Protein AF-A0A9P5AHZ1-F1 (afdb_monomer_lite)

pLDDT: mean 82.45, std 12.11, range [40.56, 97.31]

Radius of gyration: 24.43 Å; chains: 1; bounding box: 64×46×70 Å

InterPro domains:
  IPR015422 Pyridoxal phosphate-dependent transferase, small domain [G3DSA:3.90.1150.10] (1-144)
  IPR015424 Pyridoxal phosphate-dependent transferase [SSF53383] (1-138)
  IPR043519 Nucleotidyltransferase superfamily [SSF81301] (161-242)

Organism: NCBI:txid44412

Secondary structure (DSSP, 8-state):
--HHHHHHHHHHHHHHHHHHHHHHHT-TTEEEESSPPTTEEEEEE--HHHHHHHHHHT----HHHHHHHHHHHHHHHHHHHHH-S---EEEEES---BTTTB-TT--EEEEEEE---TT--HHHHHHHHHHHHHHHHHHHHHTT-EETT-SSSTTHHHHHHHHHHHHHHHHHHHHHTTS-EEEEEEGGGG-TT-SEE---EEEEEES---HHHHHHHHHHHHHHHHHTT------TTHHHHHEEEHHHHHHHHHS-TTB-TTSSB------HHHHTSHHHHHHHHHHHHSS--EEEEE-HHHHHHHHHHHHHHHHHHHHHHHHHHT-SS--HHHHHHHHHB-SS-BGGGTTS--S-HHHHHHHHHHHHHHHHS---

Sequence (376 aa):
MGKEQLGQMIDQRLGLTDRIRSEVDRRPNLVLLGGTGINSCMMIYVPTRVQKHFVEHKIRLSDADLEKINKLTVQLQDDIRQDGSYYIHGLSLESCPHENLIEPDKKLFVLRTLNGNPRSSKSHIMNLLDKVEEVGEALFRDGEYFCMGDGDEEGSFTSHIARVRKKLSRKLFELFGEKDFVAMVYGSFARCNNAIISNIDLMVFGNAAEPSQSQYILSIFRSIVHEEGLSINVEVSTHRKLLVTFKFANEAAESESPLDGVEHVSSIHKTGEYLESDEILKRPVFNVLATPNRVIAASPVGYDILRGLETKASRKLVGAIRQLGELENITVDKFGKLAISNGDRSGKKYLGHKSRQDVRETLRTIVYEVQYTPLE

Structure (mmCIF, N/CA/C/O backbone):
data_AF-A0A9P5AHZ1-F1
#
_entry.id   AF-A0A9P5AHZ1-F1
#
loop_
_atom_site.group_PDB
_atom_site.id
_atom_site.type_symbol
_atom_site.label_atom_id
_atom_site.label_alt_id
_atom_site.label_comp_id
_atom_site.label_asym_id
_atom_site.label_entity_id
_atom_site.label_seq_id
_atom_site.pdbx_PDB_ins_code
_atom_site.Cartn_x
_atom_site.Cartn_y
_atom_site.Cartn_z
_atom_site.occupancy
_atom_site.B_iso_or_equiv
_atom_site.auth_seq_id
_atom_site.auth_comp_id
_atom_site.auth_asym_id
_atom_site.auth_atom_id
_atom_site.pdbx_PDB_model_num
ATOM 1 N N . MET A 1 1 ? 40.002 6.319 -37.198 1.00 59.41 1 MET A N 1
ATOM 2 C CA . MET A 1 1 ? 38.636 6.742 -37.576 1.00 59.41 1 MET A CA 1
ATOM 3 C C . MET A 1 1 ? 38.688 8.188 -38.034 1.00 59.41 1 MET A C 1
ATOM 5 O O . MET A 1 1 ? 39.242 9.005 -37.309 1.00 59.41 1 MET A O 1
ATOM 9 N N . GLY A 1 2 ? 38.182 8.487 -39.232 1.00 85.12 2 GLY A N 1
ATOM 10 C CA . GLY A 1 2 ? 38.037 9.864 -39.735 1.00 85.12 2 GLY A CA 1
ATOM 11 C C . GLY A 1 2 ? 36.728 10.522 -39.272 1.00 85.12 2 GLY A C 1
ATOM 12 O O . GLY A 1 2 ? 35.839 9.830 -38.776 1.00 85.12 2 GLY A O 1
ATOM 13 N N . LYS A 1 3 ? 36.586 11.846 -39.450 1.00 84.69 3 LYS A N 1
ATOM 14 C CA . LYS A 1 3 ? 35.370 12.603 -39.067 1.00 84.69 3 LYS A CA 1
ATOM 15 C C . LYS A 1 3 ? 34.084 12.020 -39.669 1.00 84.69 3 LYS A C 1
ATOM 17 O O . LYS A 1 3 ? 33.085 11.919 -38.968 1.00 84.69 3 LYS A O 1
ATOM 22 N N . GLU A 1 4 ? 34.124 11.580 -40.925 1.00 83.81 4 GLU A N 1
ATOM 23 C CA . GLU A 1 4 ? 32.972 10.974 -41.611 1.00 83.81 4 GLU A CA 1
ATOM 24 C C . GLU A 1 4 ? 32.527 9.653 -40.972 1.00 83.81 4 GLU A C 1
ATOM 26 O O . GLU A 1 4 ? 31.338 9.427 -40.773 1.00 83.81 4 GLU A O 1
ATOM 31 N N . GLN A 1 5 ? 33.478 8.803 -40.573 1.00 82.75 5 GLN A N 1
ATOM 32 C CA . GLN A 1 5 ? 33.179 7.532 -39.905 1.00 82.75 5 GLN A CA 1
ATOM 33 C C . GLN A 1 5 ? 32.573 7.758 -38.515 1.00 82.75 5 GLN A C 1
ATOM 35 O O . GLN A 1 5 ? 31.669 7.031 -38.112 1.00 82.75 5 GLN A O 1
ATOM 40 N N . LEU A 1 6 ? 33.036 8.785 -37.791 1.00 82.94 6 LEU A N 1
ATOM 41 C CA . LEU A 1 6 ? 32.431 9.186 -36.517 1.00 82.94 6 LEU A CA 1
ATOM 42 C C . LEU A 1 6 ? 31.000 9.706 -36.711 1.00 82.94 6 LEU A C 1
ATOM 44 O O . LEU A 1 6 ? 30.129 9.347 -35.922 1.00 82.94 6 LEU A O 1
ATOM 48 N N . GLY A 1 7 ? 30.751 10.487 -37.768 1.00 82.75 7 GLY A N 1
ATOM 49 C CA . GLY A 1 7 ? 29.407 10.936 -38.146 1.00 82.75 7 GLY A CA 1
ATOM 50 C C . GLY A 1 7 ? 28.461 9.764 -38.417 1.00 82.75 7 GLY A C 1
ATOM 51 O O . GLY A 1 7 ? 27.440 9.636 -37.751 1.00 82.75 7 GLY A O 1
ATOM 52 N N . GLN A 1 8 ? 28.864 8.827 -39.281 1.00 84.06 8 GLN A N 1
ATOM 53 C CA . GLN A 1 8 ? 28.075 7.624 -39.586 1.00 84.06 8 GLN A CA 1
ATOM 54 C C . GLN A 1 8 ? 27.773 6.778 -38.340 1.00 84.06 8 GLN A C 1
ATOM 56 O O . GLN A 1 8 ? 26.671 6.253 -38.193 1.00 84.06 8 GLN A O 1
ATOM 61 N N . MET A 1 9 ? 28.731 6.651 -37.416 1.00 81.88 9 MET A N 1
ATOM 62 C CA . MET A 1 9 ? 28.509 5.945 -36.151 1.00 81.88 9 MET A CA 1
ATOM 63 C C . MET A 1 9 ? 27.486 6.649 -35.250 1.00 81.88 9 MET A C 1
ATOM 65 O O . MET A 1 9 ? 26.742 5.974 -34.539 1.00 81.88 9 MET A O 1
ATOM 69 N N . ILE A 1 10 ? 27.453 7.984 -35.243 1.00 83.44 10 ILE A N 1
ATOM 70 C CA . ILE A 1 10 ? 26.454 8.756 -34.493 1.00 83.44 10 ILE A CA 1
ATOM 71 C C . ILE A 1 10 ? 25.069 8.550 -35.114 1.00 83.44 10 ILE A C 1
ATOM 73 O O . ILE A 1 10 ? 24.145 8.189 -34.387 1.00 83.44 10 ILE A O 1
ATOM 77 N N . ASP A 1 11 ? 24.941 8.664 -36.436 1.00 84.00 11 ASP A N 1
ATOM 78 C CA . ASP A 1 11 ? 23.666 8.475 -37.141 1.00 84.00 11 ASP A CA 1
ATOM 79 C C . ASP A 1 11 ? 23.100 7.062 -36.939 1.00 84.00 11 ASP A C 1
ATOM 81 O O . ASP A 1 11 ? 21.910 6.881 -36.680 1.00 84.00 11 ASP A O 1
ATOM 85 N N . GLN A 1 12 ? 23.960 6.039 -36.964 1.00 82.19 12 GLN A N 1
ATOM 86 C CA . GLN A 1 12 ? 23.559 4.662 -36.663 1.00 82.19 12 GLN A CA 1
ATOM 87 C C . GLN A 1 12 ? 23.044 4.501 -35.224 1.00 82.19 12 GLN A C 1
ATOM 89 O O . GLN A 1 12 ? 22.088 3.759 -34.990 1.00 82.19 12 GLN A O 1
ATOM 94 N N . ARG A 1 13 ? 23.646 5.197 -34.251 1.00 80.75 13 ARG A N 1
ATOM 95 C CA . ARG A 1 13 ? 23.209 5.171 -32.842 1.00 80.75 13 ARG A CA 1
ATOM 96 C C . ARG A 1 13 ? 21.885 5.896 -32.633 1.00 80.75 13 ARG A C 1
ATOM 98 O O . ARG A 1 13 ? 21.053 5.408 -31.864 1.00 80.75 13 ARG A O 1
ATOM 105 N N . LEU A 1 14 ? 21.686 7.018 -33.323 1.00 82.94 14 LEU A N 1
ATOM 106 C CA . LEU A 1 14 ? 20.407 7.726 -33.364 1.00 82.94 14 LEU A CA 1
ATOM 107 C C . LEU A 1 14 ? 19.321 6.801 -33.922 1.00 82.94 14 LEU A C 1
ATOM 109 O O . LEU A 1 14 ? 18.347 6.506 -33.233 1.00 82.94 14 LEU A O 1
ATOM 113 N N . GLY A 1 15 ? 19.564 6.214 -35.098 1.00 82.81 15 GLY A N 1
ATOM 114 C CA . GLY A 1 15 ? 18.622 5.296 -35.738 1.00 82.81 15 GLY A CA 1
ATOM 115 C C . GLY A 1 15 ? 18.318 4.042 -34.912 1.00 82.81 15 GLY A C 1
ATOM 116 O O . GLY A 1 15 ? 17.189 3.552 -34.926 1.00 82.81 15 GLY A O 1
ATOM 117 N N . LEU A 1 16 ? 19.287 3.511 -34.156 1.00 83.19 16 LEU A N 1
ATOM 118 C CA . LEU A 1 16 ? 19.033 2.413 -33.218 1.00 83.19 16 LEU A CA 1
ATOM 119 C C . LEU A 1 16 ? 18.155 2.863 -32.040 1.00 83.19 16 LEU A C 1
ATOM 121 O O . LEU A 1 16 ? 17.256 2.126 -31.641 1.00 83.19 16 LEU A O 1
ATOM 125 N N . THR A 1 17 ? 18.386 4.065 -31.511 1.00 86.19 17 THR A N 1
ATOM 126 C CA . THR A 1 17 ? 17.594 4.636 -30.411 1.00 86.19 17 THR A CA 1
ATOM 127 C C . THR A 1 17 ? 16.143 4.852 -30.831 1.00 86.19 17 THR A C 1
ATOM 129 O O . THR A 1 17 ? 15.245 4.422 -30.113 1.00 86.19 17 THR A O 1
ATOM 132 N N . ASP A 1 18 ? 15.898 5.393 -32.024 1.00 85.56 18 ASP A N 1
ATOM 133 C CA . ASP A 1 18 ? 14.539 5.579 -32.553 1.00 85.56 18 ASP A CA 1
ATOM 134 C C . ASP A 1 18 ? 13.803 4.254 -32.770 1.00 85.56 18 ASP A C 1
ATOM 136 O O . ASP A 1 18 ? 12.603 4.137 -32.500 1.00 85.56 18 ASP A O 1
ATOM 140 N N . ARG A 1 19 ? 14.532 3.215 -33.190 1.00 84.06 19 ARG A N 1
ATOM 141 C CA . ARG A 1 19 ? 13.979 1.860 -33.283 1.00 84.06 19 ARG A CA 1
ATOM 142 C C . ARG A 1 19 ? 13.608 1.320 -31.909 1.00 84.06 19 ARG A C 1
ATOM 144 O O . ARG A 1 19 ? 12.511 0.804 -31.772 1.00 84.06 19 ARG A O 1
ATOM 151 N N . ILE A 1 20 ? 14.469 1.468 -30.898 1.00 87.56 20 ILE A N 1
ATOM 152 C CA . ILE A 1 20 ? 14.154 1.041 -29.524 1.00 87.56 20 ILE A CA 1
ATOM 153 C C . ILE A 1 20 ? 12.884 1.725 -29.032 1.00 87.56 20 ILE A C 1
ATOM 155 O O . ILE A 1 20 ? 11.997 1.043 -28.536 1.00 87.56 20 ILE A O 1
ATOM 159 N N . ARG A 1 21 ? 12.763 3.044 -29.221 1.00 88.12 21 ARG A N 1
ATOM 160 C CA . ARG A 1 21 ? 11.548 3.784 -28.850 1.00 88.12 21 ARG A CA 1
ATOM 161 C C . ARG A 1 21 ? 10.312 3.194 -29.513 1.00 88.12 21 ARG A C 1
ATOM 163 O O . ARG A 1 21 ? 9.337 2.922 -28.831 1.00 88.12 21 ARG A O 1
ATOM 170 N N . SER A 1 22 ? 10.386 2.977 -30.825 1.00 88.69 22 SER A N 1
ATOM 171 C CA . SER A 1 22 ? 9.275 2.430 -31.605 1.00 88.69 22 SER A CA 1
ATOM 172 C C . SER A 1 22 ? 8.880 1.028 -31.141 1.00 88.69 22 SER A C 1
ATOM 174 O O . SER A 1 22 ? 7.707 0.684 -31.183 1.00 88.69 22 SER A O 1
ATOM 176 N N . GLU A 1 23 ? 9.840 0.204 -30.716 1.00 91.19 23 GLU A N 1
ATOM 177 C CA . GLU A 1 23 ? 9.546 -1.134 -30.192 1.00 91.19 23 GLU A CA 1
ATOM 178 C C . GLU A 1 23 ? 9.010 -1.093 -28.753 1.00 91.19 23 GLU A C 1
ATOM 180 O O . GLU A 1 23 ? 8.144 -1.894 -28.424 1.00 91.19 23 GLU A O 1
ATOM 185 N N . VAL A 1 24 ? 9.462 -0.158 -27.908 1.00 91.69 24 VAL A N 1
ATOM 186 C CA . VAL A 1 24 ? 8.875 0.063 -26.571 1.00 91.69 24 VAL A CA 1
ATOM 187 C C . VAL A 1 24 ? 7.428 0.539 -26.697 1.00 91.69 24 VAL A C 1
ATOM 189 O O . VAL A 1 24 ? 6.559 -0.013 -26.040 1.00 91.69 24 VAL A O 1
ATOM 192 N N . ASP A 1 25 ? 7.158 1.498 -27.582 1.00 89.75 25 ASP A N 1
ATOM 193 C CA . ASP A 1 25 ? 5.821 2.066 -27.815 1.00 89.75 25 ASP A CA 1
ATOM 194 C C . ASP A 1 25 ? 4.811 1.032 -28.356 1.00 89.75 25 ASP A C 1
ATOM 196 O O . ASP A 1 25 ? 3.609 1.130 -28.136 1.00 89.75 25 ASP A O 1
ATOM 200 N N . ARG A 1 26 ? 5.301 -0.012 -29.039 1.00 91.19 26 ARG A N 1
ATOM 201 C CA . ARG A 1 26 ? 4.482 -1.134 -29.531 1.00 91.19 26 ARG A CA 1
ATOM 202 C C . ARG A 1 26 ? 4.228 -2.219 -28.490 1.00 91.19 26 ARG A C 1
ATOM 204 O O . ARG A 1 26 ? 3.382 -3.082 -28.728 1.00 91.19 26 ARG A O 1
ATOM 211 N N . ARG A 1 27 ? 4.979 -2.234 -27.387 1.00 93.62 27 ARG A N 1
ATOM 212 C CA . ARG A 1 27 ? 4.872 -3.268 -26.355 1.00 93.62 27 ARG A CA 1
ATOM 213 C C . ARG A 1 27 ? 3.848 -2.841 -25.315 1.00 93.62 27 ARG A C 1
ATOM 215 O O . ARG A 1 27 ? 4.060 -1.854 -24.619 1.00 93.62 27 ARG A O 1
ATOM 222 N N . PRO A 1 28 ? 2.750 -3.590 -25.160 1.00 90.44 28 PRO A N 1
ATOM 223 C CA . PRO A 1 28 ? 1.604 -3.105 -24.407 1.00 90.44 28 PRO A CA 1
ATOM 224 C C . PRO A 1 28 ? 1.847 -3.087 -22.885 1.00 90.44 28 PRO A C 1
ATOM 226 O O . PRO A 1 28 ? 1.124 -2.397 -22.173 1.00 90.44 28 PRO A O 1
ATOM 229 N N . ASN A 1 29 ? 2.875 -3.784 -22.372 1.00 94.38 29 ASN A N 1
ATOM 230 C CA . ASN A 1 29 ? 3.245 -3.753 -20.948 1.00 94.38 29 ASN A CA 1
ATOM 231 C C . ASN A 1 29 ? 4.387 -2.782 -20.618 1.00 94.38 29 ASN A C 1
ATOM 233 O O . ASN A 1 29 ? 4.830 -2.719 -19.469 1.00 94.38 29 ASN A O 1
ATOM 237 N N . LEU A 1 30 ? 4.898 -2.044 -21.603 1.00 95.12 30 LEU A N 1
ATOM 238 C CA . LEU A 1 30 ? 5.944 -1.055 -21.386 1.00 95.12 30 LEU A CA 1
ATOM 239 C C . LEU A 1 30 ? 5.379 0.345 -21.587 1.00 95.12 30 LEU A C 1
ATOM 241 O O . LEU A 1 30 ? 4.560 0.584 -22.466 1.00 95.12 30 LEU A O 1
ATOM 245 N N . VAL A 1 31 ? 5.841 1.278 -20.764 1.00 93.69 31 VAL A N 1
ATOM 246 C CA . VAL A 1 31 ? 5.512 2.698 -20.902 1.00 93.69 31 VAL A CA 1
ATOM 247 C C . VAL A 1 31 ? 6.790 3.435 -21.243 1.00 93.69 31 VAL A C 1
ATOM 249 O O . VAL A 1 31 ? 7.749 3.414 -20.466 1.00 93.69 31 VAL A O 1
ATOM 252 N N . LEU A 1 32 ? 6.803 4.091 -22.401 1.00 92.56 32 LEU A N 1
ATOM 253 C CA . LEU A 1 32 ? 7.880 4.984 -22.805 1.00 92.56 32 LEU A CA 1
ATOM 254 C C . LEU A 1 32 ? 7.809 6.282 -21.989 1.00 92.56 32 LEU A C 1
ATOM 256 O O . LEU A 1 32 ? 6.755 6.902 -21.888 1.00 92.56 32 LEU A O 1
ATOM 260 N N . LEU A 1 33 ? 8.935 6.719 -21.426 1.00 90.19 33 LEU A N 1
ATOM 261 C CA . LEU A 1 33 ? 8.996 7.914 -20.584 1.00 90.19 33 LEU A CA 1
ATOM 262 C C . LEU A 1 33 ? 9.858 9.016 -21.210 1.00 90.19 33 LEU A C 1
ATOM 264 O O . LEU A 1 33 ? 11.004 8.782 -21.600 1.00 90.19 33 LEU A O 1
ATOM 268 N N . GLY A 1 34 ? 9.320 10.241 -21.217 1.00 75.69 34 GLY A N 1
ATOM 269 C CA . GLY A 1 34 ? 10.013 11.466 -21.624 1.00 75.69 34 GLY A CA 1
ATOM 270 C C . GLY A 1 34 ? 10.357 11.587 -23.118 1.00 75.69 34 GLY A C 1
ATOM 271 O O . GLY A 1 34 ? 10.217 10.661 -23.915 1.00 75.69 34 GLY A O 1
ATOM 272 N N . GLY A 1 35 ? 10.840 12.777 -23.495 1.00 62.06 35 GLY A N 1
ATOM 273 C CA . GLY A 1 35 ? 11.505 13.026 -24.775 1.00 62.06 35 GLY A CA 1
ATOM 274 C C . GLY A 1 35 ? 12.970 12.600 -24.691 1.00 62.06 35 GLY A C 1
ATOM 275 O O . GLY A 1 35 ? 13.686 12.974 -23.765 1.00 62.06 35 GLY A O 1
ATOM 276 N N . THR A 1 36 ? 13.419 11.770 -25.624 1.00 53.06 36 THR A N 1
ATOM 277 C CA . THR A 1 36 ? 14.743 11.143 -25.583 1.00 53.06 36 THR A CA 1
ATOM 278 C C . THR A 1 36 ? 15.904 12.128 -25.617 1.00 53.06 36 THR A C 1
ATOM 280 O O . THR A 1 36 ? 15.915 13.066 -26.411 1.00 53.06 36 THR A O 1
ATOM 283 N N . GLY A 1 37 ? 16.954 11.822 -24.853 1.00 58.06 37 GLY A N 1
ATOM 284 C CA . GLY A 1 37 ? 18.310 12.238 -25.211 1.00 58.06 37 GLY A CA 1
ATOM 285 C C . GLY A 1 37 ? 18.837 11.416 -26.394 1.00 58.06 37 GLY A C 1
ATOM 286 O O . GLY A 1 37 ? 18.390 10.294 -26.617 1.00 58.06 37 GLY A O 1
ATOM 287 N N . ILE A 1 38 ? 19.819 11.966 -27.112 1.00 62.03 38 ILE A N 1
ATOM 288 C CA . ILE A 1 38 ? 20.423 11.465 -28.366 1.00 62.03 38 ILE A CA 1
ATOM 289 C C . ILE A 1 38 ? 20.605 9.927 -28.417 1.00 62.03 38 ILE A C 1
ATOM 291 O O . ILE A 1 38 ? 20.379 9.319 -29.454 1.00 62.03 38 ILE A O 1
ATOM 295 N N . ASN A 1 39 ? 20.980 9.255 -27.325 1.00 75.69 39 ASN A N 1
ATOM 296 C CA . ASN A 1 39 ? 21.304 7.820 -27.334 1.00 75.69 39 ASN A CA 1
ATOM 297 C C . ASN A 1 39 ? 20.634 6.989 -26.225 1.00 75.69 39 ASN A C 1
ATOM 299 O O . ASN A 1 39 ? 21.183 5.953 -25.831 1.00 75.69 39 ASN A O 1
ATOM 303 N N . SER A 1 40 ? 19.495 7.433 -25.683 1.00 84.81 40 SER A N 1
ATOM 304 C CA . SER A 1 40 ? 18.859 6.724 -24.568 1.00 84.81 40 SER A CA 1
ATOM 305 C C . SER A 1 40 ? 17.342 6.683 -24.625 1.00 84.81 40 SER A C 1
ATOM 307 O O . SER A 1 40 ? 16.708 7.700 -24.897 1.00 84.81 40 SER A O 1
ATOM 309 N N . CYS A 1 41 ? 16.780 5.537 -24.247 1.00 89.06 41 CYS A N 1
ATOM 310 C CA . CYS A 1 41 ? 15.346 5.326 -24.080 1.00 89.06 41 CYS A CA 1
ATOM 311 C C . CYS A 1 41 ? 15.053 5.046 -22.603 1.00 89.06 41 CYS A C 1
ATOM 313 O O . CYS A 1 41 ? 15.737 4.213 -22.007 1.00 89.06 41 CYS A O 1
ATOM 315 N N . MET A 1 42 ? 14.072 5.736 -22.017 1.00 92.44 42 MET A N 1
ATOM 316 C CA . MET A 1 42 ? 13.609 5.488 -20.647 1.00 92.44 42 MET A CA 1
ATOM 317 C C . MET A 1 42 ? 12.255 4.792 -20.685 1.00 92.44 42 MET A C 1
ATOM 319 O O . MET A 1 42 ? 11.404 5.155 -21.492 1.00 92.44 42 MET A O 1
ATOM 323 N N . MET A 1 43 ? 12.065 3.793 -19.833 1.00 94.25 43 MET A N 1
ATOM 324 C CA . MET A 1 43 ? 10.831 3.020 -19.778 1.00 94.25 43 MET A CA 1
ATOM 325 C C . MET A 1 43 ? 10.555 2.499 -18.370 1.00 94.25 43 MET A C 1
ATOM 327 O O . MET A 1 43 ? 11.461 2.395 -17.540 1.00 94.25 43 MET A O 1
ATOM 331 N N . ILE A 1 44 ? 9.307 2.121 -18.128 1.00 95.25 44 ILE A N 1
ATOM 332 C CA . ILE A 1 44 ? 8.894 1.318 -16.974 1.00 95.25 44 ILE A CA 1
ATOM 333 C C . ILE A 1 44 ? 8.040 0.145 -17.448 1.00 95.25 44 ILE A C 1
ATOM 335 O O . ILE A 1 44 ? 7.383 0.228 -18.487 1.00 95.25 44 ILE A O 1
ATOM 339 N N . TYR A 1 45 ? 8.046 -0.931 -16.666 1.00 95.38 45 TYR A N 1
ATOM 340 C CA . TYR A 1 45 ? 7.097 -2.023 -16.823 1.00 95.38 45 TYR A CA 1
ATOM 341 C C . TYR A 1 45 ? 5.802 -1.676 -16.084 1.00 95.38 45 TYR A C 1
ATOM 343 O O . TYR A 1 45 ? 5.812 -1.458 -14.871 1.00 95.38 45 TYR A O 1
ATOM 351 N N . VAL A 1 46 ? 4.690 -1.623 -16.812 1.00 93.56 46 VAL A N 1
ATOM 352 C CA . VAL A 1 46 ? 3.341 -1.476 -16.258 1.00 93.56 46 VAL A CA 1
ATOM 353 C C . VAL A 1 46 ? 2.437 -2.417 -17.046 1.00 93.56 46 VAL A C 1
ATOM 355 O O . VAL A 1 46 ? 2.245 -2.176 -18.237 1.00 93.56 46 VAL A O 1
ATOM 358 N N . PRO A 1 47 ? 1.857 -3.465 -16.434 1.00 91.38 47 PRO A N 1
ATOM 359 C CA . PRO A 1 47 ? 1.017 -4.408 -17.164 1.00 91.38 47 PRO A CA 1
ATOM 360 C C . PRO A 1 47 ? -0.075 -3.705 -17.970 1.00 91.38 47 PRO A C 1
ATOM 362 O O . PRO A 1 47 ? -0.711 -2.771 -17.478 1.00 91.38 47 PRO A O 1
ATOM 365 N N . THR A 1 48 ? -0.343 -4.194 -19.180 1.00 89.50 48 THR A N 1
ATOM 366 C CA . THR A 1 48 ? -1.337 -3.611 -20.100 1.00 89.50 48 THR A CA 1
ATOM 367 C C . THR A 1 48 ? -2.690 -3.394 -19.417 1.00 89.50 48 THR A C 1
ATOM 369 O O . THR A 1 48 ? -3.330 -2.363 -19.606 1.00 89.50 48 THR A O 1
ATOM 372 N N . ARG A 1 49 ? -3.116 -4.354 -18.585 1.00 83.50 49 ARG A N 1
ATOM 373 C CA . ARG A 1 49 ? -4.349 -4.288 -17.777 1.00 83.50 49 ARG A CA 1
ATOM 374 C C . ARG A 1 49 ? -4.404 -3.051 -16.876 1.00 83.50 49 ARG A C 1
ATOM 376 O O . ARG A 1 49 ? -5.405 -2.342 -16.869 1.00 83.50 49 ARG A O 1
ATOM 383 N N . VAL A 1 50 ? -3.292 -2.736 -16.212 1.00 86.19 50 VAL A N 1
ATOM 384 C CA . VAL A 1 50 ? -3.148 -1.553 -15.354 1.00 86.19 50 VAL A CA 1
ATOM 385 C C . VAL A 1 50 ? -3.244 -0.289 -16.195 1.00 86.19 50 VAL A C 1
ATOM 387 O O . VAL A 1 50 ? -4.003 0.615 -15.855 1.00 86.19 50 VAL A O 1
ATOM 390 N N . GLN A 1 51 ? -2.538 -0.242 -17.327 1.00 88.19 51 GLN A N 1
ATOM 391 C CA . GLN A 1 51 ? -2.583 0.911 -18.229 1.00 88.19 51 GLN A CA 1
ATOM 392 C C . GLN A 1 51 ? -4.000 1.178 -18.763 1.00 88.19 51 GLN A C 1
ATOM 394 O O . GLN A 1 51 ? -4.456 2.321 -18.734 1.00 88.19 51 GLN A O 1
ATOM 399 N N . LYS A 1 52 ? -4.719 0.132 -19.198 1.00 84.31 52 LYS A N 1
ATOM 400 C CA . LYS A 1 52 ? -6.102 0.237 -19.694 1.00 84.31 52 LYS A CA 1
ATOM 401 C C . LYS A 1 52 ? -7.044 0.820 -18.647 1.00 84.31 52 LYS A C 1
ATOM 403 O O . LYS A 1 52 ? -7.748 1.779 -18.953 1.00 84.31 52 LYS A O 1
ATOM 408 N N . HIS A 1 53 ? -6.993 0.314 -17.411 1.00 79.50 53 HIS A N 1
ATOM 409 C CA . HIS A 1 53 ? -7.839 0.810 -16.326 1.00 79.50 53 HIS A CA 1
ATOM 410 C C . HIS A 1 53 ? -7.698 2.327 -16.131 1.00 79.50 53 HIS A C 1
ATOM 412 O O . HIS A 1 53 ? -8.702 3.035 -16.024 1.00 79.50 53 HIS A O 1
ATOM 418 N N . PHE A 1 54 ? -6.461 2.838 -16.148 1.00 79.56 54 PHE A N 1
ATOM 419 C CA . PHE A 1 54 ? -6.187 4.269 -15.999 1.00 79.56 54 PHE A CA 1
ATOM 420 C C . PHE A 1 54 ? -6.717 5.110 -17.158 1.00 79.56 54 PHE A C 1
ATOM 422 O O . PHE A 1 54 ? -7.337 6.151 -16.931 1.00 79.56 54 PHE A O 1
ATOM 429 N N . VAL A 1 55 ? -6.511 4.644 -18.392 1.00 81.19 55 VAL A N 1
ATOM 430 C CA . VAL A 1 55 ? -6.985 5.334 -19.597 1.00 81.19 55 VAL A CA 1
ATOM 431 C C . VAL A 1 55 ? -8.515 5.387 -19.632 1.00 81.19 55 VAL A C 1
ATOM 433 O O . VAL A 1 55 ? -9.081 6.455 -19.866 1.00 81.19 55 VAL A O 1
ATOM 436 N N . GLU A 1 56 ? -9.191 4.273 -19.347 1.00 81.94 56 GLU A N 1
ATOM 437 C CA . GLU A 1 56 ? -10.658 4.170 -19.359 1.00 81.94 56 GLU A CA 1
ATOM 438 C C . GLU A 1 56 ? -11.314 5.072 -18.307 1.00 81.94 56 GLU A C 1
ATOM 440 O O . GLU A 1 56 ? -12.282 5.776 -18.596 1.00 81.94 56 GLU A O 1
ATOM 445 N N . HIS A 1 57 ? -10.758 5.098 -17.095 1.00 76.19 57 HIS A N 1
ATOM 446 C CA . HIS A 1 57 ? -11.318 5.847 -15.968 1.00 76.19 57 HIS A CA 1
ATOM 447 C C . HIS A 1 57 ? -10.774 7.281 -15.869 1.00 76.19 57 HIS A C 1
ATOM 449 O O . HIS A 1 57 ? -11.167 8.021 -14.967 1.00 76.19 57 HIS A O 1
ATOM 455 N N . LYS A 1 58 ? -9.889 7.691 -16.791 1.00 81.25 58 LYS A N 1
ATOM 456 C CA . LYS A 1 58 ? -9.223 9.007 -16.814 1.00 81.25 58 LYS A CA 1
ATOM 457 C C . LYS A 1 58 ? -8.571 9.370 -15.474 1.00 81.25 58 LYS A C 1
ATOM 459 O O . LYS A 1 58 ? -8.608 10.522 -15.042 1.00 81.25 58 LYS A O 1
ATOM 464 N N . ILE A 1 59 ? -7.976 8.377 -14.822 1.00 81.94 59 ILE A N 1
ATOM 465 C CA . ILE A 1 59 ? -7.225 8.537 -13.573 1.00 81.94 59 ILE A CA 1
ATOM 466 C C . ILE A 1 59 ? -5.733 8.315 -13.831 1.00 81.94 59 ILE A C 1
ATOM 468 O O . ILE A 1 59 ? -5.347 7.690 -14.815 1.00 81.94 59 ILE A O 1
ATOM 472 N N . ARG A 1 60 ? -4.881 8.843 -12.950 1.00 86.94 60 ARG A N 1
ATOM 473 C CA . ARG A 1 60 ? -3.419 8.674 -12.998 1.00 86.94 60 ARG A CA 1
ATOM 474 C C . ARG A 1 60 ? -2.948 7.737 -11.890 1.00 86.94 60 ARG A C 1
ATOM 476 O O . ARG A 1 60 ? -3.675 7.518 -10.922 1.00 86.94 60 ARG A O 1
ATOM 483 N N . LEU A 1 61 ? -1.724 7.221 -12.015 1.00 88.00 61 LEU A N 1
ATOM 484 C CA . LEU A 1 61 ? -1.095 6.396 -10.986 1.00 88.00 61 LEU A CA 1
ATOM 485 C C . LEU A 1 61 ? -1.029 7.158 -9.659 1.00 88.00 61 LEU A C 1
ATOM 487 O O . LEU A 1 61 ? -0.423 8.228 -9.570 1.00 88.00 61 LEU A O 1
ATOM 491 N N . SER A 1 62 ? -1.629 6.580 -8.620 1.00 85.62 62 SER A N 1
ATOM 492 C CA . SER A 1 62 ? -1.516 7.102 -7.260 1.00 85.62 62 SER A CA 1
ATOM 493 C C . SER A 1 62 ? -0.084 6.961 -6.728 1.00 85.62 62 SER A C 1
ATOM 495 O O . SER A 1 62 ? 0.690 6.120 -7.193 1.00 85.62 62 SER A O 1
ATOM 497 N N . ASP A 1 63 ? 0.260 7.697 -5.665 1.00 85.12 63 ASP A N 1
ATOM 498 C CA . ASP A 1 63 ? 1.539 7.513 -4.957 1.00 85.12 63 ASP A CA 1
ATOM 499 C C . ASP A 1 63 ? 1.742 6.050 -4.515 1.00 85.12 63 ASP A C 1
ATOM 501 O O . ASP A 1 63 ? 2.858 5.533 -4.509 1.00 85.12 63 ASP A O 1
ATOM 505 N N . ALA A 1 64 ? 0.657 5.354 -4.156 1.00 82.69 64 ALA A N 1
ATOM 506 C CA . ALA A 1 64 ? 0.708 3.958 -3.743 1.00 82.69 64 ALA A CA 1
ATOM 507 C C . ALA A 1 64 ? 0.968 2.994 -4.910 1.00 82.69 64 ALA A C 1
ATOM 509 O O . ALA A 1 64 ? 1.603 1.959 -4.701 1.00 82.69 64 ALA A O 1
ATOM 510 N N . ASP A 1 65 ? 0.467 3.301 -6.107 1.00 87.94 65 ASP A N 1
ATOM 511 C CA . ASP A 1 65 ? 0.759 2.527 -7.315 1.00 87.94 65 ASP A CA 1
ATOM 512 C C . ASP A 1 65 ? 2.203 2.760 -7.761 1.00 87.94 65 ASP A C 1
ATOM 514 O O . ASP A 1 65 ? 2.927 1.802 -8.029 1.00 87.94 65 ASP A O 1
ATOM 518 N N . LEU A 1 66 ? 2.662 4.014 -7.730 1.00 90.31 66 LEU A N 1
ATOM 519 C CA . LEU A 1 66 ? 4.041 4.382 -8.051 1.00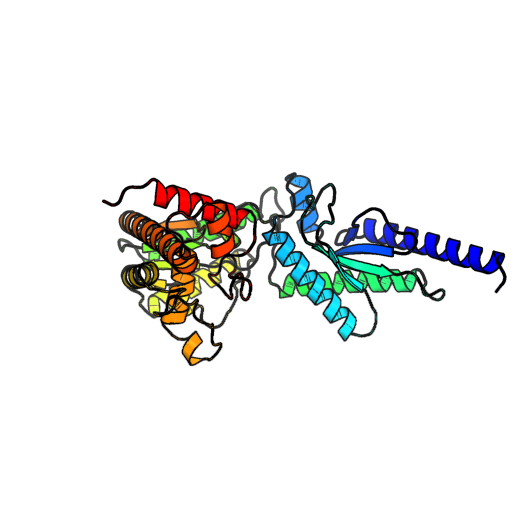 90.31 66 LEU A CA 1
ATOM 520 C C . LEU A 1 66 ? 5.053 3.727 -7.109 1.00 90.31 66 LEU A C 1
ATOM 522 O O . LEU A 1 66 ? 6.090 3.257 -7.562 1.00 90.31 66 LEU A O 1
ATOM 526 N N . GLU A 1 67 ? 4.762 3.624 -5.809 1.00 88.88 67 GLU A N 1
ATOM 527 C CA . GLU A 1 67 ? 5.608 2.870 -4.875 1.00 88.88 67 GLU A CA 1
ATOM 528 C C . GLU A 1 67 ? 5.749 1.389 -5.270 1.00 88.88 67 GLU A C 1
ATOM 530 O O . GLU A 1 67 ? 6.837 0.822 -5.137 1.00 88.88 67 GLU A O 1
ATOM 535 N N . LYS A 1 68 ? 4.669 0.756 -5.750 1.00 89.25 68 LYS A N 1
ATOM 536 C CA . LYS A 1 68 ? 4.685 -0.651 -6.190 1.00 89.25 68 LYS A CA 1
ATOM 537 C C . LYS A 1 68 ? 5.463 -0.801 -7.489 1.00 89.25 68 LYS A C 1
ATOM 539 O O . LYS A 1 68 ? 6.321 -1.674 -7.560 1.00 89.25 68 LYS A O 1
ATOM 544 N N . ILE A 1 69 ? 5.226 0.085 -8.457 1.00 92.75 69 ILE A N 1
ATOM 545 C CA . ILE A 1 69 ? 5.982 0.134 -9.713 1.00 92.75 69 ILE A CA 1
ATOM 546 C C . ILE A 1 69 ? 7.465 0.349 -9.420 1.00 92.75 69 ILE A C 1
ATOM 548 O O . ILE A 1 69 ? 8.283 -0.418 -9.898 1.00 92.75 69 ILE A O 1
ATOM 552 N N . ASN A 1 70 ? 7.832 1.312 -8.573 1.00 93.56 70 ASN A N 1
ATOM 553 C CA . ASN A 1 70 ? 9.228 1.566 -8.214 1.00 93.56 70 ASN A CA 1
ATOM 554 C C . ASN A 1 70 ? 9.891 0.334 -7.595 1.00 93.56 70 ASN A C 1
ATOM 556 O O . ASN A 1 70 ? 11.004 -0.020 -7.977 1.00 93.56 70 ASN A O 1
ATOM 560 N N . LYS A 1 71 ? 9.206 -0.340 -6.661 1.00 91.62 71 LYS A N 1
ATOM 561 C CA . LYS A 1 71 ? 9.708 -1.580 -6.058 1.00 91.62 71 LYS A CA 1
ATOM 562 C C . LYS A 1 71 ? 9.896 -2.676 -7.113 1.00 91.62 71 LYS A C 1
ATOM 564 O O . LYS A 1 71 ? 10.933 -3.331 -7.109 1.00 91.62 71 LYS A O 1
ATOM 569 N N . LEU A 1 72 ? 8.916 -2.854 -8.000 1.00 93.56 72 LEU A N 1
ATOM 570 C CA . LEU A 1 72 ? 8.971 -3.832 -9.084 1.00 93.56 72 LEU A CA 1
ATOM 571 C C . LEU A 1 72 ? 10.123 -3.519 -10.042 1.00 93.56 72 LEU A C 1
ATOM 573 O O . LEU A 1 72 ? 10.911 -4.405 -10.336 1.00 93.56 72 LEU A O 1
ATOM 577 N N . THR A 1 73 ? 10.280 -2.267 -10.472 1.00 94.44 73 THR A N 1
ATOM 578 C CA . THR A 1 73 ? 11.332 -1.854 -11.409 1.00 94.44 73 THR A CA 1
ATOM 579 C C . THR A 1 73 ? 12.735 -2.035 -10.827 1.00 94.44 73 THR A C 1
ATOM 581 O O . THR A 1 73 ? 13.638 -2.452 -11.550 1.00 94.44 73 THR A O 1
ATOM 584 N N . VAL A 1 74 ? 12.934 -1.754 -9.532 1.00 95.25 74 VAL A N 1
ATOM 585 C CA . VAL A 1 74 ? 14.213 -2.023 -8.847 1.00 95.25 74 VAL A CA 1
ATOM 586 C C . VAL A 1 74 ? 14.516 -3.521 -8.849 1.00 95.25 74 VAL A C 1
ATOM 588 O O . VAL A 1 74 ? 15.602 -3.918 -9.262 1.00 95.25 74 VAL A O 1
ATOM 591 N N . GLN A 1 75 ? 13.546 -4.349 -8.450 1.00 94.88 75 GLN A N 1
ATOM 592 C CA . GLN A 1 75 ? 13.723 -5.802 -8.419 1.00 94.88 75 GLN A CA 1
ATOM 593 C C . GLN A 1 75 ? 13.973 -6.369 -9.823 1.00 94.88 75 GLN A C 1
ATOM 595 O O . GLN A 1 75 ? 14.883 -7.164 -10.010 1.00 94.88 75 GLN A O 1
ATOM 600 N N . LEU A 1 76 ? 13.236 -5.893 -10.826 1.00 95.75 76 LEU A N 1
ATOM 601 C CA . LEU A 1 76 ? 13.408 -6.266 -12.229 1.00 95.75 76 LEU A CA 1
ATOM 602 C C . LEU A 1 76 ? 14.835 -5.971 -12.700 1.00 95.75 76 LEU A C 1
ATOM 604 O O . LEU A 1 76 ? 15.475 -6.822 -13.315 1.00 95.75 76 LEU A O 1
ATOM 608 N N . GLN A 1 77 ? 15.355 -4.776 -12.399 1.00 96.00 77 GLN A N 1
ATOM 609 C CA . GLN A 1 77 ? 16.731 -4.420 -12.736 1.00 96.00 77 GLN A CA 1
ATOM 610 C C . GLN A 1 77 ? 17.735 -5.368 -12.065 1.00 96.00 77 GLN A C 1
ATOM 612 O O . GLN A 1 77 ? 18.693 -5.804 -12.710 1.00 96.00 77 GLN A O 1
ATOM 617 N N . ASP A 1 78 ? 17.535 -5.662 -10.781 1.00 95.19 78 ASP A N 1
ATOM 618 C CA . ASP A 1 78 ? 18.408 -6.547 -10.018 1.00 95.19 78 ASP A CA 1
ATOM 619 C C . ASP A 1 78 ? 18.386 -7.978 -10.571 1.00 95.19 78 ASP A C 1
ATOM 621 O O . ASP A 1 78 ? 19.458 -8.558 -10.742 1.00 95.19 78 ASP A O 1
ATOM 625 N N . ASP A 1 79 ? 17.216 -8.508 -10.927 1.00 95.38 79 ASP A N 1
ATOM 626 C CA . ASP A 1 79 ? 17.047 -9.859 -11.470 1.00 95.38 79 ASP A CA 1
ATOM 627 C C . ASP A 1 79 ? 17.675 -9.989 -12.865 1.00 95.38 79 ASP A C 1
ATOM 629 O O . ASP A 1 79 ? 18.432 -10.927 -13.116 1.00 95.38 79 ASP A O 1
ATOM 633 N N . ILE A 1 80 ? 17.467 -9.007 -13.755 1.00 94.69 80 ILE A N 1
ATOM 634 C CA . ILE A 1 80 ? 18.142 -8.975 -15.066 1.00 94.69 80 ILE A CA 1
ATOM 635 C C . ILE A 1 80 ? 19.664 -8.912 -14.891 1.00 94.69 80 ILE A C 1
ATOM 637 O O . ILE A 1 80 ? 20.405 -9.584 -15.610 1.00 94.69 80 ILE A O 1
ATOM 641 N N . ARG A 1 81 ? 20.152 -8.118 -13.928 1.00 93.62 81 ARG A N 1
ATOM 642 C CA . ARG A 1 81 ? 21.589 -8.008 -13.645 1.00 93.62 81 ARG A CA 1
ATOM 643 C C . ARG A 1 81 ? 22.164 -9.314 -13.092 1.00 93.62 81 ARG A C 1
ATOM 645 O O . ARG A 1 81 ? 23.298 -9.643 -13.429 1.00 93.62 81 ARG A O 1
ATOM 652 N N . GLN A 1 82 ? 21.430 -10.015 -12.229 1.00 93.00 82 GLN A N 1
ATOM 653 C CA . GLN A 1 82 ? 21.860 -11.283 -11.632 1.00 93.00 82 GLN A CA 1
ATOM 654 C C . GLN A 1 82 ? 21.870 -12.432 -12.643 1.00 93.00 82 GLN A C 1
ATOM 656 O O . GLN A 1 82 ? 22.790 -13.244 -12.611 1.00 93.00 82 GLN A O 1
ATOM 661 N N . ASP A 1 83 ? 20.898 -12.468 -13.557 1.00 93.19 83 ASP A N 1
ATOM 662 C CA . ASP A 1 83 ? 20.860 -13.419 -14.675 1.00 93.19 83 ASP A CA 1
ATOM 663 C C . ASP A 1 83 ? 22.092 -13.281 -15.591 1.00 93.19 83 ASP A C 1
ATOM 665 O O . ASP A 1 83 ? 22.587 -14.260 -16.146 1.00 93.19 83 ASP A O 1
ATOM 669 N N . GLY A 1 84 ? 22.632 -12.064 -15.721 1.00 91.19 84 GLY A N 1
ATOM 670 C CA . GLY A 1 84 ? 23.893 -11.794 -16.417 1.00 91.19 84 GLY A CA 1
ATOM 671 C C . GLY A 1 84 ? 23.799 -11.806 -17.946 1.00 91.19 84 GLY A C 1
ATOM 672 O O . GLY A 1 84 ? 24.759 -11.404 -18.608 1.00 91.19 84 GLY A O 1
ATOM 673 N N . SER A 1 85 ? 22.654 -12.191 -18.524 1.00 89.38 85 SER A N 1
ATOM 674 C CA . SER A 1 85 ? 22.441 -12.181 -19.979 1.00 89.38 85 SER A CA 1
ATOM 675 C C . SER A 1 85 ? 22.362 -10.768 -20.558 1.00 89.38 85 SER A C 1
ATOM 677 O O . SER A 1 85 ? 22.737 -10.542 -21.710 1.00 89.38 85 SER A O 1
ATOM 679 N N . TYR A 1 86 ? 21.884 -9.802 -19.767 1.00 91.12 86 TYR A N 1
ATOM 680 C CA . TYR A 1 86 ? 21.738 -8.411 -20.182 1.00 91.12 86 TYR A CA 1
ATOM 681 C C . TYR A 1 86 ? 22.101 -7.439 -19.061 1.00 91.12 86 TYR A C 1
ATOM 683 O O . TYR A 1 86 ? 22.120 -7.773 -17.880 1.00 91.12 86 TYR A O 1
ATOM 691 N N . TYR A 1 87 ? 22.346 -6.189 -19.446 1.00 89.44 87 TYR A N 1
ATOM 692 C CA . TYR A 1 87 ? 22.490 -5.080 -18.515 1.00 89.44 87 TYR A CA 1
ATOM 693 C C . TYR A 1 87 ? 21.575 -3.937 -18.940 1.00 89.44 87 TYR A C 1
ATOM 695 O O . TYR A 1 87 ? 21.669 -3.438 -20.064 1.00 89.44 87 TYR A O 1
ATOM 703 N N . ILE A 1 88 ? 20.717 -3.500 -18.021 1.00 91.75 88 ILE A N 1
ATOM 704 C CA . ILE A 1 88 ? 19.884 -2.311 -18.175 1.00 91.75 88 ILE A CA 1
ATOM 705 C C . ILE A 1 88 ? 20.148 -1.366 -17.006 1.00 91.75 88 ILE A C 1
ATOM 707 O O . ILE A 1 88 ? 20.283 -1.782 -15.852 1.00 91.75 88 ILE A O 1
ATOM 711 N N . HIS A 1 89 ? 20.288 -0.078 -17.311 1.00 92.31 89 HIS A N 1
ATOM 712 C CA . HIS A 1 89 ? 20.538 0.914 -16.279 1.00 92.31 89 HIS A CA 1
ATOM 713 C C . HIS A 1 89 ? 19.223 1.265 -15.580 1.00 92.31 89 HIS A C 1
ATOM 715 O O . HIS A 1 89 ? 18.195 1.396 -16.234 1.00 92.31 89 HIS A O 1
ATOM 721 N N . GLY A 1 90 ? 19.261 1.431 -14.265 1.00 93.12 90 GLY A N 1
ATOM 722 C CA . GLY A 1 90 ? 18.132 1.861 -13.452 1.00 93.12 90 GLY A CA 1
ATOM 723 C C . GLY A 1 90 ? 18.518 3.113 -12.686 1.00 93.12 90 GLY A C 1
ATOM 724 O O . GLY A 1 90 ? 19.633 3.197 -12.163 1.00 93.12 90 GLY A O 1
ATOM 725 N N . LEU A 1 91 ? 17.625 4.096 -12.649 1.00 93.00 91 LEU A N 1
ATOM 726 C CA . LEU A 1 91 ? 17.844 5.331 -11.908 1.00 93.00 91 LEU A CA 1
ATOM 727 C C . LEU A 1 91 ? 16.541 5.879 -11.338 1.00 93.00 91 LEU A C 1
ATOM 729 O O . LEU A 1 91 ? 15.472 5.729 -11.926 1.00 93.00 91 LEU A O 1
ATOM 733 N N . SER A 1 92 ? 16.658 6.565 -10.205 1.00 92.94 92 SER A N 1
ATOM 734 C CA . SER A 1 92 ? 15.552 7.303 -9.610 1.00 92.94 92 SER A CA 1
ATOM 735 C C . SER A 1 92 ? 15.533 8.733 -10.137 1.00 92.94 92 SER A C 1
ATOM 737 O O . SER A 1 92 ? 16.535 9.440 -10.054 1.00 92.94 92 SER A O 1
ATOM 739 N N . LEU A 1 93 ? 14.374 9.172 -10.613 1.00 90.31 93 LEU A N 1
ATOM 740 C CA . LEU A 1 93 ? 14.103 10.542 -11.029 1.00 90.31 93 LEU A CA 1
ATOM 741 C C . LEU A 1 93 ? 13.102 11.168 -10.060 1.00 90.31 93 LEU A C 1
ATOM 743 O O . LEU A 1 93 ? 12.138 10.516 -9.670 1.00 90.31 93 LEU A O 1
ATOM 747 N N . GLU A 1 94 ? 13.328 12.421 -9.671 1.00 87.00 94 GLU A N 1
ATOM 748 C CA . GLU A 1 94 ? 12.407 13.158 -8.788 1.00 87.00 94 GLU A CA 1
ATOM 749 C C . GLU A 1 94 ? 11.132 13.605 -9.526 1.00 87.00 94 GLU A C 1
ATOM 751 O O . GLU A 1 94 ? 10.093 13.797 -8.904 1.00 87.00 94 GLU A O 1
ATOM 756 N N . SER A 1 95 ? 11.191 13.720 -10.856 1.00 86.81 95 SER A N 1
ATOM 757 C CA . SER A 1 95 ? 10.045 14.043 -11.706 1.00 86.81 95 SER A CA 1
ATOM 758 C C . SER A 1 95 ? 10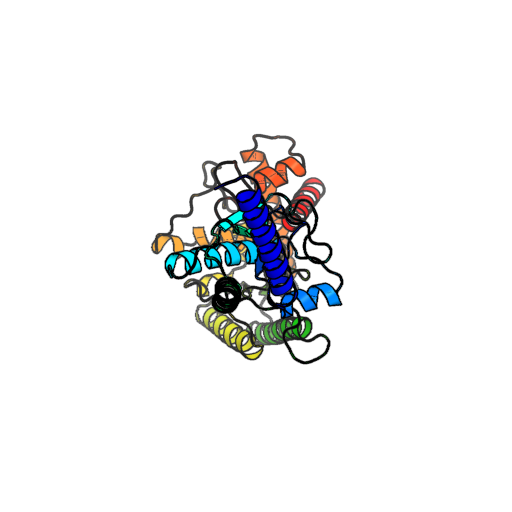.242 13.424 -13.091 1.00 86.81 95 SER A C 1
ATOM 760 O O . SER A 1 95 ? 11.253 13.671 -13.753 1.00 86.81 95 SER A O 1
ATOM 762 N N . CYS A 1 96 ? 9.299 12.582 -13.517 1.00 87.69 96 CYS A N 1
ATOM 763 C CA . CYS A 1 96 ? 9.265 11.993 -14.857 1.00 87.69 96 CYS A CA 1
ATOM 764 C C . CYS A 1 96 ? 7.803 11.877 -15.326 1.00 87.69 96 CYS A C 1
ATOM 766 O O . CYS A 1 96 ? 7.221 10.791 -15.269 1.00 87.69 96 CYS A O 1
ATOM 768 N N . PRO A 1 97 ? 7.171 13.003 -15.708 1.00 87.81 97 PRO A N 1
ATOM 769 C CA . PRO A 1 97 ? 5.756 13.015 -16.049 1.00 87.81 97 PRO A CA 1
ATOM 770 C C . PRO A 1 97 ? 5.482 12.216 -17.326 1.00 87.81 97 PRO A C 1
ATOM 772 O O . PRO A 1 97 ? 6.277 12.208 -18.268 1.00 87.81 97 PRO A O 1
ATOM 775 N N . HIS A 1 98 ? 4.308 11.597 -17.366 1.00 90.19 98 HIS A N 1
ATOM 776 C CA . HIS A 1 98 ? 3.759 10.922 -18.534 1.00 90.19 98 HIS A CA 1
ATOM 777 C C . HIS A 1 98 ? 2.315 11.377 -18.703 1.00 90.19 98 HIS A C 1
ATOM 779 O O . HIS A 1 98 ? 1.532 11.264 -17.759 1.00 90.19 98 HIS A O 1
ATOM 785 N N . GLU A 1 99 ? 1.960 11.854 -19.898 1.00 85.31 99 GLU A N 1
ATOM 786 C CA . GLU A 1 99 ? 0.702 12.557 -20.195 1.00 85.31 99 GLU A CA 1
ATOM 787 C C . GLU A 1 99 ? -0.536 11.882 -19.581 1.00 85.31 99 GLU A C 1
ATOM 789 O O . GLU A 1 99 ? -1.361 12.542 -18.941 1.00 85.31 99 GLU A O 1
ATOM 794 N N . ASN A 1 100 ? -0.594 10.552 -19.683 1.00 84.19 100 ASN A N 1
ATOM 795 C CA . ASN A 1 100 ? -1.753 9.758 -19.281 1.00 84.19 100 ASN A CA 1
ATOM 796 C C . ASN A 1 100 ? -1.589 8.984 -17.968 1.00 84.19 100 ASN A C 1
ATOM 798 O O . ASN A 1 100 ? -2.574 8.471 -17.455 1.00 84.19 100 ASN A O 1
ATOM 802 N N . LEU A 1 101 ? -0.373 8.861 -17.424 1.00 87.25 101 LEU A N 1
ATOM 803 C CA . LEU A 1 101 ? -0.115 7.901 -16.336 1.00 87.25 101 LEU A CA 1
ATOM 804 C C . LEU A 1 101 ? 0.519 8.528 -15.101 1.00 87.25 101 LEU A C 1
ATOM 806 O O . LEU A 1 101 ? 0.190 8.119 -13.992 1.00 87.25 101 LEU A O 1
ATOM 810 N N . ILE A 1 102 ? 1.424 9.494 -15.266 1.00 89.94 102 ILE A N 1
ATOM 811 C CA . ILE A 1 102 ? 2.284 9.970 -14.179 1.00 89.94 102 ILE A CA 1
ATOM 812 C C . ILE A 1 102 ? 2.199 11.490 -14.110 1.00 89.94 102 ILE A C 1
ATOM 814 O O . ILE A 1 102 ? 2.491 12.190 -15.080 1.00 89.94 102 ILE A O 1
ATOM 818 N N . GLU A 1 103 ? 1.800 12.003 -12.950 1.00 88.31 103 GLU A N 1
ATOM 819 C CA . GLU A 1 103 ? 1.774 13.440 -12.688 1.00 88.31 103 GLU A CA 1
ATOM 820 C C . GLU A 1 103 ? 3.184 14.054 -12.638 1.00 88.31 103 GLU A C 1
ATOM 822 O O . GLU A 1 103 ? 4.163 13.351 -12.364 1.00 88.31 103 GLU A O 1
ATOM 827 N N . PRO A 1 104 ? 3.307 15.375 -12.861 1.00 85.62 104 PRO A N 1
ATOM 828 C CA . PRO A 1 104 ? 4.520 16.106 -12.514 1.00 85.62 104 PRO A CA 1
ATOM 829 C C . PRO A 1 104 ? 4.905 15.907 -11.041 1.00 85.62 104 PRO A C 1
ATOM 831 O O . PRO A 1 104 ? 4.050 15.677 -10.186 1.00 85.62 104 PRO A O 1
ATOM 834 N N . ASP A 1 105 ? 6.203 16.002 -10.758 1.00 85.94 105 ASP A N 1
ATOM 835 C CA . ASP A 1 105 ? 6.790 15.974 -9.406 1.00 85.94 105 ASP A CA 1
ATOM 836 C C . ASP A 1 105 ? 6.592 14.653 -8.649 1.00 85.94 105 ASP A C 1
ATOM 838 O O . ASP A 1 105 ? 6.714 14.572 -7.423 1.00 85.94 105 ASP A O 1
ATOM 842 N N . LYS A 1 106 ? 6.303 13.585 -9.396 1.00 87.75 106 LYS A N 1
ATOM 843 C CA . LYS A 1 106 ? 6.262 12.223 -8.881 1.00 87.75 106 LYS A CA 1
ATOM 844 C C . LYS A 1 106 ? 7.607 11.538 -9.069 1.00 87.75 106 LYS A C 1
ATOM 846 O O . LYS A 1 106 ? 8.121 11.417 -10.185 1.00 87.75 106 LYS A O 1
ATOM 851 N N . LYS A 1 107 ? 8.127 11.014 -7.960 1.00 90.00 107 LYS A N 1
ATOM 852 C CA . LYS A 1 107 ? 9.349 10.218 -7.941 1.00 90.00 107 LYS A CA 1
ATOM 853 C C . LYS A 1 107 ? 9.132 8.862 -8.607 1.00 90.00 107 LYS A C 1
ATOM 855 O O . LYS A 1 107 ? 8.250 8.099 -8.206 1.00 90.00 107 LYS A O 1
ATOM 860 N N . LEU A 1 108 ? 9.994 8.531 -9.561 1.00 93.12 108 LEU A N 1
ATOM 861 C CA . LEU A 1 108 ? 9.899 7.303 -10.340 1.00 93.12 108 LEU A CA 1
ATOM 862 C C . LEU A 1 108 ? 11.277 6.676 -10.546 1.00 93.12 108 LEU A C 1
ATOM 864 O O . LEU A 1 108 ? 12.238 7.352 -10.909 1.00 93.12 108 LEU A O 1
ATOM 868 N N . PHE A 1 109 ? 11.366 5.373 -10.321 1.00 94.44 109 PHE A N 1
ATOM 869 C CA . PHE A 1 109 ? 12.509 4.556 -10.682 1.00 94.44 109 PHE A CA 1
ATOM 870 C C . PHE A 1 109 ? 12.273 3.989 -12.078 1.00 94.44 109 PHE A C 1
ATOM 872 O O . PHE A 1 109 ? 11.294 3.277 -12.306 1.00 94.44 109 PHE A O 1
ATOM 879 N N . VAL A 1 110 ? 13.152 4.334 -13.015 1.00 94.75 110 VAL A N 1
ATOM 880 C CA . VAL A 1 110 ? 12.994 4.020 -14.439 1.00 94.75 110 VAL A CA 1
ATOM 881 C C . VAL A 1 110 ? 14.117 3.119 -14.917 1.00 94.75 110 VAL A C 1
ATOM 883 O O . VAL A 1 110 ? 15.249 3.211 -14.438 1.00 94.75 110 VAL A O 1
ATOM 886 N N . LEU A 1 111 ? 13.814 2.293 -15.913 1.00 94.88 111 LEU A N 1
ATOM 887 C CA . LEU A 1 111 ? 14.814 1.582 -16.693 1.00 94.88 111 LEU A CA 1
ATOM 888 C C . LEU A 1 111 ? 15.269 2.471 -17.844 1.00 94.88 111 LEU A C 1
ATOM 890 O O . LEU A 1 111 ? 14.473 3.173 -18.466 1.00 94.88 111 LEU A O 1
ATOM 894 N N . ARG A 1 112 ? 16.559 2.429 -18.154 1.00 92.19 112 ARG A N 1
ATOM 895 C CA . ARG A 1 112 ? 17.175 3.223 -19.207 1.00 92.19 112 ARG A CA 1
ATOM 896 C C . ARG A 1 112 ? 18.126 2.373 -20.032 1.00 92.19 112 ARG A C 1
ATOM 898 O O . ARG A 1 112 ? 19.059 1.765 -19.507 1.00 92.19 112 ARG A O 1
ATOM 905 N N . THR A 1 113 ? 17.935 2.397 -21.345 1.00 89.81 113 THR A N 1
ATOM 906 C CA . THR A 1 113 ? 18.924 1.880 -22.296 1.00 89.81 113 THR A CA 1
ATOM 907 C C . THR A 1 113 ? 19.914 2.978 -22.671 1.00 89.81 113 THR A C 1
ATOM 909 O O . THR A 1 113 ? 19.551 4.152 -22.780 1.00 89.81 113 THR A O 1
ATOM 912 N N . LEU A 1 114 ? 21.182 2.601 -22.853 1.00 85.81 114 LEU A N 1
ATOM 913 C CA . LEU A 1 114 ? 22.255 3.482 -23.316 1.00 85.81 114 LEU A CA 1
ATOM 914 C C . LEU A 1 114 ? 22.919 2.853 -24.543 1.00 85.81 114 LEU A C 1
ATOM 916 O O . LEU A 1 114 ? 23.664 1.878 -24.439 1.00 85.81 114 LEU A O 1
ATOM 920 N N . ASN A 1 115 ? 22.672 3.424 -25.719 1.00 80.19 115 ASN A N 1
ATOM 921 C CA . ASN A 1 115 ? 23.087 2.830 -26.990 1.00 80.19 115 ASN A CA 1
ATOM 922 C C . ASN A 1 115 ? 24.490 3.304 -27.384 1.00 80.19 115 ASN A C 1
ATOM 924 O O . ASN A 1 115 ? 24.674 4.136 -28.274 1.00 80.19 115 ASN A O 1
ATOM 928 N N . GLY A 1 116 ? 25.498 2.800 -26.669 1.00 77.56 116 GLY A N 1
ATOM 929 C CA . GLY A 1 116 ? 26.909 3.124 -26.908 1.00 77.56 116 GLY A CA 1
ATOM 930 C C . GLY A 1 116 ? 27.665 2.088 -27.744 1.00 77.56 116 GLY A C 1
ATOM 931 O O . GLY A 1 116 ? 28.604 2.441 -28.463 1.00 77.56 116 GLY A O 1
ATOM 932 N N . ASN A 1 117 ? 27.264 0.815 -27.676 1.00 82.81 117 ASN A N 1
ATOM 933 C CA . ASN A 1 117 ? 28.007 -0.285 -28.285 1.00 82.81 117 ASN A CA 1
ATOM 934 C C . ASN A 1 117 ? 27.640 -0.450 -29.776 1.00 82.81 117 ASN A C 1
ATOM 936 O O . ASN A 1 117 ? 26.500 -0.822 -30.066 1.00 82.81 117 ASN A O 1
ATOM 940 N N . PRO A 1 118 ? 28.583 -0.239 -30.719 1.00 77.25 118 PRO A N 1
ATOM 941 C CA . PRO A 1 118 ? 28.325 -0.341 -32.160 1.00 77.25 118 PRO A CA 1
ATOM 942 C C . PRO A 1 118 ? 28.021 -1.769 -32.637 1.00 77.25 118 PRO A C 1
ATOM 944 O O . PRO A 1 118 ? 27.587 -1.952 -33.767 1.00 77.25 118 PRO A O 1
ATOM 947 N N . ARG A 1 119 ? 28.237 -2.788 -31.794 1.00 83.81 119 ARG A N 1
ATOM 948 C CA . ARG A 1 119 ? 27.859 -4.182 -32.079 1.00 83.81 119 ARG A CA 1
ATOM 949 C C . ARG A 1 119 ? 26.420 -4.515 -31.676 1.00 83.81 119 ARG A C 1
ATOM 951 O O . ARG A 1 119 ? 25.972 -5.641 -31.879 1.00 83.81 119 ARG A O 1
ATOM 958 N N . SER A 1 120 ? 25.699 -3.569 -31.077 1.00 83.69 120 SER A N 1
ATOM 959 C CA . SER A 1 120 ? 24.296 -3.766 -30.711 1.00 83.69 120 SER A CA 1
ATOM 960 C C . SER A 1 120 ? 23.441 -3.832 -31.972 1.00 83.69 120 SER A C 1
ATOM 962 O O . SER A 1 120 ? 23.595 -3.021 -32.881 1.00 83.69 120 SER A O 1
ATOM 964 N N . SER A 1 121 ? 22.531 -4.796 -32.023 1.00 84.56 121 SER A N 1
ATOM 965 C CA . SER A 1 121 ? 21.636 -5.021 -33.151 1.00 84.56 121 SER A CA 1
ATOM 966 C C . SER A 1 121 ? 20.188 -4.876 -32.689 1.00 84.56 121 SER A C 1
ATOM 968 O O . SER A 1 121 ? 19.901 -4.819 -31.490 1.00 84.56 121 SER A O 1
ATOM 970 N N . LYS A 1 122 ? 19.255 -4.876 -33.646 1.00 82.56 122 LYS A N 1
ATOM 971 C CA . LYS A 1 122 ? 17.823 -4.920 -33.339 1.00 82.56 122 LYS A CA 1
ATOM 972 C C . LYS A 1 122 ? 17.456 -6.157 -32.506 1.00 82.56 122 LYS A C 1
ATOM 974 O O . LYS A 1 122 ? 16.669 -6.028 -31.579 1.00 82.56 122 LYS A O 1
ATOM 979 N N . SER A 1 123 ? 18.028 -7.328 -32.800 1.00 88.81 123 SER A N 1
ATOM 980 C CA . SER A 1 123 ? 17.705 -8.561 -32.069 1.00 88.81 123 SER A CA 1
ATOM 981 C C . SER A 1 123 ? 18.122 -8.492 -30.600 1.00 88.81 123 SER A C 1
ATOM 983 O O . SER A 1 123 ? 17.342 -8.881 -29.742 1.00 88.81 123 SER A O 1
ATOM 985 N N . HIS A 1 124 ? 19.292 -7.919 -30.291 1.00 89.38 124 HIS A N 1
ATOM 986 C CA . HIS A 1 124 ? 19.729 -7.737 -28.901 1.00 89.38 124 HIS A CA 1
ATOM 987 C C . HIS A 1 124 ? 18.748 -6.879 -28.093 1.00 89.38 124 HIS A C 1
ATOM 989 O O . HIS A 1 124 ? 18.468 -7.179 -26.937 1.00 89.38 124 HIS A O 1
ATOM 995 N N . ILE A 1 125 ? 18.205 -5.829 -28.713 1.00 87.31 125 ILE A N 1
ATOM 996 C CA . ILE A 1 125 ? 17.197 -4.973 -28.087 1.00 87.31 125 ILE A CA 1
ATOM 997 C C . ILE A 1 125 ? 15.888 -5.721 -27.876 1.00 87.31 125 ILE A C 1
ATOM 999 O O . ILE A 1 125 ? 15.327 -5.637 -26.791 1.00 87.31 125 ILE A O 1
ATOM 1003 N N . MET A 1 126 ? 15.398 -6.432 -28.894 1.00 90.00 126 MET A N 1
ATOM 1004 C CA . MET A 1 126 ? 14.133 -7.159 -28.781 1.00 90.00 126 MET A CA 1
ATOM 1005 C C . MET A 1 126 ? 14.194 -8.177 -27.649 1.00 90.00 126 MET A C 1
ATOM 1007 O O . MET A 1 126 ? 13.331 -8.148 -26.783 1.00 90.00 126 MET A O 1
ATOM 1011 N N . ASN A 1 127 ? 15.274 -8.953 -27.582 1.00 93.12 127 ASN A N 1
ATOM 1012 C CA . ASN A 1 127 ? 15.445 -9.943 -26.528 1.00 93.12 127 ASN A CA 1
ATOM 1013 C C . ASN A 1 127 ? 15.579 -9.303 -25.131 1.00 93.12 127 ASN A C 1
ATOM 1015 O O . ASN A 1 127 ? 15.095 -9.868 -24.155 1.00 93.12 127 ASN A O 1
ATOM 1019 N N . LEU A 1 128 ? 16.212 -8.125 -25.015 1.00 93.38 128 LEU A N 1
ATOM 1020 C CA . LEU A 1 128 ? 16.243 -7.376 -23.753 1.00 93.38 128 LEU A CA 1
ATOM 1021 C C . LEU A 1 128 ? 14.831 -6.947 -23.336 1.00 93.38 128 LEU A C 1
ATOM 1023 O O . LEU A 1 128 ? 14.468 -7.111 -22.177 1.00 93.38 128 LEU A O 1
ATOM 1027 N N . LEU A 1 129 ? 14.041 -6.391 -24.258 1.00 94.69 129 LEU A N 1
ATOM 1028 C CA . LEU A 1 129 ? 12.672 -5.966 -23.961 1.00 94.69 129 LEU A CA 1
ATOM 1029 C C . LEU A 1 129 ? 11.767 -7.164 -23.631 1.00 94.69 129 LEU A C 1
ATOM 1031 O O . LEU A 1 129 ? 10.978 -7.069 -22.696 1.00 94.69 129 LEU A O 1
ATOM 1035 N N . ASP A 1 130 ? 11.940 -8.296 -24.322 1.00 95.19 130 ASP A N 1
ATOM 1036 C CA . ASP A 1 130 ? 11.264 -9.559 -23.995 1.00 95.19 130 ASP A CA 1
ATOM 1037 C C . ASP A 1 130 ? 11.600 -9.992 -22.567 1.00 95.19 130 ASP A C 1
ATOM 1039 O O . ASP A 1 130 ? 10.702 -10.316 -21.793 1.00 95.19 130 ASP A O 1
ATOM 1043 N N . LYS A 1 131 ? 12.880 -9.912 -22.177 1.00 95.50 131 LYS A N 1
ATOM 1044 C CA . LYS A 1 131 ? 13.308 -10.249 -20.817 1.00 95.50 131 LYS A CA 1
ATOM 1045 C C . LYS A 1 131 ? 12.737 -9.291 -19.771 1.00 95.50 131 LYS A C 1
ATOM 1047 O O . LYS A 1 131 ? 12.366 -9.734 -18.688 1.00 95.50 131 LYS A O 1
ATOM 1052 N N . VAL A 1 132 ? 12.646 -7.995 -20.080 1.00 96.38 132 VAL A N 1
ATOM 1053 C CA . VAL A 1 132 ? 12.008 -6.997 -19.202 1.00 96.38 132 VAL A CA 1
ATOM 1054 C C . VAL A 1 132 ? 10.534 -7.334 -18.980 1.00 96.38 132 VAL A C 1
ATOM 1056 O O . VAL A 1 132 ? 10.084 -7.293 -17.840 1.00 96.38 132 VAL A O 1
ATOM 1059 N N . GLU A 1 133 ? 9.786 -7.690 -20.026 1.00 96.19 133 GLU A N 1
ATOM 1060 C CA . GLU A 1 133 ? 8.377 -8.079 -19.880 1.00 96.19 133 GLU A CA 1
ATOM 1061 C C . GLU A 1 133 ? 8.211 -9.423 -19.154 1.00 96.19 133 GLU A C 1
ATOM 1063 O O . GLU A 1 133 ? 7.359 -9.531 -18.277 1.00 96.19 133 GLU A O 1
ATOM 1068 N N . GLU A 1 134 ? 9.046 -10.424 -19.455 1.00 95.25 134 GLU A N 1
ATOM 1069 C CA . GLU A 1 134 ? 9.038 -11.736 -18.790 1.00 95.25 134 GLU A CA 1
ATOM 1070 C C . GLU A 1 134 ? 9.266 -11.601 -17.278 1.00 95.25 134 GLU A C 1
ATOM 1072 O O . GLU A 1 134 ? 8.462 -12.083 -16.476 1.00 95.25 134 GLU A O 1
ATOM 1077 N N . VAL A 1 135 ? 10.347 -10.916 -16.889 1.00 95.75 135 VAL A N 1
ATOM 1078 C CA . VAL A 1 135 ? 10.701 -10.694 -15.481 1.00 95.75 135 VAL A CA 1
ATOM 1079 C C . VAL A 1 135 ? 9.679 -9.775 -14.816 1.00 95.75 135 VAL A C 1
ATOM 1081 O O . VAL A 1 135 ? 9.262 -10.034 -13.691 1.00 95.75 135 VAL A O 1
ATOM 1084 N N . GLY A 1 136 ? 9.230 -8.726 -15.510 1.00 94.88 136 GLY A N 1
ATOM 1085 C CA . GLY A 1 136 ? 8.210 -7.812 -15.006 1.00 94.88 136 GLY A CA 1
ATOM 1086 C C . GLY A 1 136 ? 6.897 -8.519 -14.677 1.00 94.88 136 GLY A C 1
ATOM 1087 O O . GLY A 1 136 ? 6.341 -8.298 -13.601 1.00 94.88 136 GLY A O 1
ATOM 1088 N N . GLU A 1 137 ? 6.422 -9.407 -15.552 1.00 92.31 137 GLU A N 1
ATOM 1089 C CA . GLU A 1 137 ? 5.192 -10.166 -15.318 1.00 92.31 137 GLU A CA 1
ATOM 1090 C C . GLU A 1 137 ? 5.363 -11.212 -14.214 1.00 92.31 137 GLU A C 1
ATOM 1092 O O . GLU A 1 137 ? 4.472 -11.363 -13.378 1.00 92.31 137 GLU A O 1
ATOM 1097 N N . ALA A 1 138 ? 6.509 -11.899 -14.161 1.00 91.12 138 ALA A N 1
ATOM 1098 C CA . ALA A 1 138 ? 6.820 -12.812 -13.064 1.00 91.12 138 ALA A CA 1
ATOM 1099 C C . ALA A 1 138 ? 6.788 -12.081 -11.713 1.00 91.12 138 ALA A C 1
ATOM 1101 O O . ALA A 1 138 ? 6.033 -12.470 -10.828 1.00 91.12 138 ALA A O 1
ATOM 1102 N N . LEU A 1 139 ? 7.486 -10.948 -11.598 1.00 91.06 139 LEU A N 1
ATOM 1103 C CA . LEU A 1 139 ? 7.509 -10.133 -10.382 1.00 91.06 139 LEU A CA 1
ATOM 1104 C C . LEU A 1 139 ? 6.151 -9.532 -10.024 1.00 91.06 139 LEU A C 1
ATOM 1106 O O . LEU A 1 139 ? 5.847 -9.363 -8.843 1.00 91.06 139 LEU A O 1
ATOM 1110 N N . PHE A 1 140 ? 5.329 -9.188 -11.018 1.00 88.38 140 PHE A N 1
ATOM 1111 C CA . PHE A 1 140 ? 3.982 -8.693 -10.760 1.00 88.38 140 PHE A CA 1
ATOM 1112 C C . PHE A 1 140 ? 3.105 -9.779 -10.119 1.00 88.38 140 PHE A C 1
ATOM 1114 O O . PHE A 1 140 ? 2.403 -9.501 -9.145 1.00 88.38 140 PHE A O 1
ATOM 1121 N N . ARG A 1 141 ? 3.193 -11.019 -10.623 1.00 83.62 141 ARG A N 1
ATOM 1122 C CA . ARG A 1 141 ? 2.495 -12.184 -10.058 1.00 83.62 141 ARG A CA 1
ATOM 1123 C C . ARG A 1 141 ? 3.049 -12.592 -8.695 1.00 83.62 141 ARG A C 1
ATOM 1125 O O . ARG A 1 141 ? 2.267 -12.770 -7.768 1.00 83.62 141 ARG A O 1
ATOM 1132 N N . ASP A 1 142 ? 4.369 -12.679 -8.555 1.00 82.50 142 ASP A N 1
ATOM 1133 C CA . ASP A 1 142 ? 5.041 -13.076 -7.309 1.00 82.50 142 ASP A CA 1
ATOM 1134 C C . ASP A 1 142 ? 4.858 -12.030 -6.202 1.00 82.50 142 ASP A C 1
ATOM 1136 O O . ASP A 1 142 ? 4.818 -12.349 -5.015 1.00 82.50 142 ASP A O 1
ATOM 1140 N N . GLY A 1 143 ? 4.710 -10.760 -6.588 1.00 73.94 143 GLY A N 1
ATOM 1141 C CA . GLY A 1 143 ? 4.320 -9.671 -5.697 1.00 73.94 143 GLY A CA 1
ATOM 1142 C C . GLY A 1 143 ? 2.849 -9.701 -5.276 1.00 73.94 143 GLY A C 1
ATOM 1143 O O . GLY A 1 143 ? 2.449 -8.833 -4.494 1.00 73.94 143 GLY A O 1
ATOM 1144 N N . GLU A 1 144 ? 2.069 -10.661 -5.789 1.00 74.75 144 GLU A N 1
ATOM 1145 C CA . GLU A 1 144 ? 0.630 -10.815 -5.567 1.00 74.75 144 GLU A CA 1
ATOM 1146 C C . GLU A 1 144 ? -0.139 -9.519 -5.868 1.00 74.75 144 GLU A C 1
ATOM 1148 O O . GLU A 1 144 ? -1.033 -9.099 -5.127 1.00 74.75 144 GLU A O 1
ATOM 1153 N N . TYR A 1 145 ? 0.262 -8.829 -6.938 1.00 78.81 145 TYR A N 1
ATOM 1154 C CA . TYR A 1 145 ? -0.402 -7.612 -7.375 1.00 78.81 145 TYR A CA 1
ATOM 1155 C C . TYR A 1 145 ? -1.588 -7.936 -8.285 1.00 78.81 145 TYR A C 1
ATOM 1157 O O . TYR A 1 145 ? -1.509 -8.775 -9.181 1.00 78.81 145 TYR A O 1
ATOM 1165 N N . PHE A 1 146 ? -2.680 -7.203 -8.083 1.00 76.00 146 PHE A N 1
ATOM 1166 C CA . PHE A 1 146 ? -3.903 -7.293 -8.876 1.00 76.00 146 PHE A CA 1
ATOM 1167 C C . PHE A 1 146 ? -4.204 -5.955 -9.535 1.00 76.00 146 PHE A C 1
ATOM 1169 O O . PHE A 1 146 ? -3.918 -4.903 -8.959 1.00 76.00 146 PHE A O 1
ATOM 1176 N N . CYS A 1 147 ? -4.798 -5.980 -10.726 1.00 73.62 147 CYS A N 1
ATOM 1177 C CA . CYS A 1 147 ? -5.287 -4.771 -11.370 1.00 73.62 147 CYS A CA 1
ATOM 1178 C C . CYS A 1 147 ? -6.772 -4.552 -11.060 1.00 73.62 147 CYS A C 1
ATOM 1180 O O . CYS A 1 147 ? -7.591 -5.457 -11.218 1.00 73.62 147 CYS A O 1
ATOM 1182 N N . MET A 1 148 ? -7.148 -3.324 -10.702 1.00 63.81 148 MET A N 1
ATOM 1183 C CA . MET A 1 148 ? -8.542 -2.893 -10.786 1.00 63.81 148 MET A CA 1
ATOM 1184 C C . MET A 1 148 ? -9.031 -3.077 -12.229 1.00 63.81 148 MET A C 1
ATOM 1186 O O . MET A 1 148 ? -8.439 -2.554 -13.163 1.00 63.81 148 MET A O 1
ATOM 1190 N N . GLY A 1 149 ? -10.103 -3.837 -12.413 1.00 56.19 149 GLY A N 1
ATOM 1191 C CA . GLY A 1 149 ? -10.660 -4.198 -13.717 1.00 56.19 149 GLY A CA 1
ATOM 1192 C C . GLY A 1 149 ? -10.311 -5.609 -14.199 1.00 56.19 149 GLY A C 1
ATOM 1193 O O . GLY A 1 149 ? -10.857 -6.012 -15.217 1.00 56.19 149 GLY A O 1
ATOM 1194 N N . ASP A 1 150 ? -9.479 -6.377 -13.483 1.00 53.09 150 ASP A N 1
ATOM 1195 C CA . ASP A 1 150 ? -9.283 -7.797 -13.802 1.00 53.09 150 ASP A CA 1
ATOM 1196 C C . ASP A 1 150 ? -10.593 -8.568 -13.534 1.00 53.09 150 ASP A C 1
ATOM 1198 O O . ASP A 1 150 ? -11.044 -8.694 -12.394 1.00 53.09 150 ASP A O 1
ATOM 1202 N N . GLY A 1 151 ? -11.228 -9.023 -14.614 1.00 49.22 151 GLY A N 1
ATOM 1203 C CA . GLY A 1 151 ? -12.488 -9.759 -14.643 1.00 49.22 151 GLY A CA 1
ATOM 1204 C C . GLY A 1 151 ? -13.255 -9.392 -15.912 1.00 49.22 151 GLY A C 1
ATOM 1205 O O . GLY A 1 151 ? -13.648 -8.240 -16.066 1.00 49.22 151 GLY A O 1
ATOM 1206 N N . ASP A 1 152 ? -13.422 -10.358 -16.816 1.00 40.56 152 ASP A N 1
ATOM 1207 C CA . ASP A 1 152 ? -14.074 -10.214 -18.124 1.00 40.56 152 ASP A CA 1
ATOM 1208 C C . ASP A 1 152 ? -15.572 -9.888 -17.991 1.00 40.56 152 ASP A C 1
ATOM 1210 O O . ASP A 1 152 ? -16.409 -10.747 -18.224 1.00 40.56 152 ASP A O 1
ATOM 1214 N N . GLU A 1 153 ? -15.910 -8.669 -17.564 1.00 43.47 153 GLU A N 1
ATOM 1215 C CA . GLU A 1 153 ? -17.209 -8.010 -17.734 1.00 43.47 153 GLU A CA 1
ATOM 1216 C C . GLU A 1 153 ? -17.128 -6.563 -17.207 1.00 43.47 153 GLU A C 1
ATOM 1218 O O . GLU A 1 153 ? -16.425 -6.259 -16.237 1.00 43.47 153 GLU A O 1
ATOM 1223 N N . GLU A 1 154 ? -17.840 -5.653 -17.874 1.00 41.25 154 GLU A N 1
ATOM 1224 C CA . GLU A 1 154 ? -17.933 -4.223 -17.557 1.00 41.25 154 GLU A CA 1
ATOM 1225 C C . GLU A 1 154 ? -18.059 -3.972 -16.032 1.00 41.25 154 GLU A C 1
ATOM 1227 O O . GLU A 1 154 ? -19.076 -4.268 -15.409 1.00 41.25 154 GLU A O 1
ATOM 1232 N N . GLY A 1 155 ? -17.010 -3.420 -15.401 1.00 45.12 155 GLY A N 1
ATOM 1233 C CA . GLY A 1 155 ? -17.032 -2.996 -13.988 1.00 45.12 155 GLY A CA 1
ATOM 1234 C C . GLY A 1 155 ? -16.608 -4.035 -12.929 1.00 45.12 155 GLY A C 1
ATOM 1235 O O . GLY A 1 155 ? -16.884 -3.849 -11.738 1.00 45.12 155 GLY A O 1
ATOM 1236 N N . SER A 1 156 ? -15.924 -5.117 -13.319 1.00 52.09 156 SER A N 1
ATOM 1237 C CA . SER A 1 156 ? -15.765 -6.325 -12.495 1.00 52.09 156 SER A CA 1
ATOM 1238 C C . SER A 1 156 ? -14.922 -6.226 -11.199 1.00 52.09 156 SER A C 1
ATOM 1240 O O . SER A 1 156 ? -15.343 -6.767 -10.179 1.00 52.09 156 SER A O 1
ATOM 1242 N N . PHE A 1 157 ? -13.782 -5.534 -11.092 1.00 52.25 157 PHE A N 1
ATOM 1243 C CA . PHE A 1 157 ? -12.967 -5.644 -9.851 1.00 52.25 157 PHE A CA 1
ATOM 1244 C C . PHE A 1 157 ? -13.507 -4.857 -8.648 1.00 52.25 157 PHE A C 1
ATOM 1246 O O . PHE A 1 157 ? -13.479 -5.340 -7.513 1.00 52.25 157 PHE A O 1
ATOM 1253 N N . THR A 1 158 ? -14.100 -3.680 -8.870 1.00 56.75 158 THR A N 1
ATOM 1254 C CA . THR A 1 158 ? -14.913 -2.996 -7.849 1.00 56.75 158 THR A CA 1
ATOM 1255 C C . THR A 1 158 ? -16.034 -3.916 -7.364 1.00 56.75 158 THR A C 1
ATOM 1257 O O . THR A 1 158 ? -16.358 -3.922 -6.173 1.00 56.75 158 THR A O 1
ATOM 1260 N N . SER A 1 159 ? -16.569 -4.753 -8.263 1.00 62.44 159 SER A N 1
ATOM 1261 C CA . SER A 1 159 ? -17.537 -5.794 -7.929 1.00 62.44 159 SER A CA 1
ATOM 1262 C C . SER A 1 159 ? -16.914 -6.958 -7.137 1.00 62.44 159 SER A C 1
ATOM 1264 O O . SER A 1 159 ? -17.532 -7.378 -6.163 1.00 62.44 159 SER A O 1
ATOM 1266 N N . HIS A 1 160 ? -15.681 -7.404 -7.425 1.00 69.12 160 HIS A N 1
ATOM 1267 C CA . HIS A 1 160 ? -14.949 -8.404 -6.623 1.00 69.12 160 HIS A CA 1
ATOM 1268 C C . HIS A 1 160 ? -14.712 -7.915 -5.192 1.00 69.12 160 HIS A C 1
ATOM 1270 O O . HIS A 1 160 ? -15.092 -8.590 -4.239 1.00 69.12 160 HIS A O 1
ATOM 1276 N N . ILE A 1 161 ? -14.180 -6.702 -5.001 1.00 73.19 161 ILE A N 1
ATOM 1277 C CA . ILE A 1 161 ? -13.981 -6.144 -3.651 1.00 73.19 161 ILE A CA 1
ATOM 1278 C C . ILE A 1 161 ? -15.324 -5.986 -2.932 1.00 73.19 161 ILE A C 1
ATOM 1280 O O . ILE A 1 161 ? -15.443 -6.313 -1.749 1.00 73.19 161 ILE A O 1
ATOM 1284 N N . ALA A 1 162 ? -16.357 -5.492 -3.620 1.00 76.69 162 ALA A N 1
ATOM 1285 C CA . ALA A 1 162 ? -17.692 -5.384 -3.043 1.00 76.69 162 ALA A CA 1
ATOM 1286 C C . ALA A 1 162 ? -18.259 -6.761 -2.654 1.00 76.69 162 ALA A C 1
ATOM 1288 O O . ALA A 1 162 ? -18.850 -6.884 -1.579 1.00 76.69 162 ALA A O 1
ATOM 1289 N N . ARG A 1 163 ? -18.032 -7.804 -3.465 1.00 82.94 163 ARG A N 1
ATOM 1290 C CA . ARG A 1 163 ? -18.402 -9.195 -3.169 1.00 82.94 163 ARG A CA 1
ATOM 1291 C C . ARG A 1 163 ? -17.632 -9.747 -1.979 1.00 82.94 163 ARG A C 1
ATOM 1293 O O . ARG A 1 163 ? -18.282 -10.253 -1.069 1.00 82.94 163 ARG A O 1
ATOM 1300 N N . VAL A 1 164 ? -16.308 -9.584 -1.923 1.00 84.44 164 VAL A N 1
ATOM 1301 C CA . VAL A 1 164 ? -15.478 -9.971 -0.768 1.00 84.44 164 VAL A CA 1
ATOM 1302 C C . VAL A 1 164 ? -16.012 -9.311 0.495 1.00 84.44 164 VAL A C 1
ATOM 1304 O O . VAL A 1 164 ? -16.313 -9.995 1.470 1.00 84.44 164 VAL A O 1
ATOM 1307 N N . ARG A 1 165 ? -16.221 -7.990 0.468 1.00 85.44 165 ARG A N 1
ATOM 1308 C CA . ARG A 1 165 ? -16.752 -7.237 1.612 1.00 85.44 165 ARG A CA 1
ATOM 1309 C C . ARG A 1 165 ? -18.136 -7.728 2.018 1.00 85.44 165 ARG A C 1
ATOM 1311 O O . ARG A 1 165 ? -18.368 -7.930 3.202 1.00 85.44 165 ARG A O 1
ATOM 1318 N N . LYS A 1 166 ? -19.036 -7.969 1.062 1.00 88.56 166 LYS A N 1
ATOM 1319 C CA . LYS A 1 166 ? -20.391 -8.478 1.322 1.00 88.56 166 LYS A CA 1
ATOM 1320 C C . LYS A 1 166 ? -20.368 -9.891 1.913 1.00 88.56 166 LYS A C 1
ATOM 1322 O O . LYS A 1 166 ? -21.056 -10.146 2.899 1.00 88.56 166 LYS A O 1
ATOM 1327 N N . LYS A 1 167 ? -19.576 -10.801 1.336 1.00 92.12 167 LYS A N 1
ATOM 1328 C CA . LYS A 1 167 ? -19.410 -12.182 1.810 1.00 92.12 167 LYS A CA 1
ATOM 1329 C C . LYS A 1 167 ? -18.806 -12.206 3.217 1.00 92.12 167 LYS A C 1
ATOM 1331 O O . LYS A 1 167 ? -19.359 -12.887 4.080 1.00 92.12 167 LYS A O 1
ATOM 1336 N N . LEU A 1 168 ? -17.738 -11.436 3.453 1.00 91.00 168 LEU A N 1
ATOM 1337 C CA . LEU A 1 168 ? -17.091 -11.315 4.764 1.00 91.00 168 LEU A CA 1
ATOM 1338 C C . LEU A 1 168 ? -18.045 -10.723 5.789 1.00 91.00 168 LEU A C 1
ATOM 1340 O O . LEU A 1 168 ? -18.220 -11.306 6.850 1.00 91.00 168 LEU A O 1
ATOM 1344 N N . SER A 1 169 ? -18.699 -9.612 5.453 1.00 93.19 169 SER A N 1
ATOM 1345 C CA . SER A 1 169 ? -19.646 -8.937 6.338 1.00 93.19 169 SER A CA 1
ATOM 1346 C C . SER A 1 169 ? -20.735 -9.894 6.814 1.00 93.19 169 SER A C 1
ATOM 1348 O O . SER A 1 169 ? -20.907 -10.080 8.015 1.00 93.19 169 SER A O 1
ATOM 1350 N N . ARG A 1 170 ? -21.377 -10.611 5.880 1.00 94.75 170 ARG A N 1
ATOM 1351 C CA . ARG A 1 170 ? -22.376 -11.637 6.201 1.00 94.75 170 ARG A CA 1
ATOM 1352 C C . ARG A 1 170 ? -21.819 -12.712 7.138 1.00 94.75 170 ARG A C 1
ATOM 1354 O O . ARG A 1 170 ? -22.436 -13.003 8.154 1.00 94.75 170 ARG A O 1
ATOM 1361 N N . LYS A 1 171 ? -20.658 -13.290 6.816 1.00 95.31 171 LYS A N 1
ATOM 1362 C CA . LYS A 1 171 ? -20.054 -14.365 7.619 1.00 95.31 171 LYS A CA 1
ATOM 1363 C C . LYS A 1 171 ? -19.632 -13.905 9.014 1.00 95.31 171 LYS A C 1
ATOM 1365 O O . LYS A 1 171 ? -19.707 -14.684 9.957 1.00 95.31 171 LYS A O 1
ATOM 1370 N N . LEU A 1 172 ? -19.216 -12.650 9.151 1.00 94.12 172 LEU A N 1
ATOM 1371 C CA . LEU A 1 172 ? -18.877 -12.053 10.438 1.00 94.12 172 LEU A CA 1
ATOM 1372 C C . LEU A 1 172 ? -20.134 -11.799 11.276 1.00 94.12 172 LEU A C 1
ATOM 1374 O O . LEU A 1 172 ? -20.141 -12.160 12.445 1.00 94.12 172 LEU A O 1
ATOM 1378 N N . PHE A 1 173 ? -21.223 -11.293 10.689 1.00 95.19 173 PHE A N 1
ATOM 1379 C CA . PHE A 1 173 ? -22.504 -11.200 11.399 1.00 95.19 173 PHE A CA 1
ATOM 1380 C C . PHE A 1 173 ? -23.032 -12.576 11.834 1.00 95.19 173 PHE A C 1
ATOM 1382 O O . PHE A 1 173 ? -23.491 -12.714 12.962 1.00 95.19 173 PHE A O 1
ATOM 1389 N N . GLU A 1 174 ? -22.907 -13.608 10.991 1.00 94.69 174 GLU A N 1
ATOM 1390 C CA . GLU A 1 174 ? -23.244 -14.994 11.363 1.00 94.69 174 GLU A CA 1
ATOM 1391 C C . GLU A 1 174 ? -22.393 -15.503 12.543 1.00 94.69 174 GLU A C 1
ATOM 1393 O O . GLU A 1 174 ? -22.903 -16.205 13.412 1.00 94.69 174 GLU A O 1
ATOM 1398 N N . LEU A 1 175 ? -21.101 -15.155 12.585 1.00 93.69 175 LEU A N 1
ATOM 1399 C CA . LEU A 1 175 ? -20.172 -15.591 13.631 1.00 93.69 175 LEU A CA 1
ATOM 1400 C C . LEU A 1 175 ? -20.390 -14.875 14.970 1.00 93.69 175 LEU A C 1
ATOM 1402 O O . LEU A 1 175 ? -20.349 -15.510 16.025 1.00 93.69 175 LEU A O 1
ATOM 1406 N N . PHE A 1 176 ? -20.538 -13.551 14.939 1.00 93.31 176 PHE A N 1
ATOM 1407 C CA . PHE A 1 176 ? -20.635 -12.736 16.150 1.00 93.31 176 PHE A CA 1
ATOM 1408 C C . PHE A 1 176 ? -22.066 -12.669 16.692 1.00 93.31 176 PHE A C 1
ATOM 1410 O O . PHE A 1 176 ? -22.238 -12.534 17.904 1.00 93.31 176 PHE A O 1
ATOM 1417 N N . GLY A 1 177 ? -23.081 -12.838 15.839 1.00 91.19 177 GLY A N 1
ATOM 1418 C CA . GLY A 1 177 ? -24.484 -12.767 16.235 1.00 91.19 177 GLY A CA 1
ATOM 1419 C C . GLY A 1 177 ? -24.800 -11.423 16.890 1.00 91.19 177 GLY A C 1
ATOM 1420 O O . GLY A 1 177 ? -24.581 -10.372 16.293 1.00 91.19 177 GLY A O 1
ATOM 1421 N N . GLU A 1 178 ? -25.283 -11.468 18.131 1.00 91.50 178 GLU A N 1
ATOM 1422 C CA . GLU A 1 178 ? -25.613 -10.282 18.937 1.00 91.50 178 GLU A CA 1
ATOM 1423 C C . GLU A 1 178 ? -24.413 -9.689 19.694 1.00 91.50 178 GLU A C 1
ATOM 1425 O O . GLU A 1 178 ? -24.555 -8.674 20.369 1.00 91.50 178 GLU A O 1
ATOM 1430 N N . LYS A 1 179 ? -23.228 -10.311 19.626 1.00 94.38 179 LYS A N 1
ATOM 1431 C CA . LYS A 1 179 ? -22.038 -9.808 20.324 1.00 94.38 179 LYS A CA 1
ATOM 1432 C C . LYS A 1 179 ? -21.511 -8.546 19.653 1.00 94.38 179 LYS A C 1
ATOM 1434 O O . LYS A 1 179 ? -21.481 -8.465 18.427 1.00 94.38 179 LYS A O 1
ATOM 1439 N N . ASP A 1 180 ? -20.981 -7.625 20.452 1.00 96.38 180 ASP A N 1
ATOM 1440 C CA . ASP A 1 180 ? -20.356 -6.418 19.916 1.00 96.38 180 ASP A CA 1
ATOM 1441 C C . ASP A 1 180 ? -19.062 -6.742 19.172 1.00 96.38 180 ASP A C 1
ATOM 1443 O O . ASP A 1 180 ? -18.172 -7.435 19.685 1.00 96.38 180 ASP A O 1
ATOM 1447 N N . PHE A 1 181 ? -18.949 -6.210 17.959 1.00 97.19 181 PHE A N 1
ATOM 1448 C CA . PHE A 1 181 ? -17.763 -6.351 17.129 1.00 97.19 181 PHE A CA 1
ATOM 1449 C C . PHE A 1 181 ? -17.666 -5.242 16.083 1.00 97.19 181 PHE A C 1
ATOM 1451 O O . PHE A 1 181 ? -18.666 -4.616 15.715 1.00 97.19 181 PHE A O 1
ATOM 1458 N N . VAL A 1 182 ? -16.457 -5.049 15.557 1.00 97.31 182 VAL A N 1
ATOM 1459 C CA . VAL A 1 182 ? -16.195 -4.258 14.352 1.00 97.31 182 VAL A CA 1
ATOM 1460 C C . VAL A 1 182 ? -15.127 -4.932 13.513 1.00 97.31 182 VAL A C 1
ATOM 1462 O O . VAL A 1 182 ? -14.080 -5.303 14.019 1.00 97.31 182 VAL A O 1
ATOM 1465 N N . ALA A 1 183 ? -15.355 -5.057 12.215 1.00 94.75 183 ALA A N 1
ATOM 1466 C CA . ALA A 1 183 ? -14.392 -5.563 11.255 1.00 94.75 183 ALA A CA 1
ATOM 1467 C C . ALA A 1 183 ? -14.055 -4.493 10.225 1.00 94.75 183 ALA A C 1
ATOM 1469 O O . ALA A 1 183 ? -14.946 -3.849 9.657 1.00 94.75 183 ALA A O 1
ATOM 1470 N N . MET A 1 184 ? -12.764 -4.338 9.950 1.00 92.19 184 MET A N 1
ATOM 1471 C CA . MET A 1 184 ? -12.250 -3.289 9.081 1.00 92.19 184 MET A CA 1
ATOM 1472 C C . MET A 1 184 ? -11.181 -3.822 8.146 1.00 92.19 184 MET A C 1
ATOM 1474 O O . MET A 1 184 ? -10.320 -4.608 8.542 1.00 92.19 184 MET A O 1
ATOM 1478 N N . VAL A 1 185 ? -11.207 -3.326 6.913 1.00 87.44 185 VAL A N 1
ATOM 1479 C CA . VAL A 1 185 ? -10.082 -3.467 5.990 1.00 87.44 185 VAL A CA 1
ATOM 1480 C C . VAL A 1 185 ? -9.219 -2.214 6.049 1.00 87.44 185 VAL A C 1
ATOM 1482 O O . VAL A 1 185 ? -9.740 -1.101 6.154 1.00 87.44 185 VAL A O 1
ATOM 1485 N N . TYR A 1 186 ? -7.903 -2.382 5.989 1.00 82.12 186 TYR A N 1
ATOM 1486 C CA . TYR A 1 186 ? -6.945 -1.277 6.057 1.00 82.12 186 TYR A CA 1
ATOM 1487 C C . TYR A 1 186 ? -5.887 -1.377 4.949 1.00 82.12 186 TYR A C 1
ATOM 1489 O O . TYR A 1 186 ? -5.913 -2.273 4.105 1.00 82.12 186 TYR A O 1
ATOM 1497 N N . GLY A 1 187 ? -4.982 -0.397 4.884 1.00 77.38 187 GLY A N 1
ATOM 1498 C CA . GLY A 1 187 ? -3.901 -0.388 3.897 1.00 77.38 187 GLY A CA 1
ATOM 1499 C C . GLY A 1 187 ? -4.353 0.052 2.500 1.00 77.38 187 GLY A C 1
ATOM 1500 O O . GLY A 1 187 ? -5.113 1.009 2.350 1.00 77.38 187 GLY A O 1
ATOM 1501 N N . SER A 1 188 ? -3.831 -0.596 1.454 1.00 70.50 188 SER A N 1
ATOM 1502 C CA . SER A 1 188 ? -4.137 -0.236 0.058 1.00 70.50 188 SER A CA 1
ATOM 1503 C C . SER A 1 188 ? -5.598 -0.512 -0.317 1.00 70.50 188 SER A C 1
ATOM 1505 O O . SER A 1 188 ? -6.132 0.206 -1.1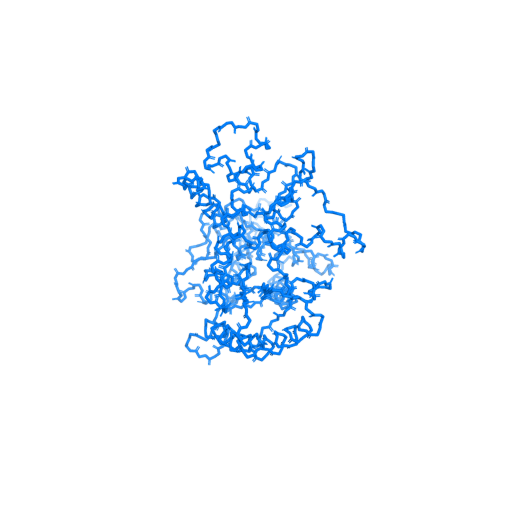57 1.00 70.50 188 SER A O 1
ATOM 1507 N N . PHE A 1 189 ? -6.256 -1.471 0.345 1.00 73.00 189 PHE A N 1
ATOM 1508 C CA . PHE A 1 189 ? -7.667 -1.812 0.124 1.00 73.00 189 PHE A CA 1
ATOM 1509 C C . PHE A 1 189 ? -8.669 -0.849 0.751 1.00 73.00 189 PHE A C 1
ATOM 1511 O O . PHE A 1 189 ? -9.816 -0.788 0.309 1.00 73.00 189 PHE A O 1
ATOM 1518 N N . ALA A 1 190 ? -8.273 -0.093 1.776 1.00 71.62 190 ALA A N 1
ATOM 1519 C CA . ALA A 1 190 ? -9.163 0.906 2.360 1.00 71.62 190 ALA A CA 1
ATOM 1520 C C . ALA A 1 190 ? -9.433 2.076 1.398 1.00 71.62 190 ALA A C 1
ATOM 1522 O O . ALA A 1 190 ? -10.414 2.799 1.572 1.00 71.62 190 ALA A O 1
ATOM 1523 N N . ARG A 1 191 ? -8.589 2.261 0.373 1.00 69.75 191 ARG A N 1
ATOM 1524 C CA . ARG A 1 191 ? -8.629 3.409 -0.541 1.00 69.75 191 ARG A CA 1
ATOM 1525 C C . ARG A 1 191 ? -9.087 2.980 -1.936 1.00 69.75 191 ARG A C 1
ATOM 1527 O O . ARG A 1 191 ? -8.612 1.983 -2.464 1.00 69.75 191 ARG A O 1
ATOM 1534 N N . CYS A 1 192 ? -9.991 3.752 -2.542 1.00 59.16 192 CYS A N 1
ATOM 1535 C CA . CYS A 1 192 ? -10.627 3.405 -3.822 1.00 59.16 192 CYS A CA 1
ATOM 1536 C C . CYS A 1 192 ? -9.842 3.860 -5.070 1.00 59.16 192 CYS A C 1
ATOM 1538 O O . CYS A 1 192 ? -10.265 3.552 -6.176 1.00 59.16 192 CYS A O 1
ATOM 1540 N N . ASN A 1 193 ? -8.720 4.572 -4.906 1.00 67.00 193 ASN A N 1
ATOM 1541 C CA . ASN A 1 193 ? -8.016 5.244 -6.010 1.00 67.00 193 ASN A CA 1
ATOM 1542 C C . ASN A 1 193 ? -6.745 4.506 -6.481 1.00 67.00 193 ASN A C 1
ATOM 1544 O O . ASN A 1 193 ? -5.979 5.058 -7.264 1.00 67.00 193 ASN A O 1
ATOM 1548 N N . ASN A 1 194 ? -6.481 3.300 -5.970 1.00 73.44 194 ASN A N 1
ATOM 1549 C CA . ASN A 1 194 ? -5.321 2.499 -6.369 1.00 73.44 194 ASN A CA 1
ATOM 1550 C C . ASN A 1 194 ? -5.725 1.570 -7.514 1.00 73.44 194 ASN A C 1
ATOM 1552 O O . ASN A 1 194 ? -6.648 0.779 -7.323 1.00 73.44 194 ASN A O 1
ATOM 1556 N N . ALA A 1 195 ? -5.030 1.608 -8.652 1.00 74.25 195 ALA A N 1
ATOM 1557 C CA . ALA A 1 195 ? -5.291 0.628 -9.713 1.00 74.25 195 ALA A CA 1
ATOM 1558 C C . ALA A 1 195 ? -4.506 -0.664 -9.520 1.00 74.25 195 ALA A C 1
ATOM 1560 O O . ALA A 1 195 ? -4.964 -1.723 -9.933 1.00 74.25 195 ALA A O 1
ATOM 1561 N N . ILE A 1 196 ? -3.331 -0.590 -8.895 1.00 78.62 196 ILE A N 1
ATOM 1562 C CA . ILE A 1 196 ? -2.585 -1.776 -8.503 1.00 78.62 196 ILE A CA 1
ATOM 1563 C C . ILE A 1 196 ? -2.979 -2.044 -7.066 1.00 78.62 196 ILE A C 1
ATOM 1565 O O . ILE A 1 196 ? -2.725 -1.236 -6.178 1.00 78.62 196 ILE A O 1
ATOM 1569 N N . ILE A 1 197 ? -3.592 -3.176 -6.791 1.00 74.19 197 ILE A N 1
ATOM 1570 C CA . ILE A 1 197 ? -3.995 -3.556 -5.447 1.00 74.19 197 ILE A CA 1
ATOM 1571 C C . ILE A 1 197 ? -3.069 -4.673 -4.970 1.00 74.19 197 ILE A C 1
ATOM 1573 O O . ILE A 1 197 ? -2.608 -5.492 -5.755 1.00 74.19 197 ILE A O 1
ATOM 1577 N N . SER A 1 198 ? -2.686 -4.615 -3.695 1.00 70.31 198 SER A N 1
ATOM 1578 C CA . SER A 1 198 ? -1.837 -5.637 -3.067 1.00 70.31 198 SER A CA 1
ATOM 1579 C C . SER A 1 198 ? -2.714 -6.660 -2.339 1.00 70.31 198 SER A C 1
ATOM 1581 O O . SER A 1 198 ? -3.821 -6.905 -2.787 1.00 70.31 198 SER A O 1
ATOM 1583 N N . ASN A 1 199 ? -2.252 -7.210 -1.214 1.00 73.50 199 ASN A N 1
ATOM 1584 C CA . ASN A 1 199 ? -2.998 -8.120 -0.339 1.00 73.50 199 ASN A CA 1
ATOM 1585 C C . ASN A 1 199 ? -4.045 -7.417 0.543 1.00 73.50 199 ASN A C 1
ATOM 1587 O O . ASN A 1 199 ? -3.842 -6.260 0.924 1.00 73.50 199 ASN A O 1
ATOM 1591 N N . ILE A 1 200 ? -5.172 -8.096 0.829 1.00 77.19 200 ILE A N 1
ATOM 1592 C CA . ILE A 1 200 ? -6.215 -7.592 1.743 1.00 77.19 200 ILE A CA 1
ATOM 1593 C C . ILE A 1 200 ? -5.721 -7.756 3.172 1.00 77.19 200 ILE A C 1
ATOM 1595 O O . ILE A 1 200 ? -5.417 -8.867 3.601 1.00 77.19 200 ILE A O 1
ATOM 1599 N N . ASP A 1 201 ? -5.722 -6.658 3.920 1.00 82.19 201 ASP A N 1
ATOM 1600 C CA . ASP A 1 201 ? -5.475 -6.674 5.353 1.00 82.19 201 ASP A CA 1
ATOM 1601 C C . ASP A 1 201 ? -6.802 -6.490 6.108 1.00 82.19 201 ASP A C 1
ATOM 1603 O O . ASP A 1 201 ? -7.529 -5.520 5.870 1.00 82.19 201 ASP A O 1
ATOM 1607 N N . LEU A 1 202 ? -7.117 -7.428 7.006 1.00 87.56 202 LEU A N 1
ATOM 1608 C CA . LEU A 1 202 ? -8.328 -7.449 7.832 1.00 87.56 202 LEU A CA 1
ATOM 1609 C C . LEU A 1 202 ? -7.945 -7.385 9.314 1.00 87.56 202 LEU A C 1
ATOM 1611 O O . LEU A 1 202 ? -7.053 -8.105 9.759 1.00 87.56 202 LEU A O 1
ATOM 1615 N N . MET A 1 203 ? -8.665 -6.569 10.078 1.00 92.31 203 MET A N 1
ATOM 1616 C CA . MET A 1 203 ? -8.629 -6.578 11.539 1.00 92.31 203 MET A CA 1
ATOM 1617 C C . MET A 1 203 ? -10.057 -6.544 12.077 1.00 92.31 203 MET A C 1
ATOM 1619 O O . MET A 1 203 ? -10.891 -5.768 11.606 1.00 92.31 203 MET A O 1
ATOM 1623 N N . VAL A 1 204 ? -10.338 -7.408 13.045 1.00 94.94 204 VAL A N 1
ATOM 1624 C CA . VAL A 1 204 ? -11.618 -7.512 13.739 1.00 94.94 204 VAL A CA 1
ATOM 1625 C C . VAL A 1 204 ? -11.394 -7.186 15.208 1.00 94.94 204 VAL A C 1
ATOM 1627 O O . VAL A 1 204 ? -10.523 -7.763 15.853 1.00 94.94 204 VAL A O 1
ATOM 1630 N N . PHE A 1 205 ? -12.192 -6.270 15.736 1.00 96.12 205 PHE A N 1
ATOM 1631 C CA . PHE A 1 205 ? -12.297 -5.972 17.151 1.00 96.12 205 PHE A CA 1
ATOM 1632 C C . PHE A 1 205 ? -13.546 -6.620 17.735 1.00 96.12 205 PHE A C 1
ATOM 1634 O O . PHE A 1 205 ? -14.609 -6.575 17.117 1.00 96.12 205 PHE A O 1
ATOM 1641 N N . GLY A 1 206 ? -13.431 -7.208 18.922 1.00 95.38 206 GLY A N 1
ATOM 1642 C CA . GLY A 1 206 ? -14.565 -7.779 19.648 1.00 95.38 206 GLY A CA 1
ATOM 1643 C C . GLY A 1 206 ? -14.342 -7.797 21.157 1.00 95.38 206 GLY A C 1
ATOM 1644 O O . GLY A 1 206 ? -13.275 -7.437 21.647 1.00 95.38 206 GLY A O 1
ATOM 1645 N N . ASN A 1 207 ? -15.339 -8.237 21.921 1.00 92.81 207 ASN A N 1
ATOM 1646 C CA . ASN A 1 207 ? -15.214 -8.320 23.384 1.00 92.81 207 ASN A CA 1
ATOM 1647 C C . ASN A 1 207 ? -14.231 -9.415 23.849 1.00 92.81 207 ASN A C 1
ATOM 1649 O O . ASN A 1 207 ? -13.574 -9.264 24.876 1.00 92.81 207 ASN A O 1
ATOM 1653 N N . ALA A 1 208 ? -14.098 -10.497 23.078 1.00 89.62 208 ALA A N 1
ATOM 1654 C CA . ALA A 1 208 ? -13.195 -11.612 23.350 1.00 89.62 208 ALA A CA 1
ATOM 1655 C C . ALA A 1 208 ? -12.463 -12.039 22.069 1.00 89.62 208 ALA A C 1
ATOM 1657 O O . ALA A 1 208 ? -12.976 -11.849 20.965 1.00 89.62 208 ALA A O 1
ATOM 1658 N N . ALA A 1 209 ? -11.271 -12.614 22.228 1.00 87.12 209 ALA A N 1
ATOM 1659 C CA . ALA A 1 209 ? -10.431 -13.103 21.137 1.00 87.12 209 ALA A CA 1
ATOM 1660 C C . ALA A 1 209 ? -10.080 -14.582 21.358 1.00 87.12 209 ALA A C 1
ATOM 1662 O O . ALA A 1 209 ? -8.939 -14.937 21.651 1.00 87.12 209 ALA A O 1
ATOM 1663 N N . GLU A 1 210 ? -11.092 -15.445 21.264 1.00 87.75 210 GLU A N 1
ATOM 1664 C CA . GLU A 1 210 ? -10.927 -16.892 21.427 1.00 87.75 210 GLU A CA 1
ATOM 1665 C C . GLU A 1 210 ? -10.109 -17.482 20.261 1.00 87.75 210 GLU A C 1
ATOM 1667 O O . GLU A 1 210 ? -10.421 -17.197 19.097 1.00 87.75 210 GLU A O 1
ATOM 1672 N N . PRO A 1 211 ? -9.117 -18.361 20.510 1.00 85.00 211 PRO A N 1
ATOM 1673 C CA . PRO A 1 211 ? -8.306 -18.957 19.445 1.00 85.00 211 PRO A CA 1
ATOM 1674 C C . PRO A 1 211 ? -9.130 -19.656 18.355 1.00 85.00 211 PRO A C 1
ATOM 1676 O O . PRO A 1 211 ? -8.807 -19.552 17.171 1.00 85.00 211 PRO A O 1
ATOM 1679 N N . SER A 1 212 ? -10.221 -20.325 18.738 1.00 87.31 212 SER A N 1
ATOM 1680 C CA . SER A 1 212 ? -11.140 -20.992 17.809 1.00 87.31 212 SER A CA 1
ATOM 1681 C C . SER A 1 212 ? -11.863 -19.999 16.893 1.00 87.31 212 SER A C 1
ATOM 1683 O O . SER A 1 212 ? -11.989 -20.247 15.693 1.00 87.31 212 SER A O 1
ATOM 1685 N N . GLN A 1 213 ? -12.276 -18.843 17.422 1.00 88.50 213 GLN A N 1
ATOM 1686 C CA . GLN A 1 213 ? -12.885 -17.770 16.634 1.00 88.50 213 GLN A CA 1
ATOM 1687 C C . GLN A 1 213 ? -11.867 -17.145 15.679 1.00 88.50 213 GLN A C 1
ATOM 1689 O O . GLN A 1 213 ? -12.170 -16.976 14.500 1.00 88.50 213 GLN A O 1
ATOM 1694 N N . SER A 1 214 ? -10.645 -16.870 16.142 1.00 87.38 214 SER A N 1
ATOM 1695 C CA . SER A 1 214 ? -9.566 -16.338 15.299 1.00 87.38 214 SER A CA 1
ATOM 1696 C C . SER A 1 214 ? -9.223 -17.279 14.140 1.00 87.38 214 SER A C 1
ATOM 1698 O O . SER A 1 214 ? -9.067 -16.833 13.001 1.00 87.38 214 SER A O 1
ATOM 1700 N N . GLN A 1 215 ? -9.149 -18.589 14.399 1.00 86.75 215 GLN A N 1
ATOM 1701 C CA . GLN A 1 215 ? -8.923 -19.602 13.363 1.00 86.75 215 GLN A CA 1
ATOM 1702 C C . GLN A 1 215 ? -10.079 -19.672 12.360 1.00 86.75 215 GLN A C 1
ATOM 1704 O O . GLN A 1 215 ? -9.839 -19.790 11.158 1.00 86.75 215 GLN A O 1
ATOM 1709 N N . TYR A 1 216 ? -11.320 -19.559 12.832 1.00 89.69 216 TYR A N 1
ATOM 1710 C CA . TYR A 1 216 ? -12.498 -19.553 11.969 1.00 89.69 216 TYR A CA 1
ATOM 1711 C C . TYR A 1 216 ? -12.589 -18.283 11.105 1.00 89.69 216 TYR A C 1
ATOM 1713 O O . TYR A 1 216 ? -12.887 -18.358 9.915 1.00 89.69 216 TYR A O 1
ATOM 1721 N N . ILE A 1 217 ? -12.253 -17.111 11.653 1.00 90.44 217 ILE A N 1
ATOM 1722 C CA . ILE A 1 217 ? -12.150 -15.868 10.871 1.00 90.44 217 ILE A CA 1
ATOM 1723 C C . ILE A 1 217 ? -11.067 -16.009 9.802 1.00 90.44 217 ILE A C 1
ATOM 1725 O O . ILE A 1 217 ? -11.306 -15.666 8.646 1.00 90.44 217 ILE A O 1
ATOM 1729 N N . LEU A 1 218 ? -9.898 -16.552 10.157 1.00 87.62 218 LEU A N 1
ATOM 1730 C CA . LEU A 1 218 ? -8.814 -16.790 9.206 1.00 87.62 218 LEU A CA 1
ATOM 1731 C C . LEU A 1 218 ? -9.240 -17.738 8.076 1.00 87.62 218 LEU A C 1
ATOM 1733 O O . LEU A 1 218 ? -8.897 -17.488 6.921 1.00 87.62 218 LEU A O 1
ATOM 1737 N N . SER A 1 219 ? -9.976 -18.811 8.383 1.00 88.12 219 SER A N 1
ATOM 1738 C CA . SER A 1 219 ? -10.426 -19.772 7.371 1.00 88.12 219 SER A CA 1
ATOM 1739 C C . SER A 1 219 ? -11.472 -19.171 6.430 1.00 88.12 219 SER A C 1
ATOM 1741 O O . SER A 1 219 ? -11.324 -19.296 5.215 1.00 88.12 219 SER A O 1
ATOM 1743 N N . ILE A 1 220 ? -12.465 -18.444 6.958 1.00 91.06 220 ILE A N 1
ATOM 1744 C CA . ILE A 1 220 ? -13.450 -17.710 6.148 1.00 91.06 220 ILE A CA 1
ATOM 1745 C C . ILE A 1 220 ? -12.759 -16.673 5.271 1.00 91.06 220 ILE A C 1
ATOM 1747 O O . ILE A 1 220 ? -13.063 -16.566 4.083 1.00 91.06 220 ILE A O 1
ATOM 1751 N N . PHE A 1 221 ? -11.840 -15.904 5.856 1.00 88.25 221 PHE A N 1
ATOM 1752 C CA . PHE A 1 221 ? -11.110 -14.871 5.143 1.00 88.25 221 PHE A CA 1
ATOM 1753 C C . PHE A 1 221 ? -10.331 -15.472 3.974 1.00 88.25 221 PHE A C 1
ATOM 1755 O O . PHE A 1 221 ? -10.497 -15.029 2.842 1.00 88.25 221 PHE A O 1
ATOM 1762 N N . ARG A 1 222 ? -9.590 -16.559 4.215 1.00 85.50 222 ARG A N 1
ATOM 1763 C CA . ARG A 1 222 ? -8.886 -17.305 3.164 1.00 85.50 222 ARG A CA 1
ATOM 1764 C C . ARG A 1 222 ? -9.809 -17.841 2.082 1.00 85.50 222 ARG A C 1
ATOM 1766 O O . ARG A 1 222 ? -9.518 -17.632 0.910 1.00 85.50 222 ARG A O 1
ATOM 1773 N N . SER A 1 223 ? -10.920 -18.470 2.460 1.00 86.69 223 SER A N 1
ATOM 1774 C CA . SER A 1 223 ? -11.882 -19.020 1.499 1.00 86.69 223 SER A CA 1
ATOM 1775 C C . SER A 1 223 ? -12.449 -17.934 0.590 1.00 86.69 223 SER A C 1
ATOM 1777 O O . SER A 1 223 ? -12.398 -18.065 -0.626 1.00 86.69 223 SER A O 1
ATOM 1779 N N . ILE A 1 224 ? -12.941 -16.832 1.163 1.00 87.31 224 ILE A N 1
ATOM 1780 C CA . ILE A 1 224 ? -13.612 -15.775 0.394 1.00 87.31 224 ILE A CA 1
ATOM 1781 C C . ILE A 1 224 ? -12.636 -15.045 -0.523 1.00 87.31 224 ILE A C 1
ATOM 1783 O O . ILE A 1 224 ? -12.982 -14.745 -1.661 1.00 87.31 224 ILE A O 1
ATOM 1787 N N . VAL A 1 225 ? -11.439 -14.726 -0.032 1.00 81.06 225 VAL A N 1
ATOM 1788 C CA . VAL A 1 225 ? -10.442 -14.005 -0.831 1.00 81.06 225 VAL A CA 1
ATOM 1789 C C . VAL A 1 225 ? -9.978 -14.884 -1.999 1.00 81.06 225 VAL A C 1
ATOM 1791 O O . VAL A 1 225 ? -9.958 -14.410 -3.131 1.00 81.06 225 VAL A O 1
ATOM 1794 N N . HIS A 1 226 ? -9.754 -16.181 -1.761 1.00 78.75 226 HIS A N 1
ATOM 1795 C CA . HIS A 1 226 ? -9.424 -17.144 -2.814 1.00 78.75 226 HIS A CA 1
ATOM 1796 C C . HIS A 1 226 ? -10.569 -17.350 -3.823 1.00 78.75 226 HIS A C 1
ATOM 1798 O O . HIS A 1 226 ? -10.332 -17.351 -5.027 1.00 78.75 226 HIS A O 1
ATOM 1804 N N . GLU A 1 227 ? -11.819 -17.500 -3.365 1.00 80.62 227 GLU A N 1
ATOM 1805 C CA . GLU A 1 227 ? -13.006 -17.607 -4.237 1.00 80.62 227 GLU A CA 1
ATOM 1806 C C . GLU A 1 227 ? -13.154 -16.419 -5.192 1.00 80.62 227 GLU A C 1
ATOM 1808 O O . GLU A 1 227 ? -13.685 -16.570 -6.288 1.00 80.62 227 GLU A O 1
ATOM 1813 N N . GLU A 1 228 ? -12.723 -15.233 -4.767 1.00 77.94 228 GLU A N 1
ATOM 1814 C CA . GLU A 1 228 ? -12.815 -14.005 -5.555 1.00 77.94 228 GLU A CA 1
ATOM 1815 C C . GLU A 1 228 ? -11.536 -13.720 -6.357 1.00 77.94 228 GLU A C 1
ATOM 1817 O O . GLU A 1 228 ? -11.415 -12.635 -6.922 1.00 77.94 228 GLU A O 1
ATOM 1822 N N . GLY A 1 229 ? -10.609 -14.685 -6.432 1.00 68.44 229 GLY A N 1
ATOM 1823 C CA . GLY A 1 229 ? -9.397 -14.604 -7.249 1.00 68.44 229 GLY A CA 1
ATOM 1824 C C . GLY A 1 229 ? -8.323 -13.671 -6.693 1.00 68.44 229 GLY A C 1
ATOM 1825 O O . GLY A 1 229 ? -7.488 -13.193 -7.452 1.00 68.44 229 GLY A O 1
ATOM 1826 N N . LEU A 1 230 ? -8.354 -13.386 -5.390 1.00 70.88 230 LEU A N 1
ATOM 1827 C CA . LEU A 1 230 ? -7.407 -12.507 -4.711 1.00 70.88 230 LEU A CA 1
ATOM 1828 C C . LEU A 1 230 ? -6.413 -13.321 -3.867 1.00 70.88 230 LEU A C 1
ATOM 1830 O O . LEU A 1 230 ? -6.727 -14.415 -3.391 1.00 70.88 230 LEU A O 1
ATOM 1834 N N . SER A 1 231 ? -5.233 -12.754 -3.621 1.00 64.19 231 SER A N 1
ATOM 1835 C CA . SER A 1 231 ? -4.229 -13.329 -2.717 1.00 64.19 231 SER A CA 1
ATOM 1836 C C . SER A 1 231 ? -4.294 -12.721 -1.314 1.00 64.19 231 SER A C 1
ATOM 1838 O O . SER A 1 231 ? -4.784 -11.607 -1.095 1.00 64.19 231 SER A O 1
ATOM 1840 N N . ILE A 1 232 ? -3.790 -13.481 -0.340 1.00 64.56 232 ILE A N 1
ATOM 1841 C CA . ILE A 1 232 ? -3.576 -13.031 1.037 1.00 64.56 232 ILE A CA 1
ATOM 1842 C C . ILE A 1 232 ? -2.087 -13.113 1.315 1.00 64.56 232 ILE A C 1
ATOM 1844 O O . ILE A 1 232 ? -1.490 -14.171 1.133 1.00 64.56 232 ILE A O 1
ATOM 1848 N N . ASN A 1 233 ? -1.531 -12.053 1.901 1.00 55.41 233 ASN A N 1
ATOM 1849 C CA . ASN A 1 233 ? -0.173 -12.100 2.414 1.00 55.41 233 ASN A CA 1
ATOM 1850 C C . ASN A 1 233 ? -0.121 -13.105 3.569 1.00 55.41 233 ASN A C 1
ATOM 1852 O O . ASN A 1 233 ? -0.604 -12.821 4.671 1.00 55.41 233 ASN A O 1
ATOM 1856 N N . VAL A 1 234 ? 0.474 -14.274 3.352 1.00 49.78 234 VAL A N 1
ATOM 1857 C CA . VAL A 1 234 ? 0.776 -15.210 4.439 1.00 49.78 234 VAL A CA 1
ATOM 1858 C C . VAL A 1 234 ? 2.053 -14.739 5.145 1.00 49.78 234 VAL A C 1
ATOM 1860 O O . VAL A 1 234 ? 3.061 -15.436 5.197 1.00 49.78 234 VAL A O 1
ATOM 1863 N N . GLU A 1 235 ? 2.029 -13.532 5.720 1.00 49.62 235 GLU A N 1
ATOM 1864 C CA . GLU A 1 235 ? 3.020 -13.152 6.727 1.00 49.62 235 GLU A CA 1
ATOM 1865 C C . GLU A 1 235 ? 2.737 -13.994 7.977 1.00 49.62 235 GLU A C 1
ATOM 1867 O O . GLU A 1 235 ? 1.695 -13.841 8.620 1.00 49.62 235 GLU A O 1
ATOM 1872 N N . VAL A 1 236 ? 3.650 -14.905 8.322 1.00 43.84 236 VAL A N 1
ATOM 1873 C CA . VAL A 1 236 ? 3.566 -15.765 9.512 1.00 43.84 236 VAL A CA 1
ATOM 1874 C C . VAL A 1 236 ? 3.574 -14.887 10.777 1.00 43.84 236 VAL A C 1
ATOM 1876 O O . VAL A 1 236 ? 4.610 -14.458 11.267 1.00 43.84 236 VAL A O 1
ATOM 1879 N N . SER A 1 237 ? 2.365 -14.505 11.195 1.00 54.03 237 SER A N 1
ATOM 1880 C CA . SER A 1 237 ? 1.902 -13.899 12.465 1.00 54.03 237 SER A CA 1
ATOM 1881 C C . SER A 1 237 ? 0.423 -13.445 12.363 1.00 54.03 237 SER A C 1
ATOM 1883 O O . SER A 1 237 ? -0.121 -12.868 13.304 1.00 54.03 237 SER A O 1
ATOM 1885 N N . THR A 1 238 ? -0.266 -13.710 11.237 1.00 56.88 238 THR A N 1
ATOM 1886 C CA . THR A 1 238 ? -1.633 -13.231 10.924 1.00 56.88 238 THR A CA 1
ATOM 1887 C C . THR A 1 238 ? -2.689 -13.578 11.978 1.00 56.88 238 THR A C 1
ATOM 1889 O O . THR A 1 238 ? -3.640 -12.825 12.161 1.00 56.88 238 THR A O 1
ATOM 1892 N N . HIS A 1 239 ? -2.533 -14.693 12.699 1.00 62.94 239 HIS A N 1
ATOM 1893 C CA . HIS A 1 239 ? -3.553 -15.187 13.629 1.00 62.94 239 HIS A CA 1
ATOM 1894 C C . HIS A 1 239 ? -3.827 -14.233 14.806 1.00 62.94 239 HIS A C 1
ATOM 1896 O O . HIS A 1 239 ? -4.970 -14.141 15.240 1.00 62.94 239 HIS A O 1
ATOM 1902 N N . ARG A 1 240 ? -2.818 -13.484 15.280 1.00 71.94 240 ARG A N 1
ATOM 1903 C CA . ARG A 1 240 ? -2.980 -12.514 16.385 1.00 71.94 240 ARG A CA 1
ATOM 1904 C C . ARG A 1 240 ? -3.521 -11.161 15.925 1.00 71.94 240 ARG A C 1
ATOM 1906 O O . ARG A 1 240 ? -4.120 -10.437 16.707 1.00 71.94 240 ARG A O 1
ATOM 1913 N N . LYS A 1 241 ? -3.296 -10.814 14.656 1.00 79.06 241 LYS A N 1
ATOM 1914 C CA . LYS A 1 241 ? -3.711 -9.527 14.073 1.00 79.06 241 LYS A CA 1
ATOM 1915 C C . LYS A 1 241 ? -5.178 -9.521 13.645 1.00 79.06 241 LYS A C 1
ATOM 1917 O O . LYS A 1 241 ? -5.775 -8.455 13.567 1.00 79.06 241 LYS A O 1
ATOM 1922 N N . LEU A 1 242 ? -5.742 -10.695 13.350 1.00 87.44 242 LEU A N 1
ATOM 1923 C CA . LEU A 1 242 ? -7.085 -10.811 12.785 1.00 87.44 242 LEU A CA 1
ATOM 1924 C C . LEU A 1 242 ? -8.203 -10.521 13.782 1.00 87.44 242 LEU A C 1
ATOM 1926 O O . LEU A 1 242 ? -9.170 -9.883 13.388 1.00 87.44 242 LEU A O 1
ATOM 1930 N N . LEU A 1 243 ? -8.092 -10.987 15.027 1.00 91.62 243 LEU A N 1
ATOM 1931 C CA . LEU A 1 243 ? -9.089 -10.756 16.071 1.00 91.62 243 LEU A CA 1
ATOM 1932 C C . LEU A 1 243 ? -8.401 -10.220 17.325 1.00 91.62 243 LEU A C 1
ATOM 1934 O O . LEU A 1 243 ? -7.604 -10.914 17.954 1.00 91.62 243 LEU A O 1
ATOM 1938 N N . VAL A 1 244 ? -8.722 -8.980 17.670 1.00 92.62 244 VAL A N 1
ATOM 1939 C CA . VAL A 1 244 ? -8.153 -8.224 18.785 1.00 92.62 244 VAL A CA 1
ATOM 1940 C C . VAL A 1 244 ? -9.291 -7.797 19.707 1.00 92.62 244 VAL A C 1
ATOM 1942 O O . VAL A 1 244 ? -10.395 -7.510 19.251 1.00 92.62 244 VAL A O 1
ATOM 1945 N N . THR A 1 245 ? -9.069 -7.761 21.019 1.00 95.25 245 THR A N 1
ATOM 1946 C CA . THR A 1 245 ? -10.132 -7.323 21.931 1.00 95.25 245 THR A CA 1
ATOM 1947 C C . THR A 1 245 ? -10.282 -5.802 21.924 1.00 95.25 245 THR A C 1
ATOM 1949 O O . THR A 1 245 ? -9.297 -5.084 21.757 1.00 95.25 245 THR A O 1
ATOM 1952 N N . PHE A 1 246 ? -11.487 -5.282 22.179 1.00 96.75 246 PHE A N 1
ATOM 1953 C CA . PHE A 1 246 ? -11.678 -3.842 22.403 1.00 96.75 246 PHE A 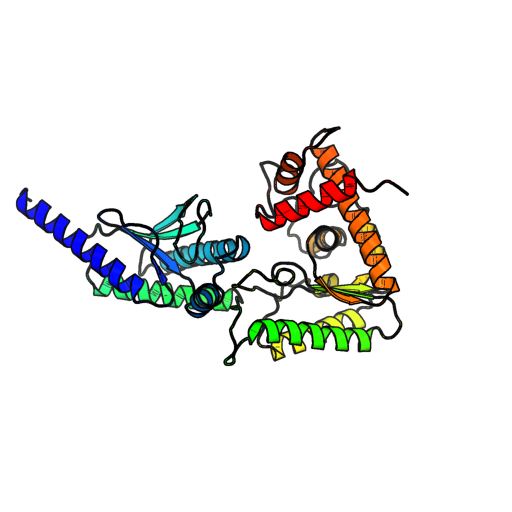CA 1
ATOM 1954 C C . PHE A 1 246 ? -10.816 -3.328 23.560 1.00 96.75 246 PHE A C 1
ATOM 1956 O O . PHE A 1 246 ? -10.270 -2.232 23.475 1.00 96.75 246 PHE A O 1
ATOM 1963 N N . LYS A 1 247 ? -10.631 -4.144 24.607 1.00 95.44 247 LYS A N 1
ATOM 1964 C CA . LYS A 1 247 ? -9.729 -3.834 25.722 1.00 95.44 247 LYS A CA 1
ATOM 1965 C C . LYS A 1 247 ? -8.295 -3.612 25.234 1.00 95.44 247 LYS A C 1
ATOM 1967 O O . LYS A 1 247 ? -7.717 -2.569 25.515 1.00 95.44 247 LYS A O 1
ATOM 1972 N N . PHE A 1 248 ? -7.750 -4.549 24.459 1.00 93.00 248 PHE A N 1
ATOM 1973 C CA . PHE A 1 248 ? -6.401 -4.421 23.908 1.00 93.00 248 PHE A CA 1
ATOM 1974 C C . PHE A 1 248 ? -6.293 -3.252 22.923 1.00 93.00 248 PHE A C 1
ATOM 1976 O O . PHE A 1 248 ? -5.286 -2.554 22.895 1.00 93.00 248 PHE A O 1
ATOM 1983 N N . ALA A 1 249 ? -7.332 -3.002 22.123 1.00 93.75 249 ALA A N 1
ATOM 1984 C CA . ALA A 1 249 ? -7.368 -1.853 21.226 1.00 93.75 249 ALA A CA 1
ATOM 1985 C C . ALA A 1 249 ? -7.356 -0.520 21.991 1.00 93.75 249 ALA A C 1
ATOM 1987 O O . ALA A 1 249 ? -6.666 0.409 21.577 1.00 93.75 249 ALA A O 1
ATOM 1988 N N . ASN A 1 250 ? -8.049 -0.446 23.131 1.00 94.19 250 ASN A N 1
ATOM 1989 C CA . ASN A 1 250 ? -7.987 0.700 24.033 1.00 94.19 250 ASN A CA 1
ATOM 1990 C C . ASN A 1 250 ? -6.590 0.874 24.629 1.00 94.19 250 ASN A C 1
ATOM 1992 O O . ASN A 1 250 ? -6.042 1.971 24.581 1.00 94.19 250 ASN A O 1
ATOM 1996 N N . GLU A 1 251 ? -5.991 -0.211 25.124 1.00 91.19 251 GLU A N 1
ATOM 1997 C CA . GLU A 1 251 ? -4.613 -0.199 25.620 1.00 91.19 251 GLU A CA 1
ATOM 1998 C C . GLU A 1 251 ? -3.637 0.264 24.535 1.00 91.19 251 GLU A C 1
ATOM 2000 O O . GLU A 1 251 ? -2.784 1.098 24.806 1.00 91.19 251 GLU A O 1
ATOM 2005 N N . ALA A 1 252 ? -3.779 -0.207 23.294 1.00 89.19 252 ALA A N 1
ATOM 2006 C CA . ALA A 1 252 ? -2.955 0.231 22.173 1.00 89.19 252 ALA A CA 1
ATOM 2007 C C . ALA A 1 252 ? -3.152 1.724 21.862 1.00 89.19 252 ALA A C 1
ATOM 2009 O O . ALA A 1 252 ? -2.165 2.429 21.670 1.00 89.19 252 ALA A O 1
ATOM 2010 N N . ALA A 1 253 ? -4.397 2.214 21.855 1.00 89.56 253 ALA A N 1
ATOM 2011 C CA . ALA A 1 253 ? -4.729 3.619 21.606 1.00 89.56 253 ALA A CA 1
ATOM 2012 C C . ALA A 1 253 ? -4.210 4.572 22.700 1.00 89.56 253 ALA A C 1
ATOM 2014 O O . ALA A 1 253 ? -3.926 5.735 22.413 1.00 89.56 253 ALA A O 1
ATOM 2015 N N . GLU A 1 254 ? -4.095 4.092 23.941 1.00 85.31 254 GLU A N 1
ATOM 2016 C CA . GLU A 1 254 ? -3.600 4.858 25.093 1.00 85.31 254 GLU A CA 1
ATOM 2017 C C . GLU A 1 254 ? -2.091 4.696 25.324 1.00 85.31 254 GLU A C 1
ATOM 2019 O O . GLU A 1 254 ? -1.453 5.596 25.890 1.00 85.31 254 GLU A O 1
ATOM 2024 N N . SER A 1 255 ? -1.520 3.569 24.885 1.00 71.50 255 SER A N 1
ATOM 2025 C CA . SER A 1 255 ? -0.113 3.227 25.089 1.00 71.50 255 SER A CA 1
ATOM 2026 C C . SER A 1 255 ? 0.821 4.268 24.491 1.00 71.50 255 SER A C 1
ATOM 2028 O O . SER A 1 255 ? 0.479 4.979 23.549 1.00 71.50 255 SER A O 1
ATOM 2030 N N . GLU A 1 256 ? 2.028 4.350 25.043 1.00 62.50 256 GLU A N 1
ATOM 2031 C CA . GLU A 1 256 ? 3.095 5.204 24.513 1.00 62.50 256 GLU A CA 1
ATOM 2032 C C . GLU A 1 256 ? 3.474 4.818 23.082 1.00 62.50 256 GLU A C 1
ATOM 2034 O O . GLU A 1 256 ? 3.926 5.681 22.339 1.00 62.50 256 GLU A O 1
ATOM 2039 N N . SER A 1 257 ? 3.188 3.578 22.659 1.00 54.38 257 SER A N 1
ATOM 2040 C CA . SER A 1 257 ? 3.459 3.091 21.309 1.00 54.38 257 SER A CA 1
ATOM 2041 C C . SER A 1 257 ? 2.834 4.014 20.258 1.00 54.38 257 SER A C 1
ATOM 2043 O O . SER A 1 257 ? 1.629 4.264 20.288 1.00 54.38 257 SER A O 1
ATOM 2045 N N . PRO A 1 258 ? 3.623 4.510 19.293 1.00 56.72 258 PRO A N 1
ATOM 2046 C CA . PRO A 1 258 ? 4.935 3.995 18.867 1.00 56.72 258 PRO A CA 1
ATOM 2047 C C . PRO A 1 258 ? 6.176 4.543 19.605 1.00 56.72 258 PRO A C 1
ATOM 2049 O O . PRO A 1 258 ? 7.292 4.214 19.195 1.00 56.72 258 PRO A O 1
ATOM 2052 N N . LEU A 1 259 ? 6.008 5.368 20.638 1.00 57.09 259 LEU A N 1
ATOM 2053 C CA . LEU A 1 259 ? 7.072 5.836 21.528 1.00 57.09 259 LEU A CA 1
ATOM 2054 C C . LEU A 1 259 ? 7.333 4.829 22.661 1.00 57.09 259 LEU A C 1
ATOM 2056 O O . LEU A 1 259 ? 6.420 4.161 23.141 1.00 57.09 259 LEU A O 1
ATOM 2060 N N . ASP A 1 260 ? 8.589 4.694 23.067 1.00 57.72 260 ASP A N 1
ATOM 2061 C CA . ASP A 1 260 ? 8.955 4.098 24.346 1.00 57.72 260 ASP A CA 1
ATOM 2062 C C . ASP A 1 260 ? 8.741 5.111 25.485 1.00 57.72 260 ASP A C 1
ATOM 2064 O O . ASP A 1 260 ? 8.505 6.298 25.244 1.00 57.72 260 ASP A O 1
ATOM 2068 N N . GLY A 1 261 ? 8.850 4.651 26.734 1.00 50.28 261 GLY A N 1
ATOM 2069 C CA . GLY A 1 261 ? 8.693 5.487 27.934 1.00 50.28 261 GLY A CA 1
ATOM 2070 C C . GLY A 1 261 ? 9.755 6.569 28.129 1.00 50.28 261 GLY A C 1
ATOM 2071 O O . GLY A 1 261 ? 9.777 7.218 29.171 1.00 50.28 261 GLY A O 1
ATOM 2072 N N . VAL A 1 262 ? 10.642 6.768 27.148 1.00 52.34 262 VAL A N 1
ATOM 2073 C CA . VAL A 1 262 ? 11.601 7.879 27.076 1.00 52.34 262 VAL A CA 1
ATOM 2074 C C . VAL A 1 262 ? 11.278 8.781 25.874 1.00 52.34 262 VAL A C 1
ATOM 2076 O O . VAL A 1 262 ? 12.129 9.522 25.392 1.00 52.34 262 VAL A O 1
ATOM 2079 N N . GLU A 1 263 ? 10.050 8.710 25.357 1.00 58.62 263 GLU A N 1
ATOM 2080 C CA . GLU A 1 263 ? 9.560 9.502 24.225 1.00 58.62 263 GLU A CA 1
ATOM 2081 C C . GLU A 1 263 ? 10.347 9.267 22.918 1.00 58.62 263 GLU A C 1
ATOM 2083 O O . GLU A 1 263 ? 10.309 10.089 22.006 1.00 58.62 263 GLU A O 1
ATOM 2088 N N . HIS A 1 264 ? 11.048 8.136 22.774 1.00 62.50 264 HIS A N 1
ATOM 2089 C CA . HIS A 1 264 ? 11.744 7.764 21.541 1.00 62.50 264 HIS A CA 1
ATOM 2090 C C . HIS A 1 264 ? 10.931 6.745 20.750 1.00 62.50 264 HIS A C 1
ATOM 2092 O O . HIS A 1 264 ? 10.315 5.843 21.300 1.00 62.50 264 HIS A O 1
ATOM 2098 N N . VAL A 1 265 ? 10.944 6.820 19.417 1.00 65.25 265 VAL A N 1
ATOM 2099 C CA . VAL A 1 265 ? 10.268 5.791 18.613 1.00 65.25 265 VAL A CA 1
ATOM 2100 C C . VAL A 1 265 ? 10.976 4.448 18.764 1.00 65.25 265 VAL A C 1
ATOM 2102 O O . VAL A 1 265 ? 12.111 4.280 18.295 1.00 65.25 265 VAL A O 1
ATOM 2105 N N . SER A 1 266 ? 10.276 3.471 19.347 1.00 65.31 266 SER A N 1
ATOM 2106 C CA . SER A 1 266 ? 10.844 2.161 19.656 1.00 65.31 266 SER A CA 1
ATOM 2107 C C . SER A 1 266 ? 11.366 1.477 18.389 1.00 65.31 266 SER A C 1
ATOM 2109 O O . SER A 1 266 ? 10.710 1.436 17.337 1.00 65.31 266 SER A O 1
ATOM 2111 N N . SER A 1 267 ? 12.582 0.939 18.481 1.00 66.69 267 SER A N 1
ATOM 2112 C CA . SER A 1 267 ? 13.217 0.202 17.388 1.00 66.69 267 SER A CA 1
ATOM 2113 C C . SER A 1 267 ? 12.531 -1.152 17.187 1.00 66.69 267 SER A C 1
ATOM 2115 O O . SER A 1 267 ? 12.240 -1.858 18.146 1.00 66.69 267 SER A O 1
ATOM 2117 N N . ILE A 1 268 ? 12.295 -1.544 15.931 1.00 66.31 268 ILE A N 1
ATOM 2118 C CA . ILE A 1 268 ? 11.751 -2.872 15.617 1.00 66.31 268 ILE A CA 1
ATOM 2119 C C . ILE A 1 268 ? 12.902 -3.877 15.614 1.00 66.31 268 ILE A C 1
ATOM 2121 O O . ILE A 1 268 ? 13.725 -3.881 14.694 1.00 66.31 268 ILE A O 1
ATOM 2125 N N . HIS A 1 269 ? 12.926 -4.764 16.603 1.00 66.06 269 HIS A N 1
ATOM 2126 C CA . HIS A 1 269 ? 13.850 -5.891 16.641 1.00 66.06 269 HIS A CA 1
ATOM 2127 C C . HIS A 1 269 ? 13.179 -7.102 15.988 1.00 66.06 269 HIS A C 1
ATOM 2129 O O . HIS A 1 269 ? 12.188 -7.611 16.487 1.00 66.06 269 HIS A O 1
ATOM 2135 N N . LYS A 1 270 ? 13.680 -7.582 14.844 1.00 66.00 270 LYS A N 1
ATOM 2136 C CA . LYS A 1 270 ? 13.112 -8.764 14.162 1.00 66.00 270 LYS A CA 1
ATOM 2137 C C . LYS A 1 270 ? 13.543 -10.085 14.825 1.00 66.00 270 LYS A C 1
ATOM 2139 O O . LYS A 1 270 ? 13.998 -10.994 14.138 1.00 66.00 270 LYS A O 1
ATOM 2144 N N . THR A 1 271 ? 13.467 -10.179 16.149 1.00 72.25 271 THR A N 1
ATOM 2145 C CA . THR A 1 271 ? 13.635 -11.452 16.865 1.00 72.25 271 THR A CA 1
ATOM 2146 C C . THR A 1 271 ? 12.296 -12.191 16.889 1.00 72.25 271 THR A C 1
ATOM 2148 O O . THR A 1 271 ? 11.246 -11.550 16.871 1.00 72.25 271 THR A O 1
ATOM 2151 N N . GLY A 1 272 ? 12.309 -13.529 16.911 1.00 68.44 272 GLY A N 1
ATOM 2152 C CA . GLY A 1 272 ? 11.070 -14.325 16.949 1.00 68.44 272 GLY A CA 1
ATOM 2153 C C . GLY A 1 272 ? 10.176 -13.950 18.135 1.00 68.44 272 GLY A C 1
ATOM 2154 O O . GLY A 1 272 ? 9.002 -13.654 17.956 1.00 68.44 272 GLY A O 1
ATOM 2155 N N . GLU A 1 273 ? 10.777 -13.820 19.316 1.00 68.75 273 GLU A N 1
ATOM 2156 C CA . GLU A 1 273 ? 10.102 -13.447 20.565 1.00 68.75 273 GLU A CA 1
ATOM 2157 C C . GLU A 1 273 ? 9.455 -12.050 20.503 1.00 68.75 273 GLU A C 1
ATOM 2159 O O . GLU A 1 273 ? 8.322 -11.856 20.937 1.00 68.75 273 GLU A O 1
ATOM 2164 N N . TYR A 1 274 ? 10.126 -11.070 19.881 1.00 67.31 274 TYR A N 1
ATOM 2165 C CA . TYR A 1 274 ? 9.555 -9.733 19.707 1.00 67.31 274 TYR A CA 1
ATOM 2166 C C . TYR A 1 274 ? 8.417 -9.727 18.684 1.00 67.31 274 TYR A C 1
ATOM 2168 O O . TYR A 1 274 ? 7.419 -9.042 18.899 1.00 67.31 274 TYR A O 1
ATOM 2176 N N . LEU A 1 275 ? 8.529 -10.504 17.600 1.00 67.38 275 LEU A N 1
ATOM 2177 C CA . LEU A 1 275 ? 7.467 -10.663 16.596 1.00 67.38 275 LEU A CA 1
ATOM 2178 C C . LEU A 1 275 ? 6.212 -11.351 17.158 1.00 67.38 275 LEU A C 1
ATOM 2180 O O . LEU A 1 275 ? 5.127 -11.179 16.601 1.00 67.38 275 LEU A O 1
ATOM 2184 N N . GLU A 1 276 ? 6.352 -12.075 18.268 1.00 72.12 276 GLU A N 1
ATOM 2185 C CA . GLU A 1 276 ? 5.262 -12.716 19.003 1.00 72.12 276 GLU A CA 1
ATOM 2186 C C . GLU A 1 276 ? 4.786 -11.920 20.230 1.00 72.12 276 GLU A C 1
ATOM 2188 O O . GLU A 1 276 ? 3.851 -12.356 20.895 1.00 72.12 276 GLU A O 1
ATOM 2193 N N . SER A 1 277 ? 5.352 -10.742 20.513 1.00 75.19 277 SER A N 1
ATOM 2194 C CA . SER A 1 277 ? 5.003 -9.924 21.689 1.00 75.19 277 SER A CA 1
ATOM 2195 C C . SER A 1 277 ? 3.701 -9.118 21.533 1.00 75.19 277 SER A C 1
ATOM 2197 O O . SER A 1 277 ? 3.189 -8.911 20.431 1.00 75.19 277 SER A O 1
ATOM 2199 N N . ASP A 1 278 ? 3.136 -8.633 22.639 1.00 80.19 278 ASP A N 1
ATOM 2200 C CA . ASP A 1 278 ? 2.015 -7.677 22.606 1.00 80.19 278 ASP A CA 1
ATOM 2201 C C . ASP A 1 278 ? 2.456 -6.294 22.114 1.00 80.19 278 ASP A C 1
ATOM 2203 O O . ASP A 1 278 ? 1.707 -5.610 21.417 1.00 80.19 278 ASP A O 1
ATOM 2207 N N . GLU A 1 279 ? 3.700 -5.907 22.396 1.00 76.44 279 GLU A N 1
ATOM 2208 C CA . GLU A 1 279 ? 4.260 -4.613 22.001 1.00 76.44 279 GLU A CA 1
ATOM 2209 C C . GLU A 1 279 ? 4.293 -4.431 20.480 1.00 76.44 279 GLU A C 1
ATOM 2211 O O . GLU A 1 279 ? 3.918 -3.376 19.959 1.00 76.44 279 GLU A O 1
ATOM 2216 N N . ILE A 1 280 ? 4.650 -5.481 19.732 1.00 77.88 280 ILE A N 1
ATOM 2217 C CA . ILE A 1 280 ? 4.614 -5.414 18.269 1.00 77.88 280 ILE A CA 1
ATOM 2218 C C . ILE A 1 280 ? 3.189 -5.428 17.709 1.00 77.88 280 ILE A C 1
ATOM 2220 O O . ILE A 1 280 ? 2.998 -4.962 16.588 1.00 77.88 280 ILE A O 1
ATOM 2224 N N . LEU A 1 281 ? 2.199 -5.945 18.450 1.00 82.31 281 LEU A N 1
ATOM 2225 C CA . LEU A 1 281 ? 0.790 -5.992 18.041 1.00 82.31 281 LEU A CA 1
ATOM 2226 C C . LEU A 1 281 ? 0.056 -4.676 18.336 1.00 82.31 281 LEU A C 1
ATOM 2228 O O . LEU A 1 281 ? -0.799 -4.274 17.546 1.00 82.31 281 LEU A O 1
ATOM 2232 N N . LYS A 1 282 ? 0.426 -3.953 19.399 1.00 85.00 282 LYS A N 1
ATOM 2233 C CA . LYS A 1 282 ? -0.114 -2.611 19.687 1.00 85.00 282 LYS A CA 1
ATOM 2234 C C . LYS A 1 282 ? 0.098 -1.653 18.519 1.00 85.00 282 LYS A C 1
ATOM 2236 O O . LYS A 1 282 ? -0.804 -0.912 18.156 1.00 85.00 282 LYS A O 1
ATOM 2241 N N . ARG A 1 283 ? 1.254 -1.720 17.859 1.00 80.94 283 ARG A N 1
ATOM 2242 C CA . ARG A 1 283 ? 1.612 -0.837 16.740 1.00 80.94 283 ARG A CA 1
ATOM 2243 C C . ARG A 1 283 ? 0.711 -0.960 15.497 1.00 80.94 283 ARG A C 1
ATOM 2245 O O . ARG A 1 283 ? 0.240 0.071 15.022 1.00 80.94 283 ARG A O 1
ATOM 2252 N N . PRO A 1 284 ? 0.454 -2.147 14.910 1.00 82.25 284 PRO A N 1
ATOM 2253 C CA . PRO A 1 284 ? -0.507 -2.281 13.823 1.00 82.25 284 PRO A CA 1
ATOM 2254 C C . PRO A 1 284 ? -1.925 -1.924 14.270 1.00 82.25 284 PRO A C 1
ATOM 2256 O O . PRO A 1 284 ? -2.620 -1.290 13.488 1.00 82.25 284 PRO A O 1
ATOM 2259 N N . VAL A 1 285 ? -2.333 -2.241 15.506 1.00 89.25 285 VAL A N 1
ATOM 2260 C CA . VAL A 1 285 ? -3.647 -1.831 16.037 1.00 89.25 285 VAL A CA 1
ATOM 2261 C C . VAL A 1 285 ? -3.763 -0.304 16.097 1.00 89.25 285 VAL A C 1
ATOM 2263 O O . VAL A 1 285 ? -4.694 0.259 15.529 1.00 89.25 285 VAL A O 1
ATOM 2266 N N . PHE A 1 286 ? -2.776 0.380 16.679 1.00 88.44 286 PHE A N 1
ATOM 2267 C CA . PHE A 1 286 ? -2.703 1.840 16.720 1.00 88.44 286 PHE A CA 1
ATOM 2268 C C . PHE A 1 286 ? -2.729 2.447 15.313 1.00 88.44 286 PHE A C 1
ATOM 2270 O O . PHE A 1 286 ? -3.514 3.348 15.036 1.00 88.44 286 PHE A O 1
ATOM 2277 N N . ASN A 1 287 ? -1.929 1.909 14.387 1.00 84.19 287 ASN A N 1
ATOM 2278 C CA . ASN A 1 287 ? -1.911 2.374 13.001 1.00 84.19 287 ASN A CA 1
ATOM 2279 C C . ASN A 1 287 ? -3.270 2.213 12.319 1.00 84.19 287 ASN A C 1
ATOM 2281 O O . ASN A 1 287 ? -3.667 3.089 11.561 1.00 84.19 287 ASN A O 1
ATOM 2285 N N . VAL A 1 288 ? -3.985 1.116 12.564 1.00 87.94 288 VAL A N 1
ATOM 2286 C CA . VAL A 1 288 ? -5.325 0.892 12.007 1.00 87.94 288 VAL A CA 1
ATOM 2287 C C . VAL A 1 288 ? -6.328 1.924 12.536 1.00 87.94 288 VAL A C 1
ATOM 2289 O O . VAL A 1 288 ? -7.153 2.405 11.762 1.00 87.94 288 VAL A O 1
ATOM 2292 N N . LEU A 1 289 ? -6.220 2.306 13.812 1.00 90.38 289 LEU A N 1
ATOM 2293 C CA . LEU A 1 289 ? -7.068 3.326 14.443 1.00 90.38 289 LEU A CA 1
ATOM 2294 C C . LEU A 1 289 ? -6.699 4.766 14.036 1.00 90.38 289 LEU A C 1
ATOM 2296 O O . LEU A 1 289 ? -7.558 5.640 14.038 1.00 90.38 289 LEU A O 1
ATOM 2300 N N . ALA A 1 290 ? -5.434 5.019 13.690 1.00 86.50 290 ALA A N 1
ATOM 2301 C CA . ALA A 1 290 ? -4.905 6.348 13.357 1.00 86.50 290 ALA A CA 1
ATOM 2302 C C . ALA A 1 290 ? -4.664 6.568 11.848 1.00 86.50 290 ALA A C 1
ATOM 2304 O O . ALA A 1 290 ? -4.027 7.543 11.441 1.00 86.50 290 ALA A O 1
ATOM 2305 N N . THR A 1 291 ? -5.117 5.656 10.986 1.00 80.06 291 THR A N 1
ATOM 2306 C CA . THR A 1 291 ? -5.011 5.788 9.524 1.00 80.06 291 THR A CA 1
ATOM 2307 C C . THR A 1 291 ? -6.316 5.394 8.843 1.00 80.06 291 THR A C 1
ATOM 2309 O O . THR A 1 291 ? -7.157 4.753 9.469 1.00 80.06 291 THR A O 1
ATOM 2312 N N . PRO A 1 292 ? -6.522 5.748 7.558 1.00 80.31 292 PRO A N 1
ATOM 2313 C CA . PRO A 1 292 ? -7.777 5.445 6.894 1.00 80.31 292 PRO A CA 1
ATOM 2314 C C . PRO A 1 292 ? -7.982 3.943 6.809 1.00 80.31 292 PRO A C 1
ATOM 2316 O O . PRO A 1 292 ? -7.201 3.214 6.188 1.00 80.31 292 PRO A O 1
ATOM 2319 N N . ASN A 1 293 ? -9.067 3.523 7.428 1.00 87.12 293 ASN A N 1
ATOM 2320 C CA . ASN A 1 293 ? -9.592 2.179 7.404 1.00 87.12 293 ASN A CA 1
ATOM 2321 C C . ASN A 1 293 ? -10.990 2.224 6.763 1.00 87.12 293 ASN A C 1
ATOM 2323 O O . ASN A 1 293 ? -11.541 3.291 6.476 1.00 87.12 293 ASN A O 1
ATOM 2327 N N . ARG A 1 294 ? -11.555 1.054 6.475 1.00 87.25 294 ARG A N 1
ATOM 2328 C CA . ARG A 1 294 ? -12.931 0.944 6.001 1.00 87.25 294 ARG A CA 1
ATOM 2329 C C . ARG A 1 294 ? -13.647 -0.142 6.775 1.00 87.25 294 ARG A C 1
ATOM 2331 O O . ARG A 1 294 ? -13.341 -1.323 6.609 1.00 87.25 294 ARG A O 1
ATOM 2338 N N . VAL A 1 295 ? -14.645 0.258 7.556 1.00 91.56 295 VAL A N 1
ATOM 2339 C CA . VAL A 1 295 ? -15.555 -0.671 8.229 1.00 91.56 295 VAL A CA 1
ATOM 2340 C C . VAL A 1 295 ? -16.316 -1.493 7.182 1.00 91.56 295 VAL A C 1
ATOM 2342 O O . VAL A 1 295 ? -16.858 -0.967 6.201 1.00 91.56 295 VAL A O 1
ATOM 2345 N N . ILE A 1 296 ? -16.312 -2.813 7.362 1.00 92.31 296 ILE A N 1
ATOM 2346 C CA . ILE A 1 296 ? -17.018 -3.768 6.496 1.00 92.31 296 ILE A CA 1
ATOM 2347 C C . ILE A 1 296 ? -18.170 -4.468 7.221 1.00 92.31 296 ILE A C 1
ATOM 2349 O O . ILE A 1 296 ? -19.121 -4.902 6.573 1.00 92.31 296 ILE A O 1
ATOM 2353 N N . ALA A 1 297 ? -18.104 -4.554 8.547 1.00 94.25 297 ALA A N 1
ATOM 2354 C CA . ALA A 1 297 ? -19.175 -5.040 9.405 1.00 94.25 297 ALA A CA 1
ATOM 2355 C C . ALA A 1 297 ? -18.991 -4.468 10.808 1.00 94.25 297 ALA A C 1
ATOM 2357 O O . ALA A 1 297 ? -17.860 -4.373 11.277 1.00 94.25 297 ALA A O 1
ATOM 2358 N N . ALA A 1 298 ? -20.080 -4.088 11.464 1.00 96.44 298 ALA A N 1
ATOM 2359 C CA . ALA A 1 298 ? -20.056 -3.631 12.843 1.00 96.44 298 ALA A CA 1
ATOM 2360 C C . ALA A 1 298 ? -21.437 -3.800 13.476 1.00 96.44 298 ALA A C 1
ATOM 2362 O O . ALA A 1 298 ? -22.452 -3.509 12.841 1.00 96.44 298 ALA A O 1
ATOM 2363 N N . SER A 1 299 ? -21.463 -4.221 14.736 1.00 96.25 299 SER A N 1
ATOM 2364 C CA . SER A 1 299 ? -22.607 -3.968 15.619 1.00 96.25 299 SER A CA 1
ATOM 2365 C C . SER A 1 299 ? -22.712 -2.462 15.922 1.00 96.25 299 SER A C 1
ATOM 2367 O O . SER A 1 299 ? -21.662 -1.814 15.949 1.00 96.25 299 SER A O 1
ATOM 2369 N N . PRO A 1 300 ? -23.901 -1.910 16.234 1.00 95.44 300 PRO A N 1
ATOM 2370 C CA . PRO A 1 300 ? -24.042 -0.501 16.619 1.00 95.44 300 PRO A CA 1
ATOM 2371 C C . PRO A 1 300 ? -23.110 -0.091 17.769 1.00 95.44 300 PRO A C 1
ATOM 2373 O O . PRO A 1 300 ? -22.309 0.823 17.613 1.00 95.44 300 PRO A O 1
ATOM 2376 N N . VAL A 1 301 ? -23.116 -0.849 18.871 1.00 96.31 301 VAL A N 1
ATOM 2377 C CA . VAL A 1 301 ? -22.266 -0.584 20.046 1.00 96.31 301 VAL A CA 1
ATOM 2378 C C . VAL A 1 301 ? -20.782 -0.702 19.698 1.00 96.31 301 VAL A C 1
ATOM 2380 O O . VAL A 1 301 ? -19.989 0.169 20.041 1.00 96.31 301 VAL A O 1
ATOM 2383 N N . GLY A 1 302 ? -20.392 -1.752 18.969 1.00 96.19 302 GLY A N 1
ATOM 2384 C CA . GLY A 1 302 ? -19.017 -1.897 18.490 1.00 96.19 302 GLY A CA 1
ATOM 2385 C C . GLY A 1 302 ? -18.554 -0.698 17.656 1.00 96.19 302 GLY A C 1
ATOM 2386 O O . GLY A 1 302 ? -17.423 -0.245 17.824 1.00 96.19 302 GLY A O 1
ATOM 2387 N N . TYR A 1 303 ? -19.416 -0.164 16.784 1.00 96.00 303 TYR A N 1
ATOM 2388 C CA . TYR A 1 303 ? -19.102 1.014 15.974 1.00 96.00 303 TYR A CA 1
ATOM 2389 C C . TYR A 1 303 ? -18.856 2.251 16.846 1.00 96.00 303 TYR A C 1
ATOM 2391 O O . TYR A 1 303 ? -17.871 2.957 16.632 1.00 96.00 303 TYR A O 1
ATOM 2399 N N . ASP A 1 304 ? -19.683 2.472 17.868 1.00 96.19 304 ASP A N 1
ATOM 2400 C CA . ASP A 1 304 ? -19.497 3.573 18.818 1.00 96.19 304 ASP A CA 1
ATOM 2401 C C . ASP A 1 304 ? -18.183 3.427 19.606 1.00 96.19 304 ASP A C 1
ATOM 2403 O O . ASP A 1 304 ? -17.427 4.394 19.746 1.00 96.19 304 ASP A O 1
ATOM 2407 N N . ILE A 1 305 ? -17.848 2.203 20.041 1.00 96.44 305 ILE A N 1
ATOM 2408 C CA . ILE A 1 305 ? -16.558 1.902 20.685 1.00 96.44 305 ILE A CA 1
ATOM 2409 C C . ILE A 1 305 ? -15.399 2.237 19.740 1.00 96.44 305 ILE A C 1
ATOM 2411 O O . ILE A 1 305 ? -14.453 2.910 20.151 1.00 96.44 305 ILE A O 1
ATOM 2415 N N . LEU A 1 306 ? -15.467 1.809 18.473 1.00 95.69 306 LEU A N 1
ATOM 2416 C CA . LEU A 1 306 ? -14.439 2.116 17.476 1.00 95.69 306 LEU A CA 1
ATOM 2417 C C . LEU A 1 306 ? -14.233 3.626 17.339 1.00 95.69 306 LEU A C 1
ATOM 2419 O O . LEU A 1 306 ? -13.091 4.073 17.363 1.00 95.69 306 LEU A O 1
ATOM 2423 N N . ARG A 1 307 ? -15.307 4.417 17.232 1.00 94.62 307 ARG A N 1
ATOM 2424 C CA . ARG A 1 307 ? -15.200 5.880 17.117 1.00 94.62 307 ARG A CA 1
ATOM 2425 C C . ARG A 1 307 ? -14.466 6.485 18.311 1.00 94.62 307 ARG A C 1
ATOM 2427 O O . ARG A 1 307 ? -13.571 7.306 18.118 1.00 94.62 307 ARG A O 1
ATOM 2434 N N . GLY A 1 308 ? -14.772 6.025 19.526 1.00 94.31 308 GLY A N 1
ATOM 2435 C CA . GLY A 1 308 ? -14.036 6.419 20.728 1.00 94.31 308 GLY A CA 1
ATOM 2436 C C . GLY A 1 308 ? -12.544 6.066 20.656 1.00 94.31 308 GLY A C 1
ATOM 2437 O O . GLY A 1 308 ? -11.693 6.892 20.992 1.00 94.31 308 GLY A O 1
ATOM 2438 N N . LEU A 1 309 ? -12.211 4.867 20.170 1.00 94.94 309 LEU A N 1
ATOM 2439 C CA . LEU A 1 309 ? -10.828 4.411 19.993 1.00 94.94 309 LEU A CA 1
ATOM 2440 C C . LEU A 1 309 ? -10.066 5.215 18.928 1.00 94.94 309 LEU A C 1
ATOM 2442 O O . LEU A 1 309 ? -8.922 5.598 19.168 1.00 94.94 309 LEU A O 1
ATOM 2446 N N . GLU A 1 310 ? -10.688 5.516 17.784 1.00 92.81 310 GLU A N 1
ATOM 2447 C CA . GLU A 1 310 ? -10.107 6.354 16.723 1.00 92.81 310 GLU A CA 1
ATOM 2448 C C . GLU A 1 310 ? -9.792 7.763 17.243 1.00 92.81 310 GLU A C 1
ATOM 2450 O O . GLU A 1 310 ? -8.699 8.289 17.010 1.00 92.81 310 GLU A O 1
ATOM 2455 N N . THR A 1 311 ? -10.710 8.363 18.009 1.00 91.12 311 THR A N 1
ATOM 2456 C CA . THR A 1 311 ? -10.487 9.665 18.648 1.00 91.12 311 THR A CA 1
ATOM 2457 C C . THR A 1 311 ? -9.339 9.610 19.656 1.00 91.12 311 THR A C 1
ATOM 2459 O O . THR A 1 311 ? -8.479 10.495 19.646 1.00 91.12 311 THR A O 1
ATOM 2462 N N . LYS A 1 312 ? -9.275 8.572 20.501 1.00 91.62 312 LYS A N 1
ATOM 2463 C CA . LYS A 1 312 ? -8.169 8.383 21.456 1.00 91.62 312 LYS A CA 1
ATOM 2464 C C . LYS A 1 312 ? -6.821 8.242 20.747 1.00 91.62 312 LYS A C 1
ATOM 2466 O O . LYS A 1 312 ? -5.896 8.985 21.072 1.00 91.62 312 LYS A O 1
ATOM 2471 N N . ALA A 1 313 ? -6.725 7.364 19.748 1.00 90.38 313 ALA A N 1
ATOM 2472 C CA . ALA A 1 313 ? -5.494 7.137 18.991 1.00 90.38 313 ALA A CA 1
ATOM 2473 C C . ALA A 1 313 ? -5.039 8.408 18.253 1.00 90.38 313 ALA A C 1
ATOM 2475 O O . ALA A 1 313 ? -3.864 8.768 18.292 1.00 90.38 313 ALA A O 1
ATOM 2476 N N . SER A 1 314 ? -5.980 9.143 17.655 1.00 89.06 314 SER A N 1
ATOM 2477 C CA . SER A 1 314 ? -5.725 10.428 16.994 1.00 89.06 314 SER A CA 1
ATOM 2478 C C . SER A 1 314 ? -5.161 11.471 17.961 1.00 89.06 314 SER A C 1
ATOM 2480 O O . SER A 1 314 ? -4.132 12.090 17.682 1.00 89.06 314 SER A O 1
ATOM 2482 N N . ARG A 1 315 ? -5.780 11.634 19.138 1.00 88.50 315 ARG A N 1
ATOM 2483 C CA . ARG A 1 315 ? -5.288 12.539 20.191 1.00 88.50 315 ARG A CA 1
ATOM 2484 C C . ARG A 1 315 ? -3.903 12.131 20.680 1.00 88.50 315 ARG A C 1
ATOM 2486 O O . ARG A 1 315 ? -3.034 12.992 20.818 1.00 88.50 315 ARG A O 1
ATOM 2493 N N . LYS A 1 316 ? -3.681 10.833 20.896 1.00 87.94 316 LYS A N 1
ATOM 2494 C CA . LYS A 1 316 ? -2.388 10.298 21.329 1.00 87.94 316 LYS A CA 1
ATOM 2495 C C . LYS A 1 316 ? -1.297 10.561 20.293 1.00 87.94 316 LYS A C 1
ATOM 2497 O O . LYS A 1 316 ? -0.235 11.047 20.667 1.00 87.94 316 LYS A O 1
ATOM 2502 N N . LEU A 1 317 ? -1.572 10.341 19.004 1.00 87.00 317 LEU A N 1
ATOM 2503 C CA . LEU A 1 317 ? -0.641 10.643 17.911 1.00 87.00 317 LEU A CA 1
ATOM 2504 C C . LEU A 1 317 ? -0.263 12.133 17.885 1.00 87.00 317 LEU A C 1
ATOM 2506 O O . LEU A 1 317 ? 0.911 12.478 17.753 1.00 87.00 317 LEU A O 1
ATOM 2510 N N . VAL A 1 318 ? -1.250 13.021 18.050 1.00 86.94 318 VAL A N 1
ATOM 2511 C CA . VAL A 1 318 ? -1.023 14.473 18.126 1.00 86.94 318 VAL A CA 1
ATOM 2512 C C . VAL A 1 318 ? -0.188 14.861 19.343 1.00 86.94 318 VAL A C 1
ATOM 2514 O O . VAL A 1 318 ? 0.752 15.643 19.198 1.00 86.94 318 VAL A O 1
ATOM 2517 N N . GLY A 1 319 ? -0.485 14.302 20.517 1.00 85.50 319 GLY A N 1
ATOM 2518 C CA . GLY A 1 319 ? 0.293 14.521 21.738 1.00 85.50 319 GLY A CA 1
ATOM 2519 C C . GLY A 1 319 ? 1.745 14.060 21.597 1.00 85.50 319 GLY A C 1
ATOM 2520 O O . GLY A 1 319 ? 2.657 14.854 21.807 1.00 85.50 319 GLY A O 1
ATOM 2521 N N . ALA A 1 320 ? 1.946 12.825 21.133 1.00 82.38 320 ALA A N 1
ATOM 2522 C CA . ALA A 1 320 ? 3.258 12.223 20.910 1.00 82.38 320 ALA A CA 1
ATOM 2523 C C . ALA A 1 320 ? 4.137 13.069 19.974 1.00 82.38 320 ALA A C 1
ATOM 2525 O O . ALA A 1 320 ? 5.302 13.331 20.260 1.00 82.38 320 ALA A O 1
ATOM 2526 N N . ILE A 1 321 ? 3.578 13.554 18.861 1.00 83.12 321 ILE A N 1
ATOM 2527 C CA . ILE A 1 321 ? 4.336 14.369 17.901 1.00 83.12 321 ILE A CA 1
ATOM 2528 C C . ILE A 1 321 ? 4.618 15.782 18.442 1.00 83.12 321 ILE A C 1
ATOM 2530 O O . ILE A 1 321 ? 5.660 16.357 18.122 1.00 83.12 321 ILE A O 1
ATOM 2534 N N . ARG A 1 322 ? 3.727 16.356 19.263 1.00 83.38 322 ARG A N 1
ATOM 2535 C CA . ARG A 1 322 ? 3.989 17.638 19.943 1.00 83.38 322 ARG A CA 1
ATOM 2536 C C . ARG A 1 322 ? 5.147 17.525 20.932 1.00 83.38 322 ARG A C 1
ATOM 2538 O O . ARG A 1 322 ? 6.008 18.401 20.922 1.00 83.38 322 ARG A O 1
ATOM 2545 N N . GLN A 1 323 ? 5.176 16.446 21.716 1.00 80.56 323 GLN A N 1
ATOM 2546 C CA . GLN A 1 323 ? 6.260 16.140 22.655 1.00 80.56 323 GLN A CA 1
ATOM 2547 C C . GLN A 1 323 ? 7.590 15.963 21.919 1.00 80.56 323 GLN A C 1
ATOM 2549 O O . GLN A 1 323 ? 8.526 16.712 22.170 1.00 80.56 323 GLN A O 1
ATOM 2554 N N . LEU A 1 324 ? 7.626 15.089 20.906 1.00 77.19 324 LEU A N 1
ATOM 2555 C CA . LEU A 1 324 ? 8.806 14.862 20.061 1.00 77.19 324 LEU A CA 1
ATOM 2556 C C . LEU A 1 324 ? 9.351 16.130 19.394 1.00 77.19 324 LEU A C 1
ATOM 2558 O O . LEU A 1 324 ? 10.539 16.222 19.098 1.00 77.19 324 LEU A O 1
ATOM 2562 N N . GLY A 1 325 ? 8.468 17.070 19.061 1.00 73.31 325 GLY A N 1
ATOM 2563 C CA . GLY A 1 325 ? 8.859 18.325 18.439 1.00 73.31 325 GLY A CA 1
ATOM 2564 C C . GLY A 1 325 ? 9.377 19.375 19.420 1.00 73.31 325 GLY A C 1
ATOM 2565 O O . GLY A 1 325 ? 9.933 20.359 18.936 1.00 73.31 325 GLY A O 1
ATOM 2566 N N . GLU A 1 326 ? 9.157 19.197 20.730 1.00 72.75 326 GLU A N 1
ATOM 2567 C CA . GLU A 1 326 ? 9.246 20.236 21.770 1.00 72.75 326 GLU A CA 1
ATOM 2568 C C . GLU A 1 326 ? 8.412 21.486 21.417 1.00 72.75 326 GLU A C 1
ATOM 2570 O O . GLU A 1 326 ? 8.863 22.626 21.526 1.00 72.75 326 GLU A O 1
ATOM 2575 N N . LEU A 1 327 ? 7.188 21.294 20.905 1.00 66.31 327 LEU A N 1
ATOM 2576 C CA . LEU A 1 327 ? 6.379 22.392 20.355 1.00 66.31 327 LEU A CA 1
ATOM 2577 C C . LEU A 1 327 ? 5.057 22.553 21.088 1.00 66.31 327 LEU A C 1
ATOM 2579 O O . LEU A 1 327 ? 4.167 21.711 20.964 1.00 66.31 327 LEU A O 1
ATOM 2583 N N . GLU A 1 328 ? 4.872 23.720 21.705 1.00 67.25 328 GLU A N 1
ATOM 2584 C CA . GLU A 1 328 ? 3.560 24.159 22.195 1.00 67.25 328 GLU A CA 1
ATOM 2585 C C . GLU A 1 328 ? 2.556 24.320 21.040 1.00 67.25 328 GLU A C 1
ATOM 2587 O O . GLU A 1 328 ? 1.395 23.933 21.158 1.00 67.25 328 GLU A O 1
ATOM 2592 N N . ASN A 1 329 ? 3.015 24.815 19.881 1.00 72.56 329 ASN A N 1
ATOM 2593 C CA . ASN A 1 329 ? 2.183 25.053 18.700 1.00 72.56 329 ASN A CA 1
ATOM 2594 C C . ASN A 1 329 ? 2.775 24.388 17.454 1.00 72.56 329 ASN A C 1
ATOM 2596 O O . ASN A 1 329 ? 3.652 24.931 16.778 1.00 72.56 329 ASN A O 1
ATOM 2600 N N . ILE A 1 330 ? 2.275 23.196 17.129 1.00 79.31 330 ILE A N 1
ATOM 2601 C CA . ILE A 1 330 ? 2.652 22.493 15.904 1.00 79.31 330 ILE A CA 1
ATOM 2602 C C . ILE A 1 330 ? 1.735 22.890 14.742 1.00 79.31 330 ILE A C 1
ATOM 2604 O O . ILE A 1 330 ? 0.512 22.760 14.816 1.00 79.31 330 ILE A O 1
ATOM 2608 N N . THR A 1 331 ? 2.327 23.367 13.646 1.00 83.50 331 THR A N 1
ATOM 2609 C CA . THR A 1 331 ? 1.584 23.594 12.401 1.00 83.50 331 THR A CA 1
ATOM 2610 C C . THR A 1 331 ? 1.245 22.260 11.741 1.00 83.50 331 THR A C 1
ATOM 2612 O O . THR A 1 331 ? 1.982 21.283 11.875 1.00 83.50 331 THR A O 1
ATOM 2615 N N . VAL A 1 332 ? 0.158 22.226 10.971 1.00 83.25 332 VAL A N 1
ATOM 2616 C CA . VAL A 1 332 ? -0.294 21.029 10.243 1.00 83.25 332 VAL A CA 1
ATOM 2617 C C . VAL A 1 332 ? 0.813 20.434 9.357 1.00 83.25 332 VAL A C 1
ATOM 2619 O O . VAL A 1 332 ? 1.022 19.221 9.341 1.00 83.25 332 VAL A O 1
ATOM 2622 N N . ASP A 1 333 ? 1.585 21.277 8.668 1.00 82.31 333 ASP A N 1
ATOM 2623 C CA . ASP A 1 333 ? 2.687 20.811 7.819 1.00 82.31 333 ASP A CA 1
ATOM 2624 C C . ASP A 1 333 ? 3.876 20.274 8.625 1.00 82.31 333 ASP A C 1
ATOM 2626 O O . ASP A 1 333 ? 4.509 19.296 8.214 1.00 82.31 333 ASP A O 1
ATOM 2630 N N . LYS A 1 334 ? 4.186 20.879 9.780 1.00 84.50 334 LYS A N 1
ATOM 2631 C CA . LYS A 1 334 ? 5.255 20.393 10.663 1.00 84.50 334 LYS A CA 1
ATOM 2632 C C . LYS A 1 334 ? 4.861 19.071 11.318 1.00 84.50 334 LYS A C 1
ATOM 2634 O O . LYS A 1 334 ? 5.690 18.167 11.369 1.00 84.50 334 LYS A O 1
ATOM 2639 N N . PHE A 1 335 ? 3.594 18.927 11.708 1.00 86.44 335 PHE A N 1
ATOM 2640 C CA . PHE A 1 335 ? 3.031 17.664 12.175 1.00 86.44 335 PHE A CA 1
ATOM 2641 C C . PHE A 1 335 ? 3.159 16.573 11.120 1.00 86.44 335 PHE A C 1
ATOM 2643 O O . PHE A 1 335 ? 3.708 15.521 11.412 1.00 86.44 335 PHE A O 1
ATOM 2650 N N . GLY A 1 336 ? 2.734 16.830 9.878 1.00 85.00 336 GLY A N 1
ATOM 2651 C CA . GLY A 1 336 ? 2.838 15.840 8.807 1.00 85.00 336 GLY A CA 1
ATOM 2652 C C . GLY A 1 336 ? 4.279 15.374 8.577 1.00 85.00 336 GLY A C 1
ATOM 2653 O O . GLY A 1 336 ? 4.527 14.176 8.460 1.00 85.00 336 GLY A O 1
ATOM 2654 N N . LYS A 1 337 ? 5.248 16.300 8.569 1.00 85.12 337 LYS A N 1
ATOM 2655 C CA . LYS A 1 337 ? 6.676 15.960 8.437 1.00 85.12 337 LYS A CA 1
ATOM 2656 C C . LYS A 1 337 ? 7.157 15.079 9.589 1.00 85.12 337 LYS A C 1
ATOM 2658 O O . LYS A 1 337 ? 7.704 14.010 9.326 1.00 85.12 337 LYS A O 1
ATOM 2663 N N . LEU A 1 338 ? 6.896 15.503 10.827 1.00 85.62 338 LEU A N 1
ATOM 2664 C CA . LEU A 1 338 ? 7.287 14.767 12.029 1.00 85.62 338 LEU A CA 1
ATOM 2665 C C . LEU A 1 338 ? 6.533 13.451 12.185 1.00 85.62 338 LEU A C 1
ATOM 2667 O O . LEU A 1 338 ? 7.083 12.548 12.777 1.00 85.62 338 LEU A O 1
ATOM 2671 N N . ALA A 1 339 ? 5.328 13.295 11.638 1.00 84.06 339 ALA A N 1
ATOM 2672 C CA . ALA A 1 339 ? 4.594 12.031 11.649 1.00 84.06 339 ALA A CA 1
ATOM 2673 C C . ALA A 1 339 ? 5.221 10.981 10.710 1.00 84.06 339 ALA A C 1
ATOM 2675 O O . ALA A 1 339 ? 5.119 9.771 10.917 1.00 84.06 339 ALA A O 1
ATOM 2676 N N . ILE A 1 340 ? 5.843 11.444 9.627 1.00 85.06 340 ILE A N 1
ATOM 2677 C CA . ILE A 1 340 ? 6.348 10.596 8.545 1.00 85.06 340 ILE A CA 1
ATOM 2678 C C . ILE A 1 340 ? 7.801 10.180 8.793 1.00 85.06 340 ILE A C 1
ATOM 2680 O O . ILE A 1 340 ? 8.191 9.060 8.437 1.00 85.06 340 ILE A O 1
ATOM 2684 N N . SER A 1 341 ? 8.615 11.070 9.367 1.00 81.19 341 SER A N 1
ATOM 2685 C CA . SER A 1 341 ? 10.047 10.849 9.561 1.00 81.19 341 SER A CA 1
ATOM 2686 C C . SER A 1 341 ? 10.649 11.760 10.632 1.00 81.19 341 SER A C 1
ATOM 2688 O O . SER A 1 341 ? 10.235 12.905 10.784 1.00 81.19 341 SER A O 1
ATOM 2690 N N . ASN A 1 342 ? 11.701 11.273 11.292 1.00 80.94 342 ASN A N 1
ATOM 2691 C CA . ASN A 1 342 ? 12.586 12.064 12.153 1.00 80.94 342 ASN A CA 1
ATOM 2692 C C . ASN A 1 342 ? 13.951 12.380 11.498 1.00 80.94 342 ASN A C 1
ATOM 2694 O O . ASN A 1 342 ? 14.888 12.743 12.196 1.00 80.94 342 ASN A O 1
ATOM 2698 N N . GLY A 1 343 ? 14.096 12.192 10.181 1.00 78.94 343 GLY A N 1
ATOM 2699 C CA . GLY A 1 343 ? 15.369 12.331 9.458 1.00 78.94 343 GLY A CA 1
ATOM 2700 C C . GLY A 1 343 ? 16.162 11.024 9.352 1.00 78.94 343 GLY A C 1
ATOM 2701 O O . GLY A 1 343 ? 16.623 10.690 8.263 1.00 78.94 343 GLY A O 1
ATOM 2702 N N . ASP A 1 344 ? 16.221 10.233 10.426 1.00 77.81 344 ASP A N 1
ATOM 2703 C CA . ASP A 1 344 ? 16.952 8.953 10.451 1.00 77.81 344 ASP A CA 1
ATOM 2704 C C . ASP A 1 344 ? 16.089 7.761 10.015 1.00 77.81 344 ASP A C 1
ATOM 2706 O O . ASP A 1 344 ? 16.540 6.817 9.361 1.00 77.81 344 ASP A O 1
ATOM 2710 N N . ARG A 1 345 ? 14.813 7.778 10.406 1.00 77.38 345 ARG A N 1
ATOM 2711 C CA . ARG A 1 345 ? 13.823 6.728 10.153 1.00 77.38 345 ARG A CA 1
ATOM 2712 C C . ARG A 1 345 ? 12.619 7.331 9.443 1.00 77.38 345 ARG A C 1
ATOM 2714 O O . ARG A 1 345 ? 12.277 8.498 9.629 1.00 77.38 345 ARG A O 1
ATOM 2721 N N . SER A 1 346 ? 11.936 6.523 8.639 1.00 76.50 346 SER A N 1
ATOM 2722 C CA . SER A 1 346 ? 10.700 6.928 7.964 1.00 76.50 346 SER A CA 1
ATOM 2723 C C . SER A 1 346 ? 9.751 5.752 7.734 1.00 76.50 346 SER A C 1
ATOM 2725 O O . SER A 1 346 ? 10.145 4.577 7.785 1.00 76.50 346 SER A O 1
ATOM 2727 N N . GLY A 1 347 ? 8.473 6.058 7.491 1.00 76.00 347 GLY A N 1
ATOM 2728 C CA . GLY A 1 347 ? 7.485 5.055 7.100 1.00 76.00 347 GLY A CA 1
ATOM 2729 C C . GLY A 1 347 ? 7.306 3.962 8.152 1.00 76.00 347 GLY A C 1
ATOM 2730 O O . GLY A 1 347 ? 7.231 4.231 9.351 1.00 76.00 347 GLY A O 1
ATOM 2731 N N . LYS A 1 348 ? 7.298 2.697 7.704 1.00 71.00 348 LYS A N 1
ATOM 2732 C CA . LYS A 1 348 ? 7.147 1.515 8.574 1.00 71.00 348 LYS A CA 1
ATOM 2733 C C . LYS A 1 348 ? 8.164 1.469 9.725 1.00 71.00 348 LYS A C 1
ATOM 2735 O O . LYS A 1 348 ? 7.830 0.946 10.784 1.00 71.00 348 LYS A O 1
ATOM 2740 N N . LYS A 1 349 ? 9.372 2.021 9.537 1.00 70.94 349 LYS A N 1
ATOM 2741 C CA . LYS A 1 349 ? 10.459 2.014 10.534 1.00 70.94 349 LYS A CA 1
ATOM 2742 C C . LYS A 1 349 ? 10.337 3.115 11.597 1.00 70.94 349 LYS A C 1
ATOM 2744 O O . LYS A 1 349 ? 11.098 3.086 12.556 1.00 70.94 349 LYS A O 1
ATOM 2749 N N . TYR A 1 350 ? 9.419 4.068 11.425 1.00 77.19 350 TYR A N 1
ATOM 2750 C CA . TYR A 1 350 ? 9.228 5.202 12.331 1.00 77.19 350 TYR A CA 1
ATOM 275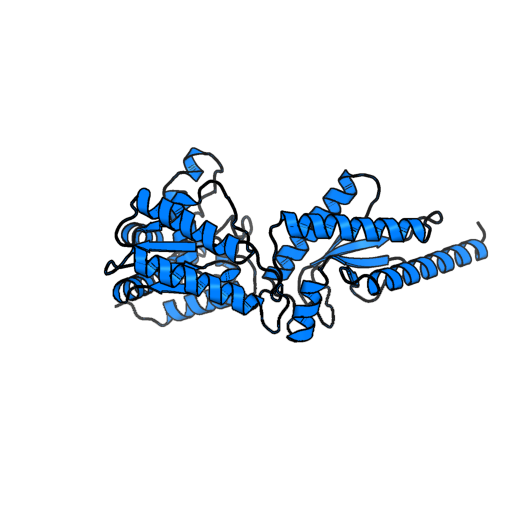1 C C . TYR A 1 350 ? 7.848 5.143 13.007 1.00 77.19 350 TYR A C 1
ATOM 2753 O O . TYR A 1 350 ? 7.671 4.286 13.859 1.00 77.19 350 TYR A O 1
ATOM 2761 N N . LEU A 1 351 ? 6.853 5.937 12.605 1.00 77.19 351 LEU A N 1
ATOM 2762 C CA . LEU A 1 351 ? 5.483 5.857 13.148 1.00 77.19 351 LEU A CA 1
ATOM 2763 C C . LEU A 1 351 ? 4.527 5.056 12.248 1.00 77.19 351 LEU A C 1
ATOM 2765 O O . LEU A 1 351 ? 3.341 4.977 12.510 1.00 77.19 351 LEU A O 1
ATOM 2769 N N . GLY A 1 352 ? 5.014 4.456 11.157 1.00 75.62 352 GLY A N 1
ATOM 2770 C CA . GLY A 1 352 ? 4.179 3.691 10.222 1.00 75.62 352 GLY A CA 1
ATOM 2771 C C . GLY A 1 352 ? 3.593 4.511 9.068 1.00 75.62 352 GLY A C 1
ATOM 2772 O O . GLY A 1 352 ? 3.171 3.924 8.069 1.00 75.62 352 GLY A O 1
ATOM 2773 N N . HIS A 1 353 ? 3.643 5.844 9.134 1.00 80.69 353 HIS A N 1
ATOM 2774 C CA . HIS A 1 353 ? 3.100 6.732 8.104 1.00 80.69 353 HIS A CA 1
ATOM 2775 C C . HIS A 1 353 ? 4.069 6.932 6.932 1.00 80.69 353 HIS A C 1
ATOM 2777 O O . HIS A 1 353 ? 5.188 7.416 7.089 1.00 80.69 353 HIS A O 1
ATOM 2783 N N . LYS A 1 354 ? 3.636 6.561 5.724 1.00 79.62 354 LYS A N 1
ATOM 2784 C CA . LYS A 1 354 ? 4.409 6.769 4.490 1.00 79.62 354 LYS A CA 1
ATOM 2785 C C . LYS A 1 354 ? 4.351 8.229 4.028 1.00 79.62 354 LYS A C 1
ATOM 2787 O O . LYS A 1 354 ? 3.344 8.900 4.234 1.00 79.62 354 LYS A O 1
ATOM 2792 N N . SER A 1 355 ? 5.390 8.686 3.324 1.00 79.62 355 SER A N 1
ATOM 2793 C CA . SER A 1 355 ? 5.455 10.032 2.730 1.00 79.62 355 SER A CA 1
ATOM 2794 C C . SER A 1 355 ? 4.621 10.163 1.450 1.00 79.62 355 SER A C 1
ATOM 2796 O O . SER A 1 355 ? 5.139 10.558 0.410 1.00 79.62 355 SER A O 1
ATOM 2798 N N . ARG A 1 356 ? 3.334 9.833 1.532 1.00 76.31 356 ARG A N 1
ATOM 2799 C CA . ARG A 1 356 ? 2.381 9.946 0.426 1.00 76.31 356 ARG A CA 1
ATOM 2800 C C . ARG A 1 356 ? 1.448 11.126 0.666 1.00 76.31 356 ARG A C 1
ATOM 2802 O O . ARG A 1 356 ? 1.144 11.437 1.821 1.00 76.31 356 ARG A O 1
ATOM 2809 N N . GLN A 1 357 ? 0.993 11.773 -0.400 1.00 78.19 357 GLN A N 1
ATOM 2810 C CA . GLN A 1 357 ? 0.107 12.935 -0.309 1.00 78.19 357 GLN A CA 1
ATOM 2811 C C . GLN A 1 357 ? -1.201 12.593 0.416 1.00 78.19 357 GLN A C 1
ATOM 2813 O O . GLN A 1 357 ? -1.635 13.296 1.323 1.00 78.19 357 GLN A O 1
ATOM 2818 N N . ASP A 1 358 ? -1.753 11.433 0.093 1.00 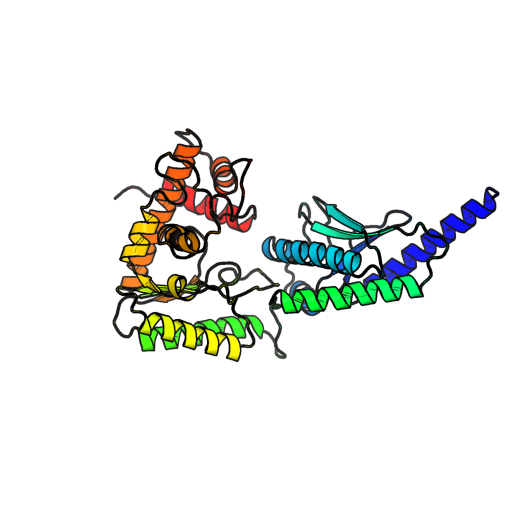74.88 358 ASP A N 1
ATOM 2819 C CA . ASP A 1 358 ? -2.991 10.907 0.651 1.00 74.88 358 ASP A CA 1
ATOM 2820 C C . ASP A 1 358 ? -2.880 10.559 2.155 1.00 74.88 358 ASP A C 1
ATOM 2822 O O . ASP A 1 358 ? -3.872 10.565 2.882 1.00 74.88 358 ASP A O 1
ATOM 2826 N N . VAL A 1 359 ? -1.683 10.224 2.645 1.00 80.19 359 VAL A N 1
ATOM 2827 C CA . VAL A 1 359 ? -1.393 10.029 4.077 1.00 80.19 359 VAL A CA 1
ATOM 2828 C C . VAL A 1 359 ? -1.242 11.377 4.767 1.00 80.19 359 VAL A C 1
ATOM 2830 O O . VAL A 1 359 ? -1.757 11.553 5.868 1.00 80.19 359 VAL A O 1
ATOM 2833 N N . ARG A 1 360 ? -0.573 12.337 4.115 1.00 83.25 360 ARG A N 1
ATOM 2834 C CA . ARG A 1 360 ? -0.442 13.703 4.632 1.00 83.25 360 ARG A CA 1
ATOM 2835 C C . ARG A 1 360 ? -1.809 14.328 4.847 1.00 83.25 360 ARG A C 1
ATOM 2837 O O . ARG A 1 360 ? -2.032 14.866 5.918 1.00 83.25 360 ARG A O 1
ATOM 2844 N N . GLU A 1 361 ? -2.724 14.202 3.891 1.00 84.56 361 GLU A N 1
ATOM 2845 C CA . GLU A 1 361 ? -4.097 14.707 4.009 1.00 84.56 361 GLU A CA 1
ATOM 2846 C C . GLU A 1 361 ? -4.838 14.116 5.209 1.00 84.56 361 GLU A C 1
ATOM 2848 O O . GLU A 1 361 ? -5.391 14.875 5.998 1.00 84.56 361 GLU A O 1
ATOM 2853 N N . THR A 1 362 ? -4.761 12.797 5.429 1.00 84.38 362 THR A N 1
ATOM 2854 C CA . THR A 1 362 ? -5.338 12.190 6.641 1.00 84.38 362 THR A CA 1
ATOM 2855 C C . THR A 1 362 ? -4.726 12.770 7.913 1.00 84.38 362 THR A C 1
ATOM 2857 O O . THR A 1 362 ? -5.445 13.118 8.844 1.00 84.38 362 THR A O 1
ATOM 2860 N N . LEU A 1 363 ? -3.399 12.903 7.957 1.00 86.69 363 LEU A N 1
ATOM 2861 C CA . LEU A 1 363 ? -2.702 13.486 9.102 1.00 86.69 363 LEU A CA 1
ATOM 2862 C C . LEU A 1 363 ? -3.126 14.945 9.338 1.00 86.69 363 LEU A C 1
ATOM 2864 O O . LEU A 1 363 ? -3.245 15.357 10.490 1.00 86.69 363 LEU A O 1
ATOM 2868 N N . ARG A 1 364 ? -3.408 15.714 8.274 1.00 87.12 364 ARG A N 1
ATOM 2869 C CA . ARG A 1 364 ? -3.963 17.072 8.396 1.00 87.12 364 ARG A CA 1
ATOM 2870 C C . ARG A 1 364 ? -5.342 17.055 9.049 1.00 87.12 364 ARG A C 1
ATOM 2872 O O . ARG A 1 364 ? -5.569 17.836 9.969 1.00 87.12 364 ARG A O 1
ATOM 2879 N N . THR A 1 365 ? -6.225 16.161 8.604 1.00 87.69 365 THR A N 1
ATOM 2880 C CA . THR A 1 365 ? -7.565 15.993 9.181 1.00 87.69 365 THR A CA 1
ATOM 2881 C C . THR A 1 365 ? -7.492 15.624 10.659 1.00 87.69 365 THR A C 1
ATOM 2883 O O . THR A 1 365 ? -8.137 16.281 11.465 1.00 87.69 365 THR A O 1
ATOM 2886 N N . ILE A 1 366 ? -6.634 14.668 11.032 1.00 87.56 366 ILE A N 1
ATOM 2887 C CA . ILE A 1 366 ? -6.432 14.254 12.430 1.00 87.56 366 ILE A CA 1
ATOM 2888 C C . ILE A 1 366 ? -6.031 15.442 13.313 1.00 87.56 366 ILE A C 1
ATOM 2890 O O . ILE A 1 366 ? -6.615 15.652 14.373 1.00 87.56 366 ILE A O 1
ATOM 2894 N N . VAL A 1 367 ? -5.052 16.247 12.884 1.00 86.94 367 VAL A N 1
ATOM 2895 C CA . VAL A 1 367 ? -4.620 17.426 13.656 1.00 86.94 367 VAL A CA 1
ATOM 2896 C C . VAL A 1 367 ? -5.747 18.430 13.799 1.00 86.94 367 VAL A C 1
ATOM 2898 O O . VAL A 1 367 ? -5.945 18.958 14.889 1.00 86.94 367 VAL A O 1
ATOM 2901 N N . TYR A 1 368 ? -6.468 18.693 12.711 1.00 86.12 368 TYR A N 1
ATOM 2902 C CA . TYR A 1 368 ? -7.584 19.626 12.716 1.00 86.12 368 TYR A CA 1
ATOM 2903 C C . TYR A 1 368 ? -8.670 19.159 13.694 1.00 86.12 368 TYR A C 1
ATOM 2905 O O . TYR A 1 368 ? -9.023 19.883 14.620 1.00 86.12 368 TYR A O 1
ATOM 2913 N N . GLU A 1 369 ? -9.132 17.917 13.572 1.00 86.06 369 GLU A N 1
ATOM 2914 C CA . GLU A 1 369 ? -10.148 17.348 14.460 1.00 86.06 369 GLU A CA 1
ATOM 2915 C C . GLU A 1 369 ? -9.715 17.394 15.929 1.00 86.06 369 GLU A C 1
ATOM 2917 O O . GLU A 1 369 ? -10.488 17.822 16.782 1.00 86.06 369 GLU A O 1
ATOM 2922 N N . VAL A 1 370 ? -8.466 17.041 16.242 1.00 85.88 370 VAL A N 1
ATOM 2923 C CA . VAL A 1 370 ? -7.955 17.089 17.621 1.00 85.88 370 VAL A CA 1
ATOM 2924 C C . VAL A 1 370 ? -7.829 18.521 18.151 1.00 85.88 370 VAL A C 1
ATOM 2926 O O . VAL A 1 370 ? -8.047 18.746 19.338 1.00 85.88 370 VAL A O 1
ATOM 2929 N N . GLN A 1 371 ? -7.472 19.494 17.308 1.00 82.62 371 GLN A N 1
ATOM 2930 C CA . GLN A 1 371 ? -7.333 20.897 17.717 1.00 82.62 371 GLN A CA 1
ATOM 2931 C C . GLN A 1 371 ? -8.679 21.586 17.960 1.00 82.62 371 GLN A C 1
ATOM 2933 O O . GLN A 1 371 ? -8.754 22.465 18.816 1.00 82.62 371 GLN A O 1
ATOM 2938 N N . TYR A 1 372 ? -9.721 21.195 17.223 1.00 78.88 372 TYR A N 1
ATOM 2939 C CA . TYR A 1 372 ? -11.025 21.862 17.247 1.00 78.88 372 TYR A CA 1
ATOM 2940 C C . TYR A 1 372 ? -12.130 21.060 17.952 1.00 78.88 372 TYR A C 1
ATOM 2942 O O . TYR A 1 372 ? -13.245 21.563 18.076 1.00 78.88 372 TYR A O 1
ATOM 2950 N N . THR A 1 373 ? -11.839 19.856 18.457 1.00 74.44 373 THR A N 1
ATOM 2951 C CA . THR A 1 373 ? -12.773 19.080 19.290 1.00 74.44 373 THR A CA 1
ATOM 2952 C C . THR A 1 373 ? -12.413 19.252 20.770 1.00 74.44 373 THR A C 1
ATOM 2954 O O . THR A 1 373 ? -11.376 18.727 21.190 1.00 74.44 373 THR A O 1
ATOM 2957 N N . PRO A 1 374 ? -13.228 19.965 21.574 1.00 56.16 374 PRO A N 1
ATOM 2958 C CA . PRO A 1 374 ? -12.961 20.140 22.998 1.00 56.16 374 PRO A CA 1
ATOM 2959 C C . PRO A 1 374 ? -12.874 18.798 23.746 1.00 56.16 374 PRO A C 1
ATOM 2961 O O . PRO A 1 374 ? -13.440 17.785 23.329 1.00 56.16 374 PRO A O 1
ATOM 2964 N N . LEU A 1 375 ? -12.109 18.792 24.841 1.00 56.28 375 LEU A N 1
ATOM 2965 C CA . LEU A 1 375 ? -12.090 17.693 25.806 1.00 56.28 375 LEU A CA 1
ATOM 2966 C C . LEU A 1 375 ? -13.437 17.703 26.540 1.00 56.28 375 LEU A C 1
ATOM 2968 O O . LEU A 1 375 ? -13.743 18.693 27.203 1.00 56.28 375 LEU A O 1
ATOM 2972 N N . GLU A 1 376 ? -14.231 16.645 26.371 1.00 46.69 376 GLU A N 1
ATOM 2973 C CA . GLU A 1 376 ? -15.343 16.336 27.282 1.00 46.69 376 GLU A CA 1
ATOM 2974 C C . GLU A 1 376 ? -14.816 15.784 28.606 1.00 46.69 376 GLU A C 1
ATOM 2976 O O . GLU A 1 376 ? -13.853 14.975 28.560 1.00 46.69 376 GLU A O 1
#

Foldseek 3Di:
DDPVVVVVLLVVQQVVQVLLQVVQVVDLQKDWFDDDDSRKTKIFGHGNLQLVVQQVVQAAAFLVNQVVRQVLRVVLQVVQVVVVLDHWDKDWDQATDDPRYRDGRRIHIITMDGRDDSPDDPVNSVVVVVSSNVSSVVSCVVQQKDFQPPDPDPRPPVVLLVQLLVQLQVVVCVLQVQFFKWKWWDDQSLDDRHRIDGATDMAMEGQDLDLVSLVVSVVSNVVSCVVSVGDHPPPPPNSDRHYDYLVLLQCLLQDLPCADPVLARDFDDPDPVSSNDSNVNSLVSLCCLLFRIGISYGDPVNVVSSVVSSLSSLLSLVVSLCVVVVHPDDDLVNSLVSCADPVVDGAPRGSNQHPGPNSSVSSSVSNVCNVPPDDD